Protein AF-A0A5Q3L398-F1 (afdb_monomer)

Sequence (416 aa):
MLTRHEQDSHENITPVYQKVLATFTTHPGLLYHLTIRTDSGDEEVLSTTGNHPFYVIEQQKFIDAEELTLGATLSLPEGRTARIIKIESEKADPGDTFTTYNLCVEETHTYFVGESGVWVHNETGARCELAAKEISDALREISDPSEALAEVLAGLRRLRDKIEELPKTDYRKLQLYAKHAYDTALELLLRGEDGAGIGKETYKKVLANLMEEISPLKPELMADLARKFNIPMGELKEIFEELRNKAADVLAEMMIAWKTGKTEIVLHDKTLKLKPISGEDDGSGPVLTILKDRTTGEIFLGQNYPEARSPWDGLHGLAERMISDYRGAGNPPFKAMVGAVGQHAEYDALSQAAFKRNLPKDVDPRSVEGDFLIFNVRALDSKANSVGMPMARCKVCKGSLLDVVVGLTDHVKTFK

Structure (mmCIF, N/CA/C/O backbone):
data_AF-A0A5Q3L398-F1
#
_entry.id   AF-A0A5Q3L398-F1
#
loop_
_atom_site.group_PDB
_atom_site.id
_atom_site.type_symbol
_atom_site.label_atom_id
_atom_site.label_alt_id
_atom_site.label_comp_id
_atom_site.label_asym_id
_atom_site.label_entity_id
_atom_site.label_seq_id
_atom_site.pdbx_PDB_ins_code
_atom_site.Cartn_x
_atom_site.Cartn_y
_atom_site.Cartn_z
_atom_site.occupancy
_atom_site.B_iso_or_equiv
_atom_site.auth_seq_id
_atom_site.auth_comp_id
_atom_site.auth_asym_id
_atom_site.auth_atom_id
_atom_site.pdbx_PDB_model_num
ATOM 1 N N . MET A 1 1 ? -12.396 7.351 29.623 1.00 85.62 1 MET A N 1
ATOM 2 C CA . MET A 1 1 ? -12.704 6.043 29.018 1.00 85.62 1 MET A CA 1
ATOM 3 C C . MET A 1 1 ? -12.169 4.960 29.929 1.00 85.62 1 MET A C 1
ATOM 5 O O . MET A 1 1 ? -11.088 5.165 30.467 1.00 85.62 1 MET A O 1
ATOM 9 N N . LEU A 1 2 ? -12.914 3.875 30.142 1.00 90.12 2 LEU A N 1
ATOM 10 C CA . LEU A 1 2 ? -12.395 2.710 30.860 1.00 90.12 2 LEU A CA 1
ATOM 11 C C . LEU A 1 2 ? -11.497 1.912 29.908 1.00 90.12 2 LEU A C 1
ATOM 13 O O . LEU A 1 2 ? -11.905 1.619 28.782 1.00 90.12 2 LEU A O 1
ATOM 17 N N . THR A 1 3 ? -10.279 1.606 30.337 1.00 88.19 3 THR A N 1
ATOM 18 C CA . THR A 1 3 ? -9.254 0.958 29.514 1.00 88.19 3 THR A CA 1
ATOM 19 C C . THR A 1 3 ? -8.445 -0.040 30.338 1.00 88.19 3 THR A C 1
ATOM 21 O O . THR A 1 3 ? -8.659 -0.191 31.542 1.00 88.19 3 THR A O 1
ATOM 24 N N . ARG A 1 4 ? -7.517 -0.744 29.690 1.00 87.56 4 ARG A N 1
ATOM 25 C CA . ARG A 1 4 ? -6.517 -1.609 30.332 1.00 87.56 4 ARG A CA 1
ATOM 26 C C . ARG A 1 4 ? -5.195 -1.503 29.558 1.00 87.56 4 ARG A C 1
ATOM 28 O O . ARG A 1 4 ? -5.226 -1.184 28.371 1.00 87.56 4 ARG A O 1
ATOM 35 N N . HIS A 1 5 ? -4.026 -1.696 30.168 1.00 81.06 5 HIS A N 1
ATOM 36 C CA . HIS A 1 5 ? -2.781 -1.516 29.409 1.00 81.06 5 HIS A CA 1
ATOM 37 C C . HIS A 1 5 ? -2.676 -2.565 28.293 1.00 81.06 5 HIS A C 1
ATOM 39 O O . HIS A 1 5 ? -2.965 -3.733 28.513 1.00 81.06 5 HIS A O 1
ATOM 45 N N . GLU A 1 6 ? -2.248 -2.171 27.089 1.00 76.56 6 GLU A N 1
ATOM 46 C CA . GLU A 1 6 ? -2.136 -3.080 25.929 1.00 76.56 6 GLU A CA 1
ATOM 47 C C . GLU A 1 6 ? -1.229 -4.305 26.177 1.00 76.56 6 GLU A C 1
ATOM 49 O O . GLU A 1 6 ? -1.345 -5.316 25.489 1.00 76.56 6 GLU A O 1
ATOM 54 N N . GLN A 1 7 ? -0.326 -4.212 27.160 1.00 74.00 7 GLN A N 1
ATOM 55 C CA . GLN A 1 7 ? 0.608 -5.270 27.565 1.00 74.00 7 GLN A CA 1
ATOM 56 C C . GLN A 1 7 ? 0.012 -6.228 28.604 1.00 74.00 7 GLN A C 1
ATOM 58 O O . GLN A 1 7 ? 0.624 -7.251 28.917 1.00 74.00 7 GLN A O 1
ATOM 63 N N . ASP A 1 8 ? -1.153 -5.897 29.158 1.00 80.12 8 ASP A N 1
ATOM 64 C CA . ASP A 1 8 ? -1.815 -6.724 30.149 1.00 80.12 8 ASP A CA 1
ATOM 65 C C . ASP A 1 8 ? -2.368 -8.003 29.520 1.00 80.12 8 ASP A C 1
ATOM 67 O O . ASP A 1 8 ? -2.790 -8.055 28.363 1.00 80.12 8 ASP A O 1
ATOM 71 N N . SER A 1 9 ? -2.397 -9.056 30.330 1.00 83.38 9 SER A N 1
ATOM 72 C CA . SER A 1 9 ? -3.157 -10.256 30.004 1.00 83.38 9 SER A CA 1
ATOM 73 C C . SER A 1 9 ? -4.577 -10.151 30.549 1.00 83.38 9 SER A C 1
ATOM 75 O O . SER A 1 9 ? -4.879 -9.295 31.381 1.00 83.38 9 SER A O 1
ATOM 77 N N . HIS A 1 10 ? -5.443 -11.074 30.131 1.00 84.50 10 HIS A N 1
ATOM 78 C CA . HIS A 1 10 ? -6.772 -11.214 30.722 1.00 84.50 10 HIS A CA 1
ATOM 79 C C . HIS A 1 10 ? -6.742 -11.341 32.257 1.00 84.50 10 HIS A C 1
ATOM 81 O O . HIS A 1 10 ? -7.617 -10.786 32.918 1.00 84.50 10 HIS A O 1
ATOM 87 N N . GLU A 1 11 ? -5.711 -11.993 32.806 1.00 81.50 11 GLU A N 1
ATOM 88 C CA . GLU A 1 11 ? -5.530 -12.214 34.247 1.00 81.50 11 GLU A CA 1
ATOM 89 C C . GLU A 1 11 ? -5.202 -10.927 35.018 1.00 81.50 11 GLU A C 1
ATOM 91 O O . GLU A 1 11 ? -5.391 -10.862 36.233 1.00 81.50 11 GLU A O 1
ATOM 96 N N . ASN A 1 12 ? -4.725 -9.878 34.334 1.00 79.56 12 ASN A N 1
ATOM 97 C CA . ASN A 1 12 ? -4.627 -8.558 34.942 1.00 79.56 12 ASN A CA 1
ATOM 98 C C . ASN A 1 12 ? -5.967 -7.834 34.776 1.00 79.56 12 ASN A C 1
ATOM 100 O O . ASN A 1 12 ? -6.302 -7.286 33.724 1.00 79.56 12 ASN A O 1
ATOM 104 N N . ILE A 1 13 ? -6.764 -7.885 35.836 1.00 76.50 13 ILE A N 1
ATOM 105 C CA . ILE A 1 13 ? -8.172 -7.488 35.810 1.00 76.50 13 ILE A CA 1
ATOM 106 C C . ILE A 1 13 ? -8.419 -6.033 36.206 1.00 76.50 13 ILE A C 1
ATOM 108 O O . ILE A 1 13 ? -9.578 -5.656 36.331 1.00 76.50 13 ILE A O 1
ATOM 112 N N . THR A 1 14 ? -7.379 -5.227 36.450 1.00 80.56 14 THR A N 1
ATOM 113 C CA . THR A 1 14 ? -7.551 -3.855 36.958 1.00 80.56 14 THR A CA 1
ATOM 114 C C . THR A 1 14 ? -7.703 -2.874 35.796 1.00 80.56 14 THR A C 1
ATOM 116 O O . THR A 1 14 ? -6.694 -2.524 35.180 1.00 80.56 14 THR A O 1
ATOM 119 N N . PRO A 1 15 ? -8.920 -2.403 35.461 1.00 83.25 15 PRO A N 1
ATOM 120 C CA . PRO A 1 15 ? -9.057 -1.365 34.460 1.00 83.25 15 PRO A CA 1
ATOM 121 C C . PRO A 1 15 ? -8.594 -0.014 35.017 1.00 83.25 15 PRO A C 1
ATOM 123 O O . PRO A 1 15 ? -8.660 0.251 36.220 1.00 83.25 15 PRO A O 1
ATOM 126 N N . VAL A 1 16 ? -8.170 0.869 34.123 1.00 88.12 16 VAL A N 1
ATOM 127 C CA . VAL A 1 16 ? -7.780 2.246 34.433 1.00 88.12 16 VAL A CA 1
ATOM 128 C C . VAL A 1 16 ? -8.644 3.220 33.644 1.00 88.12 16 VAL A C 1
ATOM 130 O O . VAL A 1 16 ? -9.122 2.918 32.552 1.00 88.12 16 VAL A O 1
ATOM 133 N N . TYR A 1 17 ? -8.878 4.404 34.203 1.00 90.69 17 TYR A N 1
ATOM 134 C CA . TYR A 1 17 ? -9.539 5.474 33.468 1.00 90.69 17 TYR A CA 1
ATOM 135 C C . TYR A 1 17 ? -8.499 6.318 32.751 1.00 90.69 17 TYR A C 1
ATOM 137 O O . TYR A 1 17 ? -7.638 6.910 33.391 1.00 90.69 17 TYR A O 1
ATOM 145 N N . GLN A 1 18 ? -8.634 6.411 31.432 1.00 83.06 18 GLN A N 1
ATOM 146 C CA . GLN A 1 18 ? -7.785 7.251 30.597 1.00 83.06 18 GLN A CA 1
ATOM 147 C C . GLN A 1 18 ? -8.586 8.351 29.914 1.00 83.06 18 GLN A C 1
ATOM 149 O O . GLN A 1 18 ? -9.781 8.196 29.608 1.00 83.06 18 GLN A O 1
ATOM 154 N N . LYS A 1 19 ? -7.936 9.490 29.680 1.00 75.12 19 LYS A N 1
ATOM 155 C CA . LYS A 1 19 ? -8.548 10.610 28.969 1.00 75.12 19 LYS A CA 1
ATOM 156 C C . LYS A 1 19 ? -8.783 10.225 27.510 1.00 75.12 19 LYS A C 1
ATOM 158 O O . LYS A 1 19 ? -7.937 9.605 26.871 1.00 75.12 19 LYS A O 1
ATOM 163 N N . VAL A 1 20 ? -9.940 10.612 26.975 1.00 79.94 20 VAL A N 1
ATOM 164 C CA . VAL A 1 20 ? -10.167 10.577 25.526 1.00 79.94 20 VAL A CA 1
ATOM 165 C C . VAL A 1 20 ? -9.481 11.803 24.935 1.00 79.94 20 VAL A C 1
ATOM 167 O O . VAL A 1 20 ? -9.843 12.935 25.258 1.00 79.94 20 VAL A O 1
ATOM 170 N N . LEU A 1 21 ? -8.461 11.575 24.115 1.00 65.88 21 LEU A N 1
ATOM 171 C CA . LEU A 1 21 ? -7.680 12.622 23.459 1.00 65.88 21 LEU A CA 1
ATOM 172 C C . LEU A 1 21 ? -8.382 13.146 22.203 1.00 65.88 21 LEU A C 1
ATOM 174 O O . LEU A 1 21 ? -8.306 14.335 21.898 1.00 65.88 21 LEU A O 1
ATOM 178 N N . ALA A 1 22 ? -9.074 12.260 21.488 1.00 64.31 22 ALA A N 1
ATOM 179 C CA . ALA A 1 22 ? -9.824 12.584 20.283 1.00 64.31 22 ALA A CA 1
ATOM 180 C C . ALA A 1 22 ? -10.921 11.547 20.024 1.00 64.31 22 ALA A C 1
ATOM 182 O O . ALA A 1 22 ? -10.856 10.424 20.519 1.00 64.31 22 ALA A O 1
ATOM 183 N N . THR A 1 23 ? -11.910 11.931 19.228 1.00 75.31 23 THR A N 1
ATOM 184 C CA . THR A 1 23 ? -12.931 11.043 18.667 1.00 75.31 23 THR A CA 1
ATOM 185 C C . THR A 1 23 ? -12.887 11.151 17.157 1.00 75.31 23 THR A C 1
ATOM 187 O O . THR A 1 23 ? -12.609 12.227 16.622 1.00 75.31 23 THR A O 1
ATOM 190 N N . PHE A 1 24 ? -13.207 10.061 16.485 1.00 67.19 24 PHE A N 1
ATOM 191 C CA . PHE A 1 24 ? -13.079 9.921 15.049 1.00 67.19 24 PHE A CA 1
ATOM 192 C C . PHE A 1 24 ? -14.354 9.334 14.474 1.00 67.19 24 PHE A C 1
ATOM 194 O O . PHE A 1 24 ? -15.024 8.528 15.120 1.00 67.19 24 PHE A O 1
ATOM 201 N N . THR A 1 25 ? -14.691 9.773 13.269 1.00 73.81 25 THR A N 1
ATOM 202 C CA . THR A 1 25 ? -15.820 9.258 12.498 1.00 73.81 25 THR A CA 1
ATOM 203 C C . THR A 1 25 ? -15.264 8.756 11.179 1.00 73.81 25 THR A C 1
ATOM 205 O O . THR A 1 25 ? -14.563 9.495 10.492 1.00 73.81 25 THR A O 1
ATOM 208 N N . THR A 1 26 ? -15.534 7.500 10.853 1.00 64.56 26 THR A N 1
ATOM 209 C CA . THR A 1 26 ? -15.047 6.842 9.640 1.00 64.56 26 THR A CA 1
ATOM 210 C C . THR A 1 26 ? -16.212 6.289 8.828 1.00 64.56 26 THR A C 1
ATOM 212 O O . THR A 1 26 ? -17.297 6.044 9.360 1.00 64.56 26 THR A O 1
ATOM 215 N N . HIS A 1 27 ? -15.978 6.110 7.525 1.00 74.38 27 HIS A N 1
ATOM 216 C CA . HIS A 1 27 ? -17.013 5.763 6.550 1.00 74.38 27 HIS A CA 1
ATOM 217 C C . HIS A 1 27 ? -16.681 4.486 5.758 1.00 74.38 27 HIS A C 1
ATOM 219 O O . HIS A 1 27 ? -16.361 4.558 4.569 1.00 74.38 27 HIS A O 1
ATOM 225 N N . PRO A 1 28 ? -16.670 3.303 6.402 1.00 68.31 28 PRO A N 1
ATOM 226 C CA . PRO A 1 28 ? -16.301 2.056 5.742 1.00 68.31 28 PRO A CA 1
ATOM 227 C C . PRO A 1 28 ? -17.416 1.549 4.814 1.00 68.31 28 PRO A C 1
ATOM 229 O O . PRO A 1 28 ? -18.600 1.762 5.059 1.00 68.31 28 PRO A O 1
ATOM 232 N N . GLY A 1 29 ? -17.033 0.808 3.770 1.00 68.25 29 GLY A N 1
ATOM 233 C CA . GLY A 1 29 ? -17.969 0.094 2.886 1.00 68.25 29 GLY A CA 1
ATOM 234 C C . GLY A 1 29 ? -18.258 -1.357 3.301 1.00 68.25 29 GLY A C 1
ATOM 235 O O . GLY A 1 29 ? -18.998 -2.052 2.608 1.00 68.25 29 GLY A O 1
ATOM 236 N N . LEU A 1 30 ? -17.640 -1.841 4.384 1.00 72.50 30 LEU A N 1
ATOM 237 C CA . LEU A 1 30 ? -17.808 -3.193 4.926 1.00 72.50 30 LEU A CA 1
ATOM 238 C C . LEU A 1 30 ? -17.781 -3.146 6.456 1.00 72.50 30 LEU A C 1
ATOM 240 O O . LEU A 1 30 ? -16.841 -2.593 7.033 1.00 72.50 30 LEU A O 1
ATOM 244 N N . LEU A 1 31 ? -18.774 -3.767 7.087 1.00 85.88 31 LEU A N 1
ATOM 245 C CA . LEU A 1 31 ? -18.824 -4.023 8.524 1.00 85.88 31 LEU A CA 1
ATOM 246 C C . LEU A 1 31 ? -18.831 -5.519 8.822 1.00 85.88 31 LEU A C 1
ATOM 248 O O . LEU A 1 31 ? -19.287 -6.329 8.016 1.00 85.88 31 LEU A O 1
ATOM 252 N N . TYR A 1 32 ? -18.350 -5.860 10.011 1.00 90.06 32 TYR A N 1
ATOM 253 C CA . TYR A 1 32 ? -18.482 -7.168 10.633 1.00 90.06 32 TYR A CA 1
ATOM 254 C C . TYR A 1 32 ? -19.393 -7.050 11.854 1.00 90.06 32 TYR A C 1
ATOM 256 O O . TYR A 1 32 ? -19.221 -6.144 12.672 1.00 90.06 32 TYR A O 1
ATOM 264 N N . HIS A 1 33 ? -20.338 -7.977 11.984 1.00 96.56 33 HIS A N 1
ATOM 265 C CA . HIS A 1 33 ? -21.234 -8.103 13.129 1.00 96.56 33 HIS A CA 1
ATOM 266 C C . HIS A 1 33 ? -20.862 -9.349 13.922 1.00 96.56 33 HIS A C 1
ATOM 268 O O . HIS A 1 33 ? -20.978 -10.478 13.438 1.00 96.56 33 HIS A O 1
ATOM 274 N N . LEU A 1 34 ? -20.412 -9.135 15.152 1.00 97.44 34 LEU A N 1
ATOM 275 C CA . LEU A 1 34 ? -20.003 -10.176 16.079 1.00 97.44 34 LEU A CA 1
ATOM 276 C C . LEU A 1 34 ? -21.116 -10.359 17.105 1.00 97.44 34 LEU A C 1
ATOM 278 O O . LEU A 1 34 ? -21.318 -9.494 17.956 1.00 97.44 34 LEU A O 1
ATOM 282 N N . THR A 1 35 ? -21.836 -11.478 17.045 1.00 98.19 35 THR A N 1
ATOM 283 C CA . THR A 1 35 ? -22.722 -11.856 18.149 1.00 98.19 35 THR A CA 1
ATOM 284 C C . THR A 1 35 ? -21.899 -12.585 19.195 1.00 98.19 35 THR A C 1
ATOM 286 O O . THR A 1 35 ? -21.317 -13.642 18.921 1.00 98.19 35 THR A O 1
ATOM 289 N N . ILE A 1 36 ? -21.864 -12.025 20.395 1.00 98.31 36 ILE A N 1
ATOM 290 C CA . ILE A 1 36 ? -21.164 -12.581 21.545 1.00 98.31 36 ILE A CA 1
ATOM 291 C C . ILE A 1 36 ? -22.170 -13.076 22.576 1.00 98.31 36 ILE A C 1
ATOM 293 O O . ILE A 1 36 ? -23.266 -12.535 22.688 1.00 98.31 36 ILE A O 1
ATOM 297 N N . ARG A 1 37 ? -21.778 -14.089 23.346 1.00 98.31 37 ARG A N 1
ATOM 298 C CA . ARG A 1 37 ? -22.481 -14.519 24.553 1.00 98.31 37 ARG A CA 1
ATOM 299 C C . ARG A 1 37 ? -21.550 -14.415 25.747 1.00 98.31 37 ARG A C 1
ATOM 301 O O . ARG A 1 37 ? -20.496 -15.057 25.746 1.00 98.31 37 ARG A O 1
ATOM 308 N N . THR A 1 38 ? -21.921 -13.618 26.737 1.00 97.69 38 THR A N 1
ATOM 309 C CA . THR A 1 38 ? -21.150 -13.435 27.969 1.00 97.69 38 THR A CA 1
ATOM 310 C C . THR A 1 38 ? -21.179 -14.693 28.837 1.00 97.69 38 THR A C 1
ATOM 312 O O . THR A 1 38 ? -22.006 -15.593 28.662 1.00 97.69 38 THR A O 1
ATOM 315 N N . ASP A 1 39 ? -20.281 -14.754 29.813 1.00 95.56 39 ASP A N 1
ATOM 316 C CA . ASP A 1 39 ? -20.275 -15.764 30.874 1.00 95.56 39 ASP A CA 1
ATOM 317 C C . ASP A 1 39 ? -21.549 -15.779 31.743 1.00 95.56 39 ASP A C 1
ATOM 319 O O . ASP A 1 39 ? -21.894 -16.828 32.289 1.00 95.56 39 ASP A O 1
ATOM 323 N N . SER A 1 40 ? -22.282 -14.661 31.825 1.00 94.69 40 SER A N 1
ATOM 324 C CA . SER A 1 40 ? -23.611 -14.587 32.451 1.00 94.69 40 SER A CA 1
ATOM 325 C C . SER A 1 40 ? -24.739 -15.108 31.556 1.00 94.69 40 SER A C 1
ATOM 327 O O . SER A 1 40 ? -25.851 -15.311 32.040 1.00 94.69 40 SER A O 1
ATOM 329 N N . GLY A 1 41 ? -24.453 -15.385 30.281 1.00 95.06 41 GLY A N 1
ATOM 330 C CA . GLY A 1 41 ? -25.414 -15.887 29.300 1.00 95.06 41 GLY A CA 1
ATOM 331 C C . GLY A 1 41 ? -26.118 -14.802 28.486 1.00 95.06 41 GLY A C 1
ATOM 332 O O . GLY A 1 41 ? -26.956 -15.149 27.655 1.00 95.06 41 GLY A O 1
ATOM 333 N N . ASP A 1 42 ? -25.773 -13.529 28.686 1.00 96.75 42 ASP A N 1
ATOM 334 C CA . ASP A 1 42 ? -26.326 -12.408 27.922 1.00 96.75 42 ASP A CA 1
ATOM 335 C C . ASP A 1 42 ? -25.745 -12.391 26.507 1.00 96.75 42 ASP A C 1
ATOM 337 O O . ASP A 1 42 ? -24.573 -12.716 26.305 1.00 96.75 42 ASP A O 1
ATOM 341 N N . GLU A 1 43 ? -26.561 -12.015 25.523 1.00 97.88 43 GLU A N 1
ATOM 342 C CA . GLU A 1 43 ? -26.136 -11.900 24.129 1.00 97.88 43 GLU A CA 1
ATOM 343 C C . GLU A 1 43 ? -26.098 -10.440 23.690 1.00 97.88 43 GLU A C 1
ATOM 345 O O . GLU A 1 43 ? -27.017 -9.671 23.964 1.00 97.88 43 GLU A O 1
ATOM 350 N N . GLU A 1 44 ? -25.044 -10.076 22.967 1.00 97.88 44 GLU A N 1
ATOM 351 C CA . GLU A 1 44 ? -24.845 -8.736 22.421 1.00 97.88 44 GLU A CA 1
ATOM 352 C C . GLU A 1 44 ? -24.319 -8.839 20.987 1.00 97.88 44 GLU A C 1
ATOM 354 O O . GLU A 1 44 ? -23.598 -9.779 20.642 1.00 97.88 44 GLU A O 1
ATOM 359 N N . VAL A 1 45 ? -24.673 -7.871 20.139 1.00 97.88 45 VAL A N 1
ATOM 360 C CA . VAL A 1 45 ? -24.120 -7.742 18.788 1.00 97.88 45 VAL A CA 1
ATOM 361 C C . VAL A 1 45 ? -23.222 -6.514 18.727 1.00 97.88 45 VAL A C 1
ATOM 363 O O . VAL A 1 45 ? -23.682 -5.395 18.937 1.00 97.88 45 VAL A O 1
ATOM 366 N N . LEU A 1 46 ? -21.952 -6.724 18.389 1.00 96.94 46 LEU A N 1
ATOM 367 C CA . LEU A 1 46 ? -20.979 -5.662 18.153 1.00 96.94 46 LEU A CA 1
ATOM 368 C C . LEU A 1 46 ? -20.747 -5.492 16.652 1.00 96.94 46 LEU A C 1
ATOM 370 O O . LEU A 1 46 ? -20.375 -6.447 15.975 1.00 96.94 46 LEU A O 1
ATOM 374 N N . SER A 1 47 ? -20.924 -4.273 16.144 1.00 95.31 47 SER A N 1
ATOM 375 C CA . SER A 1 47 ? -20.651 -3.920 14.745 1.00 95.31 47 SER A CA 1
ATOM 376 C C . SER A 1 47 ? -19.331 -3.160 14.641 1.00 95.31 47 SER A C 1
ATOM 378 O O . SER A 1 47 ? -19.120 -2.193 15.373 1.00 95.31 47 SER A O 1
ATOM 380 N N . THR A 1 48 ? -18.433 -3.582 13.751 1.00 88.62 48 THR A N 1
ATOM 381 C CA . THR A 1 48 ? -17.063 -3.049 13.690 1.00 88.62 48 THR A CA 1
ATOM 382 C C . THR A 1 48 ? -16.429 -3.174 12.300 1.00 88.62 48 THR A C 1
ATOM 384 O O . THR A 1 48 ? -16.953 -3.871 11.431 1.00 88.62 48 THR A O 1
ATOM 387 N N . THR A 1 49 ? -15.300 -2.499 12.068 1.00 81.56 49 THR A N 1
ATOM 388 C CA . THR A 1 49 ? -14.491 -2.679 10.852 1.00 81.56 49 THR A CA 1
ATOM 389 C C . THR A 1 49 ? -13.604 -3.917 10.965 1.00 81.56 49 THR A C 1
ATOM 391 O O . THR A 1 49 ? -13.203 -4.307 12.059 1.00 81.56 49 THR A O 1
ATOM 394 N N . GLY A 1 50 ? -13.257 -4.530 9.827 1.00 72.31 50 GLY A N 1
ATOM 395 C CA . GLY A 1 50 ? -12.477 -5.777 9.801 1.00 72.31 50 GLY A CA 1
ATOM 396 C C . GLY A 1 50 ? -11.128 -5.684 10.513 1.00 72.31 50 GLY A C 1
ATOM 397 O O . GLY A 1 50 ? -10.751 -6.603 11.222 1.00 72.31 50 GLY A O 1
ATOM 398 N N . ASN A 1 51 ? -10.460 -4.538 10.407 1.00 68.75 51 ASN A N 1
ATOM 399 C CA . ASN A 1 51 ? -9.161 -4.259 11.021 1.00 68.75 51 ASN A CA 1
ATOM 400 C C . ASN A 1 51 ? -9.237 -3.794 12.487 1.00 68.75 51 ASN A C 1
ATOM 402 O O . ASN A 1 51 ? -8.244 -3.307 13.023 1.00 68.75 51 ASN A O 1
ATOM 406 N N . HIS A 1 52 ? -10.410 -3.829 13.128 1.00 82.06 52 HIS A N 1
ATOM 407 C CA . HIS A 1 52 ? -10.522 -3.412 14.521 1.00 82.06 52 HIS A CA 1
ATOM 408 C C . HIS A 1 52 ? -10.135 -4.573 15.450 1.00 82.06 52 HIS A C 1
ATOM 410 O O . HIS A 1 52 ? -10.809 -5.605 15.409 1.00 82.06 52 HIS A O 1
ATOM 416 N N . PRO A 1 53 ? -9.085 -4.456 16.286 1.00 88.06 53 PRO A N 1
ATOM 417 C CA . PRO A 1 53 ? -8.584 -5.611 17.021 1.00 88.06 53 PRO A CA 1
ATOM 418 C C . PRO A 1 53 ? -9.326 -5.874 18.336 1.00 88.06 53 PRO A C 1
ATOM 420 O O . PRO A 1 53 ? -9.493 -4.977 19.165 1.00 88.06 53 PRO A O 1
ATOM 423 N N . PHE A 1 54 ? -9.659 -7.140 18.580 1.00 94.00 54 PHE A N 1
ATOM 424 C CA . PHE A 1 54 ? -10.279 -7.664 19.799 1.00 94.00 54 PHE A CA 1
ATOM 425 C C . PHE A 1 54 ? -9.296 -8.559 20.550 1.00 94.00 54 PHE A C 1
ATOM 427 O O . PHE A 1 54 ? -8.588 -9.360 19.939 1.00 94.00 54 PHE A O 1
ATOM 434 N N . TYR A 1 55 ? -9.239 -8.458 21.877 1.00 94.00 55 TYR A N 1
ATOM 435 C CA . TYR A 1 55 ? -8.345 -9.319 22.651 1.00 94.00 55 TYR A CA 1
ATOM 436 C C . TYR A 1 55 ? -8.904 -10.738 22.775 1.00 94.00 55 TYR A C 1
ATOM 438 O O . TYR A 1 55 ? -9.934 -10.943 23.426 1.00 94.00 55 TYR A O 1
ATOM 446 N N . VAL A 1 56 ? -8.189 -11.719 22.218 1.00 95.62 56 VAL A N 1
ATOM 447 C CA . VAL A 1 56 ? -8.557 -13.139 22.298 1.00 95.62 56 VAL A CA 1
ATOM 448 C C . VAL A 1 56 ? -7.692 -13.852 23.331 1.00 95.62 56 VAL A C 1
ATOM 450 O O . VAL A 1 56 ? -6.460 -13.857 23.243 1.00 95.62 56 VAL A O 1
ATOM 453 N N . ILE A 1 57 ? -8.346 -14.456 24.325 1.00 94.12 57 ILE A N 1
ATOM 454 C CA . ILE A 1 57 ? -7.701 -15.003 25.526 1.00 94.12 57 ILE A CA 1
ATOM 455 C C . ILE A 1 57 ? -6.781 -16.169 25.173 1.00 94.12 57 ILE A C 1
ATOM 457 O O . ILE A 1 57 ? -5.644 -16.218 25.642 1.00 94.12 57 ILE A O 1
ATOM 461 N N . GLU A 1 58 ? -7.234 -17.086 24.319 1.00 90.50 58 GLU A N 1
ATOM 462 C CA . GLU A 1 58 ? -6.482 -18.293 23.974 1.00 90.50 58 GLU A CA 1
ATOM 463 C C . GLU A 1 58 ? -5.167 -17.981 23.246 1.00 90.50 58 GLU A C 1
ATOM 465 O O . GLU A 1 58 ? -4.201 -18.732 23.377 1.00 90.50 58 GLU A O 1
ATOM 470 N N . GLN A 1 59 ? -5.114 -16.882 22.487 1.00 88.25 59 GLN A N 1
ATOM 471 C CA . GLN A 1 59 ? -3.900 -16.442 21.792 1.00 88.25 59 GLN A CA 1
ATOM 472 C C . GLN A 1 59 ? -3.136 -15.336 22.531 1.00 88.25 59 GLN A C 1
ATOM 474 O O . GLN A 1 59 ? -2.052 -14.969 22.078 1.00 88.25 59 GLN A O 1
ATOM 479 N N . GLN A 1 60 ? -3.680 -14.811 23.634 1.00 86.81 60 GLN A N 1
ATOM 480 C CA . GLN A 1 60 ? -3.108 -13.714 24.422 1.00 86.81 60 GLN A CA 1
ATOM 481 C C . GLN A 1 60 ? -2.659 -12.518 23.569 1.00 86.81 60 GLN A C 1
ATOM 483 O O . GLN A 1 60 ? -1.594 -11.935 23.782 1.00 86.81 60 GLN A O 1
ATOM 488 N N . LYS A 1 61 ? -3.459 -12.168 22.561 1.00 86.25 61 LYS A N 1
ATOM 489 C CA . LYS A 1 61 ? -3.169 -11.062 21.648 1.00 86.25 61 LYS A CA 1
ATOM 490 C C . LYS A 1 61 ? -4.452 -10.427 21.141 1.00 86.25 61 LYS A C 1
ATOM 492 O O . LYS A 1 61 ? -5.511 -11.053 21.128 1.00 86.25 61 LYS A O 1
ATOM 497 N N . PHE A 1 62 ? -4.313 -9.203 20.660 1.00 85.25 62 PHE A N 1
ATOM 498 C CA . PHE A 1 62 ? -5.331 -8.563 19.849 1.00 85.25 62 PHE A CA 1
ATOM 499 C C . PHE A 1 62 ? -5.352 -9.181 18.445 1.00 85.25 62 PHE A C 1
ATOM 501 O O . PHE A 1 62 ? -4.295 -9.418 17.852 1.00 85.25 62 PHE A O 1
ATOM 508 N N . ILE A 1 63 ? -6.551 -9.490 17.960 1.00 82.94 63 ILE A N 1
ATOM 509 C CA . ILE A 1 63 ? -6.821 -10.090 16.652 1.00 82.94 63 ILE A CA 1
ATOM 510 C C . ILE A 1 63 ? -7.876 -9.242 15.954 1.00 82.94 63 ILE A C 1
ATOM 512 O O . ILE A 1 63 ? -8.904 -8.930 16.554 1.00 82.94 63 ILE A O 1
ATOM 516 N N . ASP A 1 64 ? -7.610 -8.882 14.706 1.00 81.88 64 ASP A N 1
ATOM 517 C CA . ASP A 1 64 ? -8.519 -8.128 13.848 1.00 81.88 64 ASP A CA 1
ATOM 518 C C . ASP A 1 64 ? -9.873 -8.836 13.731 1.00 81.88 64 ASP A C 1
ATOM 520 O O . ASP A 1 64 ? -9.940 -10.064 13.646 1.00 81.88 64 ASP A O 1
ATOM 524 N N . ALA A 1 65 ? -10.961 -8.065 13.730 1.00 84.12 65 ALA A N 1
ATOM 525 C CA . ALA A 1 65 ? -12.323 -8.587 13.681 1.00 84.12 65 ALA A CA 1
ATOM 526 C C . ALA A 1 65 ? -12.559 -9.575 12.527 1.00 84.12 65 ALA A C 1
ATOM 528 O O . ALA A 1 65 ? -13.273 -10.561 12.704 1.00 84.12 65 ALA A O 1
ATOM 529 N N . GLU A 1 66 ? -11.940 -9.342 11.367 1.00 81.31 66 GLU A N 1
ATOM 530 C CA . GLU A 1 66 ? -12.052 -10.226 10.201 1.00 81.31 66 GLU A CA 1
ATOM 531 C C . GLU A 1 66 ? -11.310 -11.563 10.345 1.00 81.31 66 GLU A C 1
ATOM 533 O O . GLU A 1 66 ? -11.612 -12.519 9.631 1.00 81.31 66 GLU A O 1
ATOM 538 N N . GLU A 1 67 ? -10.356 -11.652 11.273 1.00 80.81 67 GLU A N 1
ATOM 539 C CA . GLU A 1 67 ? -9.594 -12.869 11.571 1.00 80.81 67 GLU A CA 1
ATOM 540 C C . GLU A 1 67 ? -10.159 -13.644 12.775 1.00 80.81 67 GLU A C 1
ATOM 542 O O . GLU A 1 67 ? -9.662 -14.724 13.119 1.00 80.81 67 GLU A O 1
ATOM 547 N N . LEU A 1 68 ? -11.198 -13.117 13.431 1.00 89.88 68 LEU A N 1
ATOM 548 C CA . LEU A 1 68 ? -11.858 -13.796 14.539 1.00 89.88 68 LEU A CA 1
ATOM 549 C C . LEU A 1 68 ? -12.573 -15.062 14.063 1.00 89.88 68 LEU A C 1
ATOM 551 O O . LEU A 1 68 ? -13.125 -15.147 12.968 1.00 89.88 68 LEU A O 1
ATOM 555 N N . THR A 1 69 ? -12.592 -16.067 14.934 1.00 92.31 69 THR A N 1
ATOM 556 C CA . THR A 1 69 ? -13.211 -17.363 14.647 1.00 92.31 69 THR A CA 1
ATOM 557 C C . THR A 1 69 ? -14.371 -17.631 15.593 1.00 92.31 69 THR A C 1
ATOM 559 O O . THR A 1 69 ? -14.372 -17.210 16.753 1.00 92.31 69 THR A O 1
ATOM 562 N N . LEU A 1 70 ? -15.378 -18.355 15.099 1.00 95.00 70 LEU A N 1
ATOM 563 C CA . LEU A 1 70 ? -16.480 -18.831 15.931 1.00 95.00 70 LEU A CA 1
ATOM 564 C C . LEU A 1 70 ? -15.942 -19.633 17.120 1.00 95.00 70 LEU A C 1
ATOM 566 O O . LEU A 1 70 ? -15.109 -20.526 16.964 1.00 95.00 70 LEU A O 1
ATOM 570 N N . GLY A 1 71 ? -16.454 -19.327 18.308 1.00 95.31 71 GLY A N 1
ATOM 571 C CA . GLY A 1 71 ? -16.055 -19.955 19.561 1.00 95.31 71 GLY A CA 1
ATOM 572 C C . GLY A 1 71 ? -14.869 -19.301 20.272 1.00 95.31 71 GLY A C 1
ATOM 573 O O . GLY A 1 71 ? -14.627 -19.689 21.417 1.00 95.31 71 GLY A O 1
ATOM 574 N N . ALA A 1 72 ? -14.182 -18.327 19.658 1.00 96.12 72 ALA A N 1
ATOM 575 C CA . ALA A 1 72 ? -13.116 -17.560 20.305 1.00 96.12 72 ALA A CA 1
ATOM 576 C C . ALA A 1 72 ? -13.623 -16.857 21.573 1.00 96.12 72 ALA A C 1
ATOM 578 O O . ALA A 1 72 ? -14.761 -16.368 21.601 1.00 96.12 72 ALA A O 1
ATOM 579 N N . THR A 1 73 ? -12.782 -16.809 22.610 1.00 97.88 73 THR A N 1
ATOM 580 C CA . THR A 1 73 ? -13.134 -16.196 23.893 1.00 97.88 73 THR A CA 1
ATOM 581 C C . THR A 1 73 ? -12.502 -14.812 24.006 1.00 97.88 73 THR A C 1
ATOM 583 O O . THR A 1 73 ? -11.280 -14.655 24.029 1.00 97.88 73 THR A O 1
ATOM 586 N N . LEU A 1 74 ? -13.356 -13.799 24.084 1.00 97.50 74 LEU A N 1
ATOM 587 C CA . LEU A 1 74 ? -12.994 -12.398 24.220 1.00 97.50 74 LEU A CA 1
ATOM 588 C C . LEU A 1 74 ? -12.893 -11.997 25.688 1.00 97.50 74 LEU A C 1
ATOM 590 O O . LEU A 1 74 ? -13.619 -12.502 26.550 1.00 97.50 74 LEU A O 1
ATOM 594 N N . SER A 1 75 ? -11.990 -11.059 25.952 1.00 96.06 75 SER A N 1
ATOM 595 C CA . SER A 1 75 ? -11.773 -10.514 27.287 1.00 96.06 75 SER A CA 1
ATOM 596 C C . SER A 1 75 ? -12.720 -9.355 27.591 1.00 96.06 75 SER A C 1
ATOM 598 O O . SER A 1 75 ? -12.834 -8.429 26.788 1.00 96.06 75 SER A O 1
ATOM 600 N N . LEU A 1 76 ? -13.368 -9.395 28.755 1.00 94.38 76 LEU A N 1
ATOM 601 C CA . LEU A 1 76 ? -14.199 -8.325 29.320 1.00 94.38 76 LEU A CA 1
ATOM 602 C C . LEU A 1 76 ? -13.497 -7.770 30.586 1.00 94.38 76 LEU A C 1
ATOM 604 O O . LEU A 1 76 ? -12.435 -8.287 30.971 1.00 94.38 76 LEU A O 1
ATOM 608 N N . PRO A 1 77 ? -14.016 -6.715 31.247 1.00 90.25 77 PRO A N 1
ATOM 609 C CA . PRO A 1 77 ? -13.420 -6.179 32.463 1.00 90.25 77 PRO A CA 1
ATOM 610 C C . PRO A 1 77 ? -13.534 -7.194 33.608 1.00 90.25 77 PRO A C 1
ATOM 612 O O . PRO A 1 77 ? -14.334 -8.128 33.552 1.00 90.25 77 PRO A O 1
ATOM 615 N N . GLU A 1 78 ? -12.732 -7.012 34.659 1.00 85.62 78 GLU A N 1
ATOM 616 C CA . GLU A 1 78 ? -12.880 -7.754 35.927 1.00 85.62 78 GLU A CA 1
ATOM 617 C C . GLU A 1 78 ? -12.747 -9.286 35.795 1.00 85.62 78 GLU A C 1
ATOM 619 O O . GLU A 1 78 ? -13.261 -10.041 36.617 1.00 85.62 78 GLU A O 1
ATOM 624 N N . GLY A 1 79 ? -12.043 -9.764 34.763 1.00 86.81 79 GLY A N 1
ATOM 625 C CA . GLY A 1 79 ? -11.843 -11.198 34.526 1.00 86.81 79 GLY A CA 1
ATOM 626 C C . GLY A 1 79 ? -13.046 -11.896 33.889 1.00 86.81 79 GLY A C 1
ATOM 627 O O . GLY A 1 79 ? -13.058 -13.120 33.781 1.00 86.81 79 GLY A O 1
ATOM 628 N N . ARG A 1 80 ? -14.045 -11.137 33.429 1.00 93.88 80 ARG A N 1
ATOM 629 C CA . ARG A 1 80 ? -15.191 -11.682 32.699 1.00 93.88 80 ARG A CA 1
ATOM 630 C C . ARG A 1 80 ? -14.835 -12.062 31.268 1.00 93.88 80 ARG A C 1
ATOM 632 O O . ARG A 1 80 ? -13.853 -11.579 30.692 1.00 93.88 80 ARG A O 1
ATOM 639 N N . THR A 1 81 ? -15.672 -12.903 30.668 1.00 96.88 81 THR A N 1
ATOM 640 C CA . THR A 1 81 ? -15.455 -13.397 29.301 1.00 96.88 81 THR A CA 1
ATOM 641 C C . THR A 1 81 ? -16.725 -13.384 28.457 1.00 96.88 81 THR A C 1
ATOM 643 O O . THR A 1 81 ? -17.840 -13.423 28.981 1.00 96.88 81 THR A O 1
ATOM 646 N N . ALA A 1 82 ? -16.557 -13.359 27.136 1.00 97.81 82 ALA A N 1
ATOM 647 C CA . ALA A 1 82 ? -17.634 -13.633 26.192 1.00 97.81 82 ALA A CA 1
ATOM 648 C C . ALA A 1 82 ? -17.132 -14.498 25.039 1.00 97.81 82 ALA A C 1
ATOM 650 O O . ALA A 1 82 ? -16.006 -14.337 24.578 1.00 97.81 82 ALA A O 1
ATOM 651 N N . ARG A 1 83 ? -17.966 -15.413 24.550 1.00 98.12 83 ARG A N 1
ATOM 652 C CA . ARG A 1 83 ? -17.666 -16.226 23.367 1.00 98.12 83 ARG A CA 1
ATOM 653 C C . ARG A 1 83 ? -18.342 -15.662 22.138 1.00 98.12 83 ARG A C 1
ATOM 655 O O . ARG A 1 83 ? -19.517 -15.317 22.191 1.00 98.12 83 ARG A O 1
ATOM 662 N N . ILE A 1 84 ? -17.640 -15.682 21.013 1.00 98.06 84 ILE A N 1
ATOM 663 C CA . ILE A 1 84 ? -18.247 -15.384 19.715 1.00 98.06 84 ILE A CA 1
ATOM 664 C C . ILE A 1 84 ? -19.118 -16.566 19.292 1.00 98.06 84 ILE A C 1
ATOM 666 O O . ILE A 1 84 ? -18.623 -17.679 19.104 1.00 98.06 84 ILE A O 1
ATOM 670 N N . ILE A 1 85 ? -20.414 -16.325 19.132 1.00 98.12 85 ILE A N 1
ATOM 671 C CA . ILE A 1 85 ? -21.399 -17.341 18.739 1.00 98.12 85 ILE A CA 1
ATOM 672 C C . ILE A 1 85 ? -21.891 -17.164 17.301 1.00 98.12 85 ILE A C 1
ATOM 674 O O . ILE A 1 85 ? -22.422 -18.114 16.726 1.00 98.12 85 ILE A O 1
ATOM 678 N N . LYS A 1 86 ? -21.694 -15.980 16.709 1.00 97.44 86 LYS A N 1
ATOM 679 C CA . LYS A 1 86 ? -22.026 -15.687 15.311 1.00 97.44 86 LYS A CA 1
ATOM 680 C C . LYS A 1 86 ? -21.101 -14.600 14.762 1.00 97.44 86 LYS A C 1
ATOM 682 O O . LYS A 1 86 ? -20.748 -13.677 15.490 1.00 97.44 86 LYS A O 1
ATOM 687 N N . ILE A 1 87 ? -20.741 -14.715 13.486 1.00 96.00 87 ILE A N 1
ATOM 688 C CA . ILE A 1 87 ? -20.004 -13.695 12.734 1.00 96.00 87 ILE A CA 1
ATOM 689 C C . ILE A 1 87 ? -20.734 -13.500 11.409 1.00 96.00 87 ILE A C 1
ATOM 691 O O . ILE A 1 87 ? -20.986 -14.470 10.693 1.00 96.00 87 ILE A O 1
ATOM 695 N N . GLU A 1 88 ? -21.079 -12.259 11.100 1.00 95.06 88 GLU A N 1
ATOM 696 C CA . GLU A 1 88 ? -21.681 -11.849 9.832 1.00 95.06 88 GLU A CA 1
ATOM 697 C C . GLU A 1 88 ? -20.929 -10.644 9.272 1.00 95.06 88 GLU A C 1
ATOM 699 O O . GLU A 1 88 ? -20.239 -9.941 10.006 1.00 95.06 88 GLU A O 1
ATOM 704 N N . SER A 1 89 ? -21.065 -10.396 7.973 1.00 87.62 89 SER A N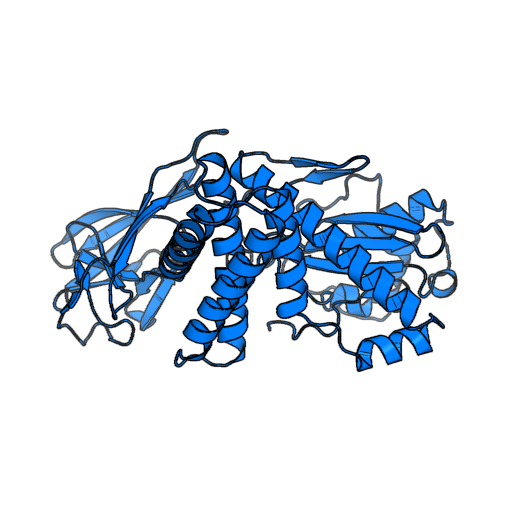 1
ATOM 705 C CA . SER A 1 89 ? -20.491 -9.221 7.320 1.00 87.62 89 SER A CA 1
ATOM 706 C C . SER A 1 89 ? -21.540 -8.514 6.471 1.00 87.62 89 SER A C 1
ATOM 708 O O . SER A 1 89 ? -22.291 -9.185 5.759 1.00 87.62 89 SER A O 1
ATOM 710 N N . GLU A 1 90 ? -21.539 -7.188 6.482 1.00 89.81 90 GLU A N 1
ATOM 711 C CA . GLU A 1 90 ? -22.473 -6.343 5.740 1.00 89.81 90 GLU A CA 1
ATOM 712 C C . GLU A 1 90 ? -21.701 -5.391 4.822 1.00 89.81 90 GLU A C 1
ATOM 714 O O . GLU A 1 90 ? -20.807 -4.667 5.261 1.00 89.81 90 GLU A O 1
ATOM 719 N N . LYS A 1 91 ? -22.024 -5.408 3.525 1.00 81.19 91 LYS A N 1
ATOM 720 C CA . LYS A 1 91 ? -21.454 -4.488 2.531 1.00 81.19 91 LYS A CA 1
ATOM 721 C C . LYS A 1 91 ? -22.432 -3.351 2.285 1.00 81.19 91 LYS A C 1
ATOM 723 O O . LYS A 1 91 ? -23.619 -3.612 2.123 1.00 81.19 91 LYS A O 1
ATOM 728 N N . ALA A 1 92 ? -21.917 -2.129 2.218 1.00 72.25 92 ALA A N 1
ATOM 729 C CA . ALA A 1 92 ? -22.716 -0.974 1.836 1.00 72.25 92 ALA A CA 1
ATOM 730 C C . ALA A 1 92 ? -23.144 -1.085 0.366 1.00 72.25 92 ALA A C 1
ATOM 732 O O . ALA A 1 92 ? -22.440 -1.690 -0.456 1.00 72.25 92 ALA A O 1
ATOM 733 N N . ASP A 1 93 ? -24.284 -0.479 0.040 1.00 79.31 93 ASP A N 1
ATOM 734 C CA . ASP A 1 93 ? -24.742 -0.370 -1.339 1.00 79.31 93 ASP A CA 1
ATOM 735 C C . ASP A 1 93 ? -23.752 0.455 -2.187 1.00 79.31 93 ASP A C 1
ATOM 737 O O . ASP A 1 93 ? -23.021 1.304 -1.665 1.00 79.31 93 ASP A O 1
ATOM 741 N N . PRO A 1 94 ? -23.678 0.221 -3.512 1.00 67.81 94 PRO A N 1
ATOM 742 C CA . PRO A 1 94 ? -22.767 0.962 -4.376 1.00 67.81 94 PRO A CA 1
ATOM 743 C C . PRO A 1 94 ? -23.005 2.477 -4.312 1.00 67.81 94 PRO A C 1
ATOM 745 O O . PRO A 1 94 ? -24.041 2.969 -4.752 1.00 67.81 94 PRO A O 1
ATOM 748 N N . GLY A 1 95 ? -22.006 3.217 -3.825 1.00 66.19 95 GLY A N 1
ATOM 749 C CA . GLY A 1 95 ? -22.068 4.673 -3.651 1.00 66.19 95 GLY A CA 1
ATOM 750 C C . GLY A 1 95 ? -22.371 5.127 -2.221 1.00 66.19 95 GLY A C 1
ATOM 751 O O . GLY A 1 95 ? -22.185 6.308 -1.933 1.00 66.19 95 GLY A O 1
ATOM 752 N N . ASP A 1 96 ? -22.741 4.204 -1.332 1.00 69.31 96 ASP A N 1
ATOM 753 C CA . ASP A 1 96 ? -23.007 4.469 0.080 1.00 69.31 96 ASP A CA 1
ATOM 754 C C . ASP A 1 96 ? -21.863 3.984 0.987 1.00 69.31 96 ASP A C 1
ATOM 756 O O . ASP A 1 96 ? -20.975 3.223 0.591 1.00 69.31 96 ASP A O 1
ATOM 760 N N . THR A 1 97 ? -21.878 4.451 2.236 1.00 68.81 97 THR A N 1
ATOM 761 C CA . THR A 1 97 ? -20.936 4.046 3.289 1.00 68.81 97 THR A CA 1
ATOM 762 C C . THR A 1 97 ? -21.658 3.926 4.625 1.00 68.81 97 THR A C 1
ATOM 764 O O . THR A 1 97 ? -22.669 4.591 4.862 1.00 68.81 97 THR A O 1
ATOM 767 N N . PHE A 1 98 ? -21.130 3.097 5.522 1.00 79.19 98 PHE A N 1
ATOM 768 C CA . PHE A 1 98 ? -21.563 3.099 6.915 1.00 79.19 98 PHE A CA 1
ATOM 769 C C . PHE A 1 98 ? -20.960 4.286 7.664 1.00 79.19 98 PHE A C 1
ATOM 771 O O . PHE A 1 98 ? -20.102 5.002 7.156 1.00 79.19 98 PHE A O 1
ATOM 778 N N . THR A 1 99 ? -21.396 4.497 8.902 1.00 83.19 99 THR A N 1
ATOM 779 C CA . THR A 1 99 ? -20.732 5.423 9.823 1.00 83.19 99 THR A CA 1
ATOM 780 C C . THR A 1 99 ? -20.263 4.646 11.039 1.00 83.19 99 THR A C 1
ATOM 782 O O . THR A 1 99 ? -21.066 4.012 11.722 1.00 83.19 99 THR A O 1
ATOM 785 N N . THR A 1 100 ? -18.964 4.696 11.309 1.00 80.56 100 THR A N 1
ATOM 786 C CA . THR A 1 100 ? -18.344 4.093 12.489 1.00 80.56 100 THR A CA 1
ATOM 787 C C . THR A 1 100 ? -17.623 5.146 13.304 1.00 80.56 100 THR A C 1
ATOM 789 O O . THR A 1 100 ? -17.174 6.165 12.780 1.00 80.56 100 THR A O 1
ATOM 792 N N . TYR A 1 101 ? -17.511 4.892 14.602 1.00 82.94 101 TYR A N 1
ATOM 793 C CA . TYR A 1 101 ? -16.843 5.787 15.532 1.00 82.94 101 TYR A CA 1
ATOM 794 C C . TYR A 1 101 ? -15.628 5.099 16.128 1.00 82.94 101 TYR A C 1
ATOM 796 O O . TYR A 1 101 ? -15.675 3.919 16.466 1.00 82.94 101 TYR A O 1
ATOM 804 N N . ASN A 1 102 ? -14.554 5.859 16.287 1.00 78.88 102 ASN A N 1
ATOM 805 C CA . ASN A 1 102 ? -13.373 5.439 17.021 1.00 78.88 102 ASN A CA 1
ATOM 806 C C . ASN A 1 102 ? -12.963 6.556 17.989 1.00 78.88 102 ASN A C 1
ATOM 808 O O . ASN A 1 102 ? -13.434 7.690 17.894 1.00 78.88 102 ASN A O 1
ATOM 812 N N . LEU A 1 103 ? -12.103 6.262 18.953 1.00 79.62 103 LEU A N 1
ATOM 813 C CA . LEU A 1 103 ? -11.665 7.237 19.950 1.00 79.62 103 LEU A CA 1
ATOM 814 C C . LEU A 1 103 ? -10.203 7.022 20.265 1.00 79.62 103 LEU A C 1
ATOM 816 O O . LEU A 1 103 ? -9.800 5.893 20.406 1.00 79.62 103 LEU A O 1
ATOM 820 N N . CYS A 1 104 ? -9.394 8.062 20.425 1.00 70.94 104 CYS A N 1
ATOM 821 C CA . CYS A 1 104 ? -8.029 7.915 20.918 1.00 70.94 104 CYS A CA 1
ATOM 822 C C . CYS A 1 104 ? -8.033 8.037 22.438 1.00 70.94 104 CYS A C 1
ATOM 824 O O . CYS A 1 104 ? -8.494 9.050 22.967 1.00 70.94 104 CYS A O 1
ATOM 826 N N . VAL A 1 105 ? -7.490 7.043 23.139 1.00 71.19 105 VAL A N 1
ATOM 827 C CA . VAL A 1 105 ? -7.245 7.131 24.585 1.00 71.19 105 VAL A CA 1
ATOM 828 C C . VAL A 1 105 ? -5.776 7.387 24.888 1.00 71.19 105 VAL A C 1
ATOM 830 O O . VAL A 1 105 ? -4.882 6.876 24.208 1.00 71.19 105 VAL A O 1
ATOM 833 N N . GLU A 1 106 ? -5.551 8.166 25.936 1.00 67.62 106 GLU A N 1
ATOM 834 C CA . GLU A 1 106 ? -4.237 8.436 26.509 1.00 67.62 106 GLU A CA 1
ATOM 835 C C . GLU A 1 106 ? -3.596 7.143 27.060 1.00 67.62 106 GLU A C 1
ATOM 837 O O . GLU A 1 106 ? -4.288 6.285 27.613 1.00 67.62 106 GLU A O 1
ATOM 842 N N . GLU A 1 107 ? -2.280 6.996 26.846 1.00 65.44 107 GLU A N 1
ATOM 843 C CA . GLU A 1 107 ? -1.354 5.963 27.372 1.00 65.44 107 GLU A CA 1
ATOM 844 C C . GLU A 1 107 ? -1.610 4.480 27.047 1.00 65.44 107 GLU A C 1
ATOM 846 O O . GLU A 1 107 ? -0.665 3.741 26.791 1.00 65.44 107 GLU A O 1
ATOM 851 N N . THR A 1 108 ? -2.853 4.010 27.093 1.00 74.06 108 THR A N 1
ATOM 852 C CA . THR A 1 108 ? -3.172 2.569 27.094 1.00 74.06 108 THR A CA 1
ATOM 853 C C . THR A 1 108 ? -3.486 2.002 25.724 1.00 74.06 108 THR A C 1
ATOM 855 O O . THR A 1 108 ? -3.347 0.800 25.535 1.00 74.06 108 THR A O 1
ATOM 858 N N . HIS A 1 109 ? -3.932 2.850 24.793 1.00 76.56 109 HIS A N 1
ATOM 859 C CA . HIS A 1 109 ? -4.315 2.471 23.430 1.00 76.56 109 HIS A CA 1
ATOM 860 C C . HIS A 1 109 ? -5.315 1.306 23.345 1.00 76.56 109 HIS A C 1
ATOM 862 O O . HIS A 1 109 ? -5.403 0.631 22.329 1.00 76.56 109 HIS A O 1
ATOM 868 N N . THR A 1 110 ? -6.135 1.105 24.371 1.00 87.31 110 THR A N 1
ATOM 869 C CA . THR A 1 110 ? -7.234 0.136 24.364 1.00 87.31 110 THR A CA 1
ATOM 870 C C . THR A 1 110 ? -8.457 0.753 25.016 1.00 87.31 110 THR A C 1
ATOM 872 O O . THR A 1 110 ? -8.359 1.787 25.674 1.00 87.31 110 THR A O 1
ATOM 875 N N . TYR A 1 111 ? -9.616 0.140 24.848 1.00 91.81 111 TYR A N 1
ATOM 876 C CA . TYR A 1 111 ? -10.821 0.528 25.567 1.00 91.81 111 TYR A CA 1
ATOM 877 C C . TYR A 1 111 ? -11.827 -0.620 25.571 1.00 91.81 111 TYR A C 1
ATOM 879 O O . TYR A 1 111 ? -11.624 -1.638 24.911 1.00 91.81 111 TYR A O 1
ATOM 887 N N . PHE A 1 112 ? -12.887 -0.478 26.360 1.00 93.56 112 PHE A N 1
ATOM 888 C CA . PHE A 1 112 ? -13.983 -1.442 26.395 1.00 93.56 112 PHE A CA 1
ATOM 889 C C . PHE A 1 112 ? -15.184 -0.922 25.597 1.00 93.56 112 PHE A C 1
ATOM 891 O O . PHE A 1 112 ? -15.559 0.244 25.746 1.00 93.56 112 PHE A O 1
ATOM 898 N N . VAL A 1 113 ? -15.765 -1.770 24.744 1.00 93.19 113 VAL A N 1
ATOM 899 C CA . VAL A 1 113 ? -16.907 -1.441 23.867 1.00 93.19 113 VAL A CA 1
ATOM 900 C C . VAL A 1 113 ? -18.117 -2.319 24.134 1.00 93.19 113 VAL A C 1
ATOM 902 O O . VAL A 1 113 ? -17.986 -3.449 24.600 1.00 93.19 113 VAL A O 1
ATOM 905 N N . GLY A 1 114 ? -19.293 -1.805 23.784 1.00 93.00 114 GLY A N 1
ATOM 906 C CA . GLY A 1 114 ? -20.552 -2.496 24.027 1.00 93.00 114 GLY A CA 1
ATOM 907 C C . GLY A 1 114 ? -20.997 -2.442 25.486 1.00 93.00 114 GLY A C 1
ATOM 908 O O . GLY A 1 114 ? -20.274 -1.970 26.368 1.00 93.00 114 GLY A O 1
ATOM 909 N N . GLU A 1 115 ? -22.199 -2.938 25.735 1.00 93.75 115 GLU A N 1
ATOM 910 C CA . GLU A 1 115 ? -22.785 -3.066 27.069 1.00 93.75 115 GLU A CA 1
ATOM 911 C C . GLU A 1 115 ? -22.022 -4.091 27.916 1.00 93.75 115 GLU A C 1
ATOM 913 O O . GLU A 1 115 ? -21.832 -3.888 29.117 1.00 93.75 115 GLU A O 1
ATOM 918 N N . SER A 1 116 ? -21.509 -5.151 27.285 1.00 93.31 116 SER A N 1
ATOM 919 C CA . SER A 1 116 ? -20.710 -6.187 27.950 1.00 93.31 116 SER A CA 1
ATOM 920 C C . SER A 1 116 ? -19.269 -5.748 28.236 1.00 93.31 116 SER A C 1
ATOM 922 O O . SER A 1 116 ? -18.574 -6.398 29.018 1.00 93.31 116 SER A O 1
ATOM 924 N N . GLY A 1 117 ? -18.798 -4.664 27.610 1.00 94.25 117 GLY A N 1
ATOM 925 C CA . GLY A 1 117 ? -17.447 -4.139 27.793 1.00 94.25 117 GLY A CA 1
ATOM 926 C C . GLY A 1 117 ? -16.366 -5.020 27.169 1.00 94.25 117 GLY A C 1
ATOM 927 O O . GLY A 1 117 ? -15.407 -5.395 27.828 1.00 94.25 117 GLY A O 1
ATOM 928 N N . VAL A 1 118 ? -16.472 -5.370 25.896 1.00 95.94 118 VAL A N 1
ATOM 929 C CA . VAL A 1 118 ? -15.445 -6.170 25.221 1.00 95.94 118 VAL A CA 1
ATOM 930 C C . VAL A 1 118 ? -14.159 -5.371 25.023 1.00 95.94 118 VAL A C 1
ATOM 932 O O . VAL A 1 118 ? -14.194 -4.218 24.599 1.00 95.94 118 VAL A O 1
ATOM 935 N N . TRP A 1 119 ? -13.013 -5.985 25.326 1.00 94.50 119 TRP A N 1
ATOM 936 C CA . TRP A 1 119 ? -11.711 -5.331 25.258 1.00 94.50 119 TRP A CA 1
ATOM 937 C C . TRP A 1 119 ? -11.169 -5.249 23.832 1.00 94.50 119 TRP A C 1
ATOM 939 O O . TRP A 1 119 ? -10.842 -6.268 23.212 1.00 94.50 119 TRP A O 1
ATOM 949 N N . VAL A 1 120 ? -11.021 -4.021 23.346 1.00 92.19 120 VAL A N 1
ATOM 950 C CA . VAL A 1 120 ? -10.557 -3.716 21.993 1.00 92.19 120 VAL A CA 1
ATOM 951 C C . VAL A 1 120 ? -9.352 -2.791 22.005 1.00 92.19 120 VAL A C 1
ATOM 953 O O . VAL A 1 120 ? -9.107 -2.058 22.969 1.00 92.19 120 VAL A O 1
ATOM 956 N N . HIS A 1 121 ? -8.585 -2.824 20.923 1.00 85.75 121 HIS A N 1
ATOM 957 C CA . HIS A 1 121 ? -7.409 -1.986 20.754 1.00 85.75 121 HIS A CA 1
ATOM 958 C C . HIS A 1 121 ? -7.715 -0.776 19.869 1.00 85.75 121 HIS A C 1
ATOM 960 O O . HIS A 1 121 ? -8.300 -0.887 18.793 1.00 85.75 121 HIS A O 1
ATOM 966 N N . ASN A 1 122 ? -7.205 0.386 20.266 1.00 73.62 122 ASN A N 1
ATOM 967 C CA . ASN A 1 122 ? -6.972 1.497 19.356 1.00 73.62 122 ASN A CA 1
ATOM 968 C C . ASN A 1 122 ? -5.759 1.184 18.513 1.00 73.62 122 ASN A C 1
ATOM 970 O O . ASN A 1 122 ? -4.641 1.619 18.807 1.00 73.62 122 ASN A O 1
ATOM 974 N N . GLU A 1 123 ? -5.934 0.352 17.491 1.00 65.38 123 GLU A N 1
ATOM 975 C CA . GLU A 1 123 ? -4.860 0.228 16.530 1.00 65.38 123 GLU A CA 1
ATOM 976 C C . GLU A 1 123 ? -4.581 1.574 15.850 1.00 65.38 123 GLU A C 1
ATOM 978 O O . GLU A 1 123 ? -5.284 2.575 15.993 1.00 65.38 123 GLU A O 1
ATOM 983 N N . THR A 1 124 ? -3.476 1.557 15.129 1.00 55.97 124 THR A N 1
ATOM 984 C CA . THR A 1 124 ? -2.788 2.627 14.418 1.00 55.97 124 THR A CA 1
ATOM 985 C C . THR A 1 124 ? -3.594 3.842 13.914 1.00 55.97 124 THR A C 1
ATOM 987 O O . THR A 1 124 ? -3.060 4.954 13.930 1.00 55.97 124 THR A O 1
ATOM 990 N N . GLY A 1 125 ? -4.861 3.683 13.525 1.00 56.34 125 GLY A N 1
ATOM 991 C CA . GLY A 1 125 ? -5.723 4.763 13.024 1.00 56.34 125 GLY A CA 1
ATOM 992 C C . GLY A 1 125 ? -5.753 6.011 13.913 1.00 56.34 125 GLY A C 1
ATOM 993 O O . GLY A 1 125 ? -5.535 7.115 13.417 1.00 56.34 125 GLY A O 1
ATOM 994 N N . ALA A 1 126 ? -5.843 5.841 15.236 1.00 59.94 126 ALA A N 1
ATOM 995 C CA . ALA A 1 126 ? -5.923 6.971 16.164 1.00 59.94 126 ALA A CA 1
ATOM 996 C C . ALA A 1 126 ? -4.676 7.881 16.134 1.00 59.94 126 ALA A C 1
ATOM 998 O O . ALA A 1 126 ? -4.775 9.094 16.327 1.00 59.94 126 ALA A O 1
ATOM 999 N N . ARG A 1 127 ? -3.484 7.316 15.880 1.00 64.88 127 ARG A N 1
ATOM 1000 C CA . ARG A 1 127 ? -2.252 8.115 15.733 1.00 64.88 127 ARG A CA 1
ATOM 1001 C C . ARG A 1 127 ? -2.199 8.822 14.382 1.00 64.88 127 ARG A C 1
ATOM 1003 O O . ARG A 1 127 ? -1.696 9.941 14.338 1.00 64.88 127 ARG A O 1
ATOM 1010 N N . CYS A 1 128 ? -2.724 8.207 13.316 1.00 67.94 128 CYS A N 1
ATOM 1011 C CA . CYS A 1 128 ? -2.837 8.852 12.004 1.00 67.94 128 CYS A CA 1
ATOM 1012 C C . CYS A 1 128 ? -3.735 10.087 12.084 1.00 67.94 128 CYS A C 1
ATOM 1014 O O . CYS A 1 128 ? -3.361 11.160 11.631 1.00 67.94 128 CYS A O 1
ATOM 1016 N N . GLU A 1 129 ? -4.906 9.957 12.705 1.00 71.88 129 GLU A N 1
ATOM 1017 C CA . GLU A 1 129 ? -5.903 11.030 12.757 1.00 71.88 129 GLU A CA 1
ATOM 1018 C C . GLU A 1 129 ? -5.468 12.187 13.671 1.00 71.88 129 GLU A C 1
ATOM 1020 O O . GLU A 1 129 ? -5.727 13.355 13.357 1.00 71.88 129 GLU A O 1
ATOM 1025 N N . LEU A 1 130 ? -4.765 11.883 14.774 1.00 75.06 130 LEU A N 1
ATOM 1026 C CA . LEU A 1 130 ? -4.097 12.889 15.605 1.00 75.06 130 LEU A CA 1
ATOM 1027 C C . LEU A 1 130 ? -2.974 13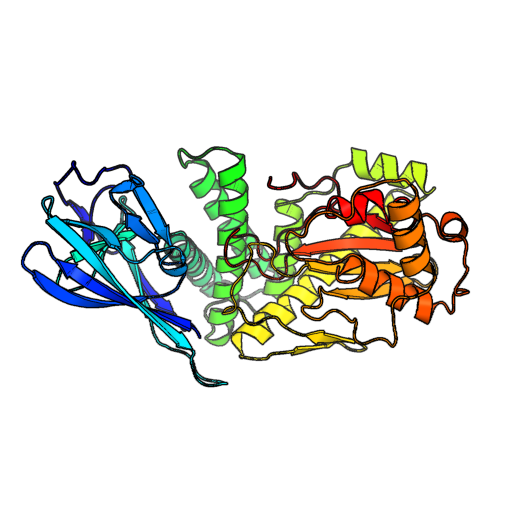.596 14.841 1.00 75.06 130 LEU A C 1
ATOM 1029 O O . LEU A 1 130 ? -2.943 14.823 14.837 1.00 75.06 130 LEU A O 1
ATOM 1033 N N . ALA A 1 131 ? -2.094 12.854 14.159 1.00 82.62 131 ALA A N 1
ATOM 1034 C CA . ALA A 1 131 ? -1.031 13.445 13.345 1.00 82.62 131 ALA A CA 1
ATOM 1035 C C . ALA A 1 131 ? -1.610 14.326 12.227 1.00 82.62 131 ALA A C 1
ATOM 1037 O O . ALA A 1 131 ? -1.145 15.444 12.016 1.00 82.62 131 ALA A O 1
ATOM 1038 N N . ALA A 1 132 ? -2.675 13.871 11.565 1.00 84.50 132 ALA A N 1
ATOM 1039 C CA . ALA A 1 132 ? -3.364 14.643 10.542 1.00 84.50 132 ALA A CA 1
ATOM 1040 C C . ALA A 1 132 ? -3.976 15.911 11.138 1.00 84.50 132 ALA A C 1
ATOM 1042 O O . ALA A 1 132 ? -3.896 16.962 10.524 1.00 84.50 132 ALA A O 1
ATOM 1043 N N . LYS A 1 133 ? -4.539 15.858 12.352 1.00 85.25 133 LYS A N 1
ATOM 1044 C CA . LYS A 1 133 ? -5.042 17.051 13.048 1.00 85.25 133 LYS A CA 1
ATOM 1045 C C . LYS A 1 133 ? -3.931 18.033 13.408 1.00 85.25 133 LYS A C 1
ATOM 1047 O O . LYS A 1 133 ? -4.079 19.210 13.106 1.00 85.25 133 LYS A O 1
ATOM 1052 N N . GLU A 1 134 ? -2.836 17.559 13.997 1.00 87.44 134 GLU A N 1
ATOM 1053 C CA . GLU A 1 134 ? -1.673 18.394 14.328 1.00 87.44 134 GLU A CA 1
ATOM 1054 C C . GLU A 1 134 ? -1.143 19.118 13.077 1.00 87.44 134 GLU A C 1
ATOM 1056 O O . GLU A 1 134 ? -0.892 20.321 13.116 1.00 87.44 134 GLU A O 1
ATOM 1061 N N . ILE A 1 135 ? -1.026 18.401 11.954 1.00 90.31 135 ILE A N 1
ATOM 1062 C CA . ILE A 1 135 ? -0.585 18.973 10.676 1.00 90.31 135 ILE A CA 1
ATOM 1063 C C . ILE A 1 135 ? -1.642 19.935 10.116 1.00 90.31 135 ILE A C 1
ATOM 1065 O O . ILE A 1 135 ? -1.303 21.059 9.767 1.00 90.31 135 ILE A O 1
ATOM 1069 N N . SER A 1 136 ? -2.918 19.543 10.066 1.00 89.38 136 SER A N 1
ATOM 1070 C CA . SER A 1 136 ? -4.035 20.396 9.631 1.00 89.38 136 SER A CA 1
ATOM 1071 C C . SER A 1 136 ? -4.086 21.726 10.381 1.00 89.38 136 SER A C 1
ATOM 1073 O O . SER A 1 136 ? -4.274 22.770 9.762 1.00 89.38 136 SER A O 1
ATOM 1075 N N . ASP A 1 137 ? -3.929 21.697 11.706 1.00 88.56 137 ASP A N 1
ATOM 1076 C CA . ASP A 1 137 ? -3.949 22.896 12.542 1.00 88.56 137 ASP A CA 1
ATOM 1077 C C . ASP A 1 137 ? -2.754 23.811 12.217 1.00 88.56 137 ASP A C 1
ATOM 1079 O O . ASP A 1 137 ? -2.940 25.021 12.105 1.00 88.56 137 ASP A O 1
ATOM 1083 N N . ALA A 1 138 ? -1.561 23.248 11.980 1.00 88.69 138 ALA A N 1
ATOM 1084 C CA . ALA A 1 138 ? -0.384 24.009 11.549 1.00 88.69 138 ALA A CA 1
ATOM 1085 C C . ALA A 1 138 ? -0.546 24.614 10.142 1.00 88.69 138 ALA A C 1
ATOM 1087 O O . ALA A 1 138 ? -0.114 25.737 9.891 1.00 88.69 138 ALA A O 1
ATOM 1088 N N . LEU A 1 139 ? -1.209 23.895 9.233 1.00 88.81 139 LEU A N 1
ATOM 1089 C CA . LEU A 1 139 ? -1.445 24.343 7.860 1.00 88.81 139 LEU A CA 1
ATOM 1090 C C . LEU A 1 139 ? -2.389 25.551 7.767 1.00 88.81 139 LEU A C 1
ATOM 1092 O O . LEU A 1 139 ? -2.304 26.284 6.787 1.00 88.81 139 LEU A O 1
ATOM 1096 N N . ARG A 1 140 ? -3.267 25.793 8.753 1.00 84.81 140 ARG A N 1
ATOM 1097 C CA . ARG A 1 140 ? -4.220 26.927 8.717 1.00 84.81 140 ARG A CA 1
ATOM 1098 C C . ARG A 1 140 ? -3.546 28.294 8.650 1.00 84.81 140 ARG A C 1
ATOM 1100 O O . ARG A 1 140 ? -4.123 29.230 8.105 1.00 84.81 140 ARG A O 1
ATOM 1107 N N . GLU A 1 141 ? -2.343 28.396 9.198 1.00 80.19 141 GLU A N 1
ATOM 1108 C CA . GLU A 1 141 ? -1.563 29.633 9.227 1.00 80.19 141 GLU A CA 1
ATOM 1109 C C . GLU A 1 141 ? -0.672 29.790 7.979 1.00 80.19 141 GLU A C 1
ATOM 1111 O O . GLU A 1 141 ? -0.025 30.822 7.801 1.00 80.19 141 GLU A O 1
ATOM 1116 N N . ILE A 1 142 ? -0.639 28.781 7.097 1.00 83.06 142 ILE A N 1
ATOM 1117 C CA . ILE A 1 142 ? 0.194 28.750 5.893 1.00 83.06 142 ILE A CA 1
ATOM 1118 C C . ILE A 1 142 ? -0.642 29.136 4.671 1.00 83.06 142 ILE A C 1
ATOM 1120 O O . ILE A 1 142 ? -1.704 28.577 4.408 1.00 83.06 142 ILE A O 1
ATOM 1124 N N . SER A 1 143 ? -0.130 30.082 3.882 1.00 72.12 143 SER A N 1
ATOM 1125 C CA . SER A 1 143 ? -0.783 30.557 2.653 1.00 72.12 143 SER A CA 1
ATOM 1126 C C . SER A 1 143 ? -0.096 30.081 1.367 1.00 72.12 143 SER A C 1
ATOM 1128 O O . SER A 1 143 ? -0.733 30.076 0.313 1.00 72.12 143 SER A O 1
ATOM 1130 N N . ASP A 1 144 ? 1.167 29.640 1.437 1.00 76.75 144 ASP A N 1
ATOM 1131 C CA . ASP A 1 144 ? 1.914 29.101 0.297 1.00 76.75 144 ASP A CA 1
ATOM 1132 C C . ASP A 1 144 ? 1.837 27.556 0.254 1.00 76.75 144 ASP A C 1
ATOM 1134 O O . ASP A 1 144 ? 2.310 26.877 1.172 1.00 76.75 144 ASP A O 1
ATOM 1138 N N . PRO A 1 145 ? 1.314 26.956 -0.833 1.00 69.06 145 PRO A N 1
ATOM 1139 C CA . PRO A 1 145 ? 1.337 25.508 -1.041 1.00 69.06 145 PRO A CA 1
ATOM 1140 C C . PRO A 1 145 ? 2.732 24.859 -0.966 1.00 69.06 145 PRO A C 1
ATOM 1142 O O . PRO A 1 145 ? 2.830 23.660 -0.687 1.00 69.06 145 PRO A O 1
ATOM 1145 N N . SER A 1 146 ? 3.806 25.606 -1.244 1.00 72.88 146 SER A N 1
ATOM 1146 C CA . SER A 1 146 ? 5.183 25.107 -1.157 1.00 72.88 146 SER A CA 1
ATOM 1147 C C . SER A 1 146 ? 5.626 24.882 0.295 1.00 72.88 146 SER A C 1
ATOM 1149 O O . SER A 1 146 ? 6.238 23.857 0.607 1.00 72.88 146 SER A O 1
ATOM 1151 N N . GLU A 1 147 ? 5.212 25.770 1.199 1.00 84.88 147 GLU A N 1
ATOM 1152 C CA . GLU A 1 147 ? 5.427 25.660 2.642 1.00 84.88 147 GLU A CA 1
ATOM 1153 C C . GLU A 1 147 ? 4.557 24.552 3.245 1.00 84.88 147 GLU A C 1
ATOM 1155 O O . GLU A 1 147 ? 5.017 23.797 4.103 1.00 84.88 147 GLU A O 1
ATOM 1160 N N . ALA A 1 148 ? 3.339 24.368 2.720 1.00 86.50 148 ALA A N 1
ATOM 1161 C CA . ALA A 1 148 ? 2.447 23.292 3.144 1.00 86.50 148 ALA A CA 1
ATOM 1162 C C . ALA A 1 148 ? 3.072 21.901 2.944 1.00 86.50 148 ALA A C 1
ATOM 1164 O O . ALA A 1 148 ? 2.969 21.044 3.819 1.00 86.50 148 ALA A O 1
ATOM 1165 N N . LEU A 1 149 ? 3.764 21.667 1.819 1.00 90.81 149 LEU A N 1
ATOM 1166 C CA . LEU A 1 149 ? 4.482 20.406 1.599 1.00 90.81 149 LEU A CA 1
ATOM 1167 C C . LEU A 1 149 ? 5.565 20.185 2.664 1.00 90.81 149 LEU A C 1
ATOM 1169 O O . LEU A 1 149 ? 5.669 19.089 3.214 1.00 90.81 149 LEU A O 1
ATOM 1173 N N . ALA A 1 150 ? 6.369 21.212 2.947 1.00 91.38 150 ALA A N 1
ATOM 1174 C CA . ALA A 1 150 ? 7.443 21.120 3.928 1.00 91.38 150 ALA A CA 1
ATOM 1175 C C . ALA A 1 150 ? 6.901 20.827 5.335 1.00 91.38 150 ALA A C 1
ATOM 1177 O O . ALA A 1 150 ? 7.439 19.951 6.017 1.00 91.38 150 ALA A O 1
ATOM 1178 N N . GLU A 1 151 ? 5.813 21.490 5.737 1.00 92.38 151 GLU A N 1
ATOM 1179 C CA . GLU A 1 151 ? 5.195 21.279 7.048 1.00 92.38 151 GLU A CA 1
ATOM 1180 C C . GLU A 1 151 ? 4.584 19.882 7.177 1.00 92.38 151 GLU A C 1
ATOM 1182 O O . GLU A 1 151 ? 4.784 19.209 8.189 1.00 92.38 151 GLU A O 1
ATOM 1187 N N . VAL A 1 152 ? 3.915 19.386 6.132 1.00 93.38 152 VAL A N 1
ATOM 1188 C CA . VAL A 1 152 ? 3.382 18.015 6.129 1.00 93.38 152 VAL A CA 1
ATOM 1189 C C . VAL A 1 152 ? 4.515 17.008 6.300 1.00 93.38 152 VAL A C 1
ATOM 1191 O O . VAL A 1 152 ? 4.440 16.149 7.176 1.00 93.38 152 VAL A O 1
ATOM 1194 N N . LEU A 1 153 ? 5.596 17.130 5.523 1.00 93.44 153 LEU A N 1
ATOM 1195 C CA . LEU A 1 153 ? 6.750 16.234 5.642 1.00 93.44 153 LEU A CA 1
ATOM 1196 C C . LEU A 1 153 ? 7.417 16.336 7.022 1.00 93.44 153 LEU A C 1
ATOM 1198 O O . LEU A 1 153 ? 7.845 15.320 7.571 1.00 93.44 153 LEU A O 1
ATOM 1202 N N . ALA A 1 154 ? 7.484 17.530 7.613 1.00 93.00 154 ALA A N 1
ATOM 1203 C CA . ALA A 1 154 ? 7.972 17.709 8.977 1.00 93.00 154 ALA A CA 1
ATOM 1204 C C . ALA A 1 154 ? 7.069 16.999 10.000 1.00 93.00 154 ALA A C 1
ATOM 1206 O O . ALA A 1 154 ? 7.574 16.295 10.875 1.00 93.00 154 ALA A O 1
ATOM 1207 N N . GLY A 1 155 ? 5.748 17.114 9.864 1.00 92.25 155 GLY A N 1
ATOM 1208 C CA . GLY A 1 155 ? 4.780 16.408 10.701 1.00 92.25 155 GLY A CA 1
ATOM 1209 C C . GLY A 1 155 ? 4.874 14.890 10.599 1.00 92.25 155 GLY A C 1
ATOM 1210 O O . GLY A 1 155 ? 4.887 14.205 11.622 1.00 92.25 155 GLY A O 1
ATOM 1211 N N . LEU A 1 156 ? 5.027 14.359 9.386 1.00 92.06 156 LEU A N 1
ATOM 1212 C CA . LEU A 1 156 ? 5.220 12.924 9.173 1.00 92.06 156 LEU A CA 1
ATOM 1213 C C . LEU A 1 156 ? 6.536 12.429 9.793 1.00 92.06 156 LEU A C 1
ATOM 1215 O O . LEU A 1 156 ? 6.557 11.371 10.416 1.00 92.06 156 LEU A O 1
ATOM 1219 N N . ARG A 1 157 ? 7.613 13.219 9.744 1.00 91.69 157 ARG A N 1
ATOM 1220 C CA . ARG A 1 157 ? 8.862 12.883 10.451 1.00 91.69 157 ARG A CA 1
ATOM 1221 C C . ARG A 1 157 ? 8.692 12.890 11.970 1.00 91.69 157 ARG A C 1
ATOM 1223 O O . ARG A 1 157 ? 9.163 11.966 12.618 1.00 91.69 157 ARG A O 1
ATOM 1230 N N . ARG A 1 158 ? 7.939 13.839 12.540 1.00 90.06 158 ARG A N 1
ATOM 1231 C CA . ARG A 1 158 ? 7.592 13.808 13.978 1.00 90.06 158 ARG A CA 1
ATOM 1232 C C . ARG A 1 158 ? 6.826 12.532 14.346 1.00 90.06 158 ARG A C 1
ATOM 1234 O O . ARG A 1 158 ? 7.069 11.945 15.396 1.00 90.06 158 ARG A O 1
ATOM 1241 N N . LEU A 1 159 ? 5.910 12.085 13.483 1.00 86.31 159 LEU A N 1
ATOM 1242 C CA . LEU A 1 159 ? 5.207 10.809 13.643 1.00 86.31 159 LEU A CA 1
ATOM 1243 C C . LEU A 1 159 ? 6.176 9.615 13.594 1.00 86.31 159 LEU A C 1
ATOM 1245 O O . LEU A 1 159 ? 6.043 8.705 14.413 1.00 86.31 159 LEU A O 1
ATOM 1249 N N . ARG A 1 160 ? 7.154 9.619 12.680 1.00 86.31 160 ARG A N 1
ATOM 1250 C CA . ARG A 1 160 ? 8.216 8.603 12.633 1.00 86.31 160 ARG A CA 1
ATOM 1251 C C . ARG A 1 160 ? 8.981 8.543 13.948 1.00 86.31 160 ARG A C 1
ATOM 1253 O O . ARG A 1 160 ? 9.100 7.462 14.514 1.00 86.31 160 ARG A O 1
ATOM 1260 N N . ASP A 1 161 ? 9.437 9.686 14.447 1.00 86.38 161 ASP A N 1
ATOM 1261 C CA . ASP A 1 161 ? 10.243 9.764 15.667 1.00 86.38 161 ASP A CA 1
ATOM 1262 C C . ASP A 1 161 ? 9.450 9.209 16.875 1.00 86.38 161 ASP A C 1
ATOM 1264 O O . ASP A 1 161 ? 9.946 8.354 17.607 1.00 86.38 161 ASP A O 1
ATOM 1268 N N . LYS A 1 162 ? 8.153 9.550 16.997 1.00 81.25 162 LYS A N 1
ATOM 1269 C CA . LYS A 1 162 ? 7.236 8.948 17.995 1.00 81.25 162 LYS A CA 1
ATOM 1270 C C . LYS A 1 162 ? 7.109 7.419 17.845 1.00 81.25 162 LYS A C 1
ATOM 1272 O O . LYS A 1 162 ? 6.932 6.702 18.828 1.00 81.25 162 LYS A O 1
ATOM 1277 N N 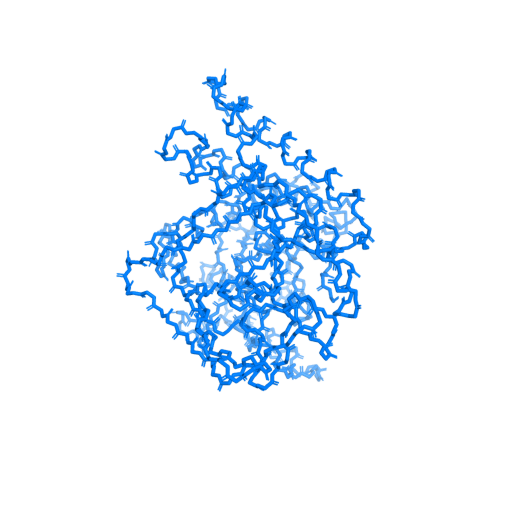. ILE A 1 163 ? 7.142 6.890 16.619 1.00 77.31 163 ILE A N 1
ATOM 1278 C CA . ILE A 1 163 ? 7.092 5.441 16.356 1.00 77.31 163 ILE A CA 1
ATOM 1279 C C . ILE A 1 163 ? 8.422 4.760 16.706 1.00 77.31 163 ILE A C 1
ATOM 1281 O O . ILE A 1 163 ? 8.423 3.610 17.160 1.00 77.31 163 ILE A O 1
ATOM 1285 N N . GLU A 1 164 ? 9.547 5.448 16.523 1.00 79.12 164 GLU A N 1
ATOM 1286 C CA . GLU A 1 164 ? 10.880 4.945 16.859 1.00 79.12 164 GLU A CA 1
ATOM 1287 C C . GLU A 1 164 ? 11.059 4.696 18.362 1.00 79.12 164 GLU A C 1
ATOM 1289 O O . GLU A 1 164 ? 11.741 3.741 18.740 1.00 79.12 164 GLU A O 1
ATOM 1294 N N . GLU A 1 165 ? 10.366 5.453 19.210 1.00 78.19 165 GLU A N 1
ATOM 1295 C CA . GLU A 1 165 ? 10.364 5.296 20.673 1.00 78.19 165 GLU A CA 1
ATOM 1296 C C . GLU A 1 165 ? 9.622 4.038 21.167 1.00 78.19 165 GLU A C 1
ATOM 1298 O O . GLU A 1 165 ? 9.779 3.627 22.318 1.00 78.19 165 GLU A O 1
ATOM 1303 N N . LEU A 1 166 ? 8.832 3.377 20.313 1.00 68.69 166 LEU A N 1
ATOM 1304 C CA . LEU A 1 166 ? 8.055 2.201 20.711 1.00 68.69 166 LEU A CA 1
ATOM 1305 C C . LEU A 1 166 ? 8.945 0.971 20.977 1.00 68.69 166 LEU A C 1
ATOM 1307 O O . LEU A 1 166 ? 9.936 0.755 20.273 1.00 68.69 166 LEU A O 1
ATOM 1311 N N . PRO A 1 167 ? 8.537 0.057 21.879 1.00 55.53 167 PRO A N 1
ATOM 1312 C CA . PRO A 1 167 ? 9.307 -1.145 22.229 1.00 55.53 167 PRO A CA 1
ATOM 1313 C C . PRO A 1 167 ? 9.355 -2.240 21.136 1.00 55.53 167 PRO A C 1
ATOM 1315 O O . PRO A 1 167 ? 9.877 -3.328 21.373 1.00 55.53 167 PRO A O 1
ATOM 1318 N N . LYS A 1 168 ? 8.808 -2.002 19.932 1.00 59.09 168 LYS A N 1
ATOM 1319 C CA . LYS A 1 168 ? 8.790 -2.977 18.819 1.00 59.09 168 LYS A CA 1
ATOM 1320 C C . LYS A 1 168 ? 10.192 -3.169 18.204 1.00 59.09 168 LYS A C 1
ATOM 1322 O O . LYS A 1 168 ? 11.100 -2.387 18.437 1.00 59.09 168 LYS A O 1
ATOM 1327 N N . THR A 1 169 ? 10.380 -4.192 17.369 1.00 57.66 169 THR A N 1
ATOM 1328 C CA . THR A 1 169 ? 11.612 -4.375 16.567 1.00 57.66 169 THR A CA 1
ATOM 1329 C C . THR A 1 169 ? 11.672 -3.388 15.394 1.00 57.66 169 THR A C 1
ATOM 1331 O O . THR A 1 169 ? 10.633 -3.156 14.774 1.00 57.66 169 THR A O 1
ATOM 1334 N N . ASP A 1 170 ? 12.861 -2.928 14.995 1.00 58.53 170 ASP A N 1
ATOM 1335 C CA . ASP A 1 170 ? 13.089 -1.929 13.926 1.00 58.53 170 ASP A CA 1
ATOM 1336 C C . ASP A 1 170 ? 12.303 -2.175 12.632 1.00 58.53 170 ASP A C 1
ATOM 1338 O O . ASP A 1 170 ? 11.723 -1.268 12.041 1.00 58.53 170 ASP A O 1
ATOM 1342 N N . TYR A 1 171 ? 12.229 -3.430 12.199 1.00 55.47 171 TYR A N 1
ATOM 1343 C CA . TYR A 1 171 ? 11.525 -3.809 10.979 1.00 55.47 171 TYR A CA 1
ATOM 1344 C C . TYR A 1 171 ? 10.004 -3.587 11.069 1.00 55.47 171 TYR A C 1
ATOM 1346 O O . TYR A 1 171 ? 9.399 -3.055 10.141 1.00 55.47 171 TYR A O 1
ATOM 1354 N N . ARG A 1 172 ? 9.399 -3.907 12.220 1.00 65.69 172 ARG A N 1
ATOM 1355 C CA . ARG A 1 172 ? 7.979 -3.628 12.483 1.00 65.69 172 ARG A CA 1
ATOM 1356 C C . ARG A 1 172 ? 7.724 -2.128 12.624 1.00 65.69 172 ARG A C 1
ATOM 1358 O O . ARG A 1 172 ? 6.643 -1.680 12.267 1.00 65.69 172 ARG A O 1
ATOM 1365 N N . LYS A 1 173 ? 8.703 -1.348 13.103 1.00 72.31 173 LYS A N 1
ATOM 1366 C CA . LYS A 1 173 ? 8.586 0.117 13.211 1.00 72.31 173 LYS A CA 1
ATOM 1367 C C . LYS A 1 173 ? 8.523 0.793 11.844 1.00 72.31 173 LYS A C 1
ATOM 1369 O O . LYS A 1 173 ? 7.691 1.670 11.659 1.00 72.31 173 LYS A O 1
ATOM 1374 N N . LEU A 1 174 ? 9.333 0.356 10.877 1.00 74.00 174 LEU A N 1
ATOM 1375 C CA . LEU A 1 174 ? 9.306 0.927 9.525 1.00 74.00 174 LEU A CA 1
ATOM 1376 C C . LEU A 1 174 ? 7.974 0.664 8.805 1.00 74.00 174 LEU A C 1
ATOM 1378 O O . LEU A 1 174 ? 7.446 1.575 8.176 1.00 74.00 174 LEU A O 1
ATOM 1382 N N . GLN A 1 175 ? 7.410 -0.547 8.916 1.00 72.38 175 GLN A N 1
ATOM 1383 C CA . GLN A 1 175 ? 6.067 -0.838 8.375 1.00 72.38 175 GLN A CA 1
ATOM 1384 C C . GLN A 1 175 ? 5.012 0.029 9.037 1.00 72.38 175 GLN A C 1
ATOM 1386 O O . GLN A 1 175 ? 4.160 0.600 8.366 1.00 72.38 175 GLN A O 1
ATOM 1391 N N . LEU A 1 176 ? 5.100 0.132 10.363 1.00 73.50 176 LEU A N 1
ATOM 1392 C CA . LEU A 1 176 ? 4.181 0.924 11.153 1.00 73.50 176 LEU A CA 1
ATOM 1393 C C . LEU A 1 176 ? 4.219 2.382 10.694 1.00 73.50 176 LEU A C 1
ATOM 1395 O O . LEU A 1 176 ? 3.181 2.937 10.353 1.00 73.50 176 LEU A O 1
ATOM 1399 N N . TYR A 1 177 ? 5.411 2.973 10.598 1.00 81.81 177 TYR A N 1
ATOM 1400 C CA . TYR A 1 177 ? 5.580 4.331 10.093 1.00 81.81 177 TYR A CA 1
ATOM 1401 C C . TYR A 1 177 ? 5.031 4.497 8.680 1.00 81.81 177 TYR A C 1
ATOM 1403 O O . TYR A 1 177 ? 4.225 5.396 8.467 1.00 81.81 177 TYR A O 1
ATOM 1411 N N . ALA A 1 178 ? 5.411 3.622 7.745 1.00 80.25 178 ALA A N 1
ATOM 1412 C CA . ALA A 1 178 ? 4.928 3.683 6.371 1.00 80.25 178 ALA A CA 1
ATOM 1413 C C . ALA A 1 178 ? 3.396 3.709 6.320 1.00 80.25 178 ALA A C 1
ATOM 1415 O O . ALA A 1 178 ? 2.824 4.632 5.744 1.00 80.25 178 ALA A O 1
ATOM 1416 N N . LYS A 1 179 ? 2.741 2.761 7.003 1.00 76.94 179 LYS A N 1
ATOM 1417 C CA . LYS A 1 179 ? 1.282 2.702 7.128 1.00 76.94 179 LYS A CA 1
ATOM 1418 C C . LYS A 1 179 ? 0.714 4.030 7.620 1.00 76.94 179 LYS A C 1
ATOM 1420 O O . LYS A 1 179 ? -0.095 4.653 6.940 1.00 76.94 179 LYS A O 1
ATOM 1425 N N . HIS A 1 180 ? 1.167 4.476 8.791 1.00 79.19 180 HIS A N 1
ATOM 1426 C CA . HIS A 1 180 ? 0.612 5.670 9.408 1.00 79.19 180 HIS A CA 1
ATOM 1427 C C . HIS A 1 180 ? 0.857 6.924 8.571 1.00 79.19 180 HIS A C 1
ATOM 1429 O O . HIS A 1 180 ? 0.002 7.802 8.534 1.00 79.19 180 HIS A O 1
ATOM 1435 N N . ALA A 1 181 ? 2.002 7.027 7.901 1.00 86.50 181 ALA A N 1
ATOM 1436 C CA . ALA A 1 181 ? 2.319 8.173 7.067 1.00 86.50 181 ALA A CA 1
ATOM 1437 C C . ALA A 1 181 ? 1.414 8.247 5.830 1.00 86.50 181 ALA A C 1
ATOM 1439 O O . ALA A 1 181 ? 0.900 9.323 5.526 1.00 86.50 181 ALA A O 1
ATOM 1440 N N . TYR A 1 182 ? 1.163 7.115 5.164 1.00 85.25 182 TYR A N 1
ATOM 1441 C CA . TYR A 1 182 ? 0.227 7.049 4.039 1.00 85.25 182 TYR A CA 1
ATOM 1442 C C . TYR A 1 182 ? -1.218 7.328 4.467 1.00 85.25 182 TYR A C 1
ATOM 1444 O O . TYR A 1 182 ? -1.891 8.128 3.815 1.00 85.25 182 TYR A O 1
ATOM 1452 N N . ASP A 1 183 ? -1.662 6.753 5.588 1.00 80.56 183 ASP A N 1
ATOM 1453 C CA . ASP A 1 183 ? -2.991 7.009 6.161 1.00 80.56 183 ASP A CA 1
ATOM 1454 C C . ASP A 1 183 ? -3.158 8.493 6.532 1.00 80.56 183 ASP A C 1
ATOM 1456 O O . ASP A 1 183 ? -4.158 9.120 6.191 1.00 80.56 183 ASP A O 1
ATOM 1460 N N . THR A 1 184 ? -2.148 9.089 7.178 1.00 85.94 184 THR A N 1
ATOM 1461 C CA . THR A 1 184 ? -2.146 10.515 7.552 1.00 85.94 184 THR A CA 1
ATOM 1462 C C . THR A 1 184 ? -2.188 11.407 6.313 1.00 85.94 184 THR A C 1
ATOM 1464 O O . THR A 1 184 ? -2.946 12.373 6.273 1.00 85.94 184 THR A O 1
ATOM 1467 N N . ALA A 1 185 ? -1.394 11.097 5.283 1.00 89.62 185 ALA A N 1
ATOM 1468 C CA . ALA A 1 185 ? -1.389 11.856 4.036 1.00 89.62 185 ALA A CA 1
ATOM 1469 C C . ALA A 1 185 ? -2.749 11.791 3.325 1.00 89.62 185 ALA A C 1
ATOM 1471 O O . ALA A 1 185 ? -3.207 12.804 2.794 1.00 89.62 185 ALA A O 1
ATOM 1472 N N . LEU A 1 186 ? -3.398 10.620 3.329 1.00 84.75 186 LEU A N 1
ATOM 1473 C CA . LEU A 1 186 ? -4.745 10.460 2.790 1.00 84.75 186 LEU A CA 1
ATOM 1474 C C . LEU A 1 186 ? -5.746 11.296 3.587 1.00 84.75 186 LEU A C 1
ATOM 1476 O O . LEU A 1 186 ? -6.468 12.080 2.987 1.00 84.75 186 LEU A O 1
ATOM 1480 N N . GLU A 1 187 ? -5.748 11.189 4.915 1.00 82.88 187 GLU A N 1
ATOM 1481 C CA . GLU A 1 187 ? -6.635 11.959 5.795 1.00 82.88 187 GLU A CA 1
ATOM 1482 C C . GLU A 1 187 ? -6.485 13.474 5.577 1.00 82.88 187 GLU A C 1
ATOM 1484 O O . GLU A 1 187 ? -7.474 14.200 5.468 1.00 82.88 187 GLU A O 1
ATOM 1489 N N . LEU A 1 188 ? -5.250 13.960 5.423 1.00 88.38 188 LEU A N 1
ATOM 1490 C CA . LEU A 1 188 ? -4.976 15.358 5.086 1.00 88.38 188 LEU A CA 1
ATOM 1491 C C . LEU A 1 188 ? -5.546 15.757 3.722 1.00 88.38 188 LEU A C 1
ATOM 1493 O O . LEU A 1 188 ? -6.030 16.878 3.582 1.00 88.38 188 LEU A O 1
ATOM 1497 N N . LEU A 1 189 ? -5.507 14.876 2.720 1.00 87.50 189 LEU A N 1
ATOM 1498 C CA . LEU A 1 189 ? -6.177 15.126 1.443 1.00 87.50 189 LEU A CA 1
ATOM 1499 C C . LEU A 1 189 ? -7.693 15.237 1.639 1.00 87.50 189 LEU A C 1
ATOM 1501 O O . LEU A 1 189 ? -8.298 16.164 1.105 1.00 87.50 189 LEU A O 1
ATOM 1505 N N . LEU A 1 190 ? -8.305 14.329 2.411 1.00 81.94 190 LEU A N 1
ATOM 1506 C CA . LEU A 1 190 ? -9.757 14.346 2.634 1.00 81.94 190 LEU A CA 1
ATOM 1507 C C . LEU A 1 190 ? -10.194 15.650 3.305 1.00 81.94 190 LEU A C 1
ATOM 1509 O O . LEU A 1 190 ? -11.150 16.269 2.858 1.00 81.94 190 LEU A O 1
ATOM 1513 N N . ARG A 1 191 ? -9.446 16.115 4.308 1.00 82.38 191 ARG A N 1
ATOM 1514 C CA . ARG A 1 191 ? -9.707 17.396 4.985 1.00 82.38 191 ARG A CA 1
ATOM 1515 C C . ARG A 1 191 ? -9.438 18.618 4.118 1.00 82.38 191 ARG A C 1
ATOM 1517 O O . ARG A 1 191 ? -9.940 19.699 4.416 1.00 82.38 191 ARG A O 1
ATOM 1524 N N . GLY A 1 192 ? -8.621 18.480 3.074 1.00 77.75 192 GLY A N 1
ATOM 1525 C CA . GLY A 1 192 ? -8.371 19.541 2.102 1.00 77.75 192 GLY A CA 1
ATOM 1526 C C . GLY A 1 192 ? -9.640 19.948 1.355 1.00 77.75 192 GLY A C 1
ATOM 1527 O O . GLY A 1 192 ? -9.802 21.126 1.045 1.00 77.75 192 GLY A O 1
ATOM 1528 N N . GLU A 1 193 ? -10.564 19.007 1.139 1.00 64.75 193 GLU A N 1
ATOM 1529 C CA . GLU A 1 193 ? -11.882 19.276 0.546 1.00 64.75 193 GLU A CA 1
ATOM 1530 C C . GLU A 1 193 ? -12.740 20.184 1.453 1.00 64.75 193 GLU A C 1
ATOM 1532 O O . GLU A 1 193 ? -13.492 21.013 0.943 1.00 64.75 193 GLU A O 1
ATOM 1537 N N . ASP A 1 194 ? -12.528 20.126 2.773 1.00 63.84 194 ASP A N 1
ATOM 1538 C CA . ASP A 1 194 ? -13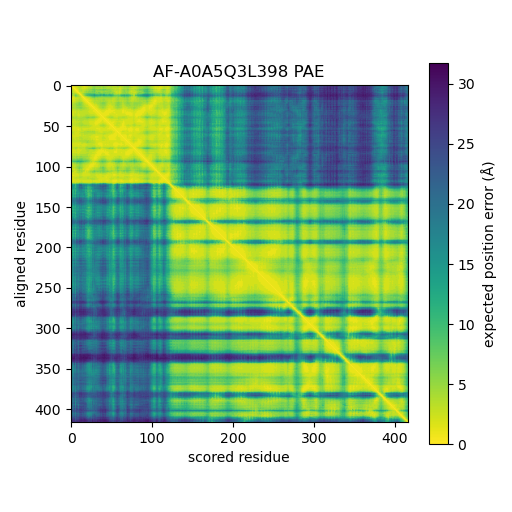.202 20.952 3.789 1.00 63.84 194 ASP A CA 1
ATOM 1539 C C . ASP A 1 194 ? -12.402 22.215 4.188 1.00 63.84 194 ASP A C 1
ATOM 1541 O O . ASP A 1 194 ? -12.760 22.924 5.132 1.00 63.84 194 ASP A O 1
ATOM 1545 N N . GLY A 1 195 ? -11.290 22.507 3.498 1.00 70.06 195 GLY A N 1
ATOM 1546 C CA . GLY A 1 195 ? -10.434 23.675 3.756 1.00 70.06 195 GLY A CA 1
ATOM 1547 C C . GLY A 1 195 ? -9.477 23.543 4.950 1.00 70.06 195 GLY A C 1
ATOM 1548 O O . GLY A 1 195 ? -8.865 24.530 5.352 1.00 70.06 195 GLY A O 1
ATOM 1549 N N . ALA A 1 196 ? -9.324 22.344 5.517 1.00 74.44 196 ALA A N 1
ATOM 1550 C CA . ALA A 1 196 ? -8.489 22.073 6.692 1.00 74.44 196 ALA A CA 1
ATOM 1551 C C . ALA A 1 196 ? -7.362 21.058 6.416 1.00 74.44 196 ALA A C 1
ATOM 1553 O O . ALA A 1 196 ? -6.891 20.389 7.332 1.00 74.44 196 ALA A O 1
ATOM 1554 N N . GLY A 1 197 ? -6.938 20.897 5.164 1.00 85.12 197 GLY A N 1
ATOM 1555 C CA . GLY A 1 197 ? -5.955 19.887 4.770 1.00 85.12 197 GLY A CA 1
ATOM 1556 C C . GLY A 1 197 ? -5.142 20.286 3.543 1.00 85.12 197 GLY A C 1
ATOM 1557 O O . GLY A 1 197 ? -4.857 21.464 3.344 1.00 85.12 197 GLY A O 1
ATOM 1558 N N . ILE A 1 198 ? -4.749 19.312 2.722 1.00 89.94 198 ILE A N 1
ATOM 1559 C CA . ILE A 1 198 ? -3.890 19.536 1.551 1.00 89.94 198 ILE A CA 1
ATOM 1560 C C . ILE A 1 198 ? -4.618 19.278 0.236 1.00 89.94 198 ILE A C 1
ATOM 1562 O O . ILE A 1 198 ? -5.478 18.409 0.135 1.00 89.94 198 ILE A O 1
ATOM 1566 N N . GLY A 1 199 ? -4.225 20.007 -0.809 1.00 89.31 199 GLY A N 1
ATOM 1567 C CA . GLY A 1 199 ? -4.699 19.754 -2.167 1.00 89.31 199 GLY A CA 1
ATOM 1568 C C . GLY A 1 199 ? -4.063 18.512 -2.804 1.00 89.31 199 GLY A C 1
ATOM 1569 O O . GLY A 1 199 ? -2.995 18.045 -2.398 1.00 89.31 199 GLY A O 1
ATOM 1570 N N . LYS A 1 200 ? -4.692 18.027 -3.881 1.00 89.44 200 LYS A N 1
ATOM 1571 C CA . LYS A 1 200 ? -4.278 16.836 -4.645 1.00 89.44 200 LYS A CA 1
ATOM 1572 C C . LYS A 1 200 ? -2.812 16.859 -5.096 1.00 89.44 200 LYS A C 1
ATOM 1574 O O . LYS A 1 200 ? -2.125 15.848 -5.000 1.00 89.44 200 LYS A O 1
ATOM 1579 N N . GLU A 1 201 ? -2.322 18.006 -5.560 1.00 90.44 201 GLU A N 1
ATOM 1580 C CA . GLU A 1 201 ? -0.936 18.138 -6.031 1.00 90.44 201 GLU A CA 1
ATOM 1581 C C . GLU A 1 201 ? 0.086 18.046 -4.890 1.00 90.44 201 GLU A C 1
ATOM 1583 O O . GLU A 1 201 ? 1.141 17.431 -5.047 1.00 90.44 201 GLU A O 1
ATOM 1588 N N . THR A 1 202 ? -0.234 18.588 -3.713 1.00 92.00 202 THR A N 1
ATOM 1589 C CA . THR A 1 202 ? 0.603 18.422 -2.517 1.00 92.00 202 THR A CA 1
ATOM 1590 C C . THR A 1 202 ? 0.584 16.971 -2.052 1.00 92.00 202 THR A C 1
ATOM 1592 O O . THR A 1 202 ? 1.642 16.413 -1.777 1.00 92.00 202 THR A O 1
ATOM 1595 N N . TYR A 1 203 ? -0.585 16.327 -2.043 1.00 92.00 203 TYR A N 1
ATOM 1596 C CA . TYR A 1 203 ? -0.716 14.912 -1.693 1.00 92.00 203 TYR A CA 1
ATOM 1597 C C . TYR A 1 203 ? 0.158 14.003 -2.570 1.00 92.00 203 TYR A C 1
ATOM 1599 O O . TYR A 1 203 ? 0.942 13.220 -2.037 1.00 92.00 203 TYR A O 1
ATOM 1607 N N . LYS A 1 204 ? 0.125 14.163 -3.901 1.00 93.00 204 LYS A N 1
ATOM 1608 C CA . LYS A 1 204 ? 0.998 13.412 -4.827 1.00 93.00 204 LYS A CA 1
ATOM 1609 C C . LYS A 1 204 ? 2.483 13.571 -4.489 1.00 93.00 204 LYS A C 1
ATOM 1611 O O . LYS A 1 204 ? 3.217 12.585 -4.422 1.00 93.00 204 LYS A O 1
ATOM 1616 N N . LYS A 1 205 ? 2.924 14.805 -4.212 1.00 93.75 205 LYS A N 1
ATOM 1617 C CA . LYS A 1 205 ? 4.310 15.087 -3.803 1.00 93.75 205 LYS A CA 1
ATOM 1618 C C . LYS A 1 205 ? 4.656 14.433 -2.466 1.00 93.75 205 LYS A C 1
ATOM 1620 O O . LYS A 1 205 ? 5.760 13.908 -2.332 1.00 93.75 205 LYS A O 1
ATOM 1625 N N . VAL A 1 206 ? 3.735 14.430 -1.501 1.00 93.69 206 VAL A N 1
ATOM 1626 C CA . VAL A 1 206 ? 3.911 13.730 -0.218 1.00 93.69 206 VAL A CA 1
ATOM 1627 C C . VAL A 1 206 ? 4.108 12.233 -0.457 1.00 93.69 206 VAL A C 1
ATOM 1629 O O . VAL A 1 206 ? 5.082 11.682 0.046 1.00 93.69 206 VAL A O 1
ATOM 1632 N N . LEU A 1 207 ? 3.272 11.590 -1.281 1.00 93.19 207 LEU A N 1
ATOM 1633 C CA . LEU A 1 207 ? 3.425 10.166 -1.606 1.00 93.19 207 LEU A CA 1
ATOM 1634 C C . LEU A 1 207 ? 4.789 9.858 -2.239 1.00 93.19 207 LEU A C 1
ATOM 1636 O O . LEU A 1 207 ? 5.459 8.919 -1.817 1.00 93.19 207 LEU A O 1
ATOM 1640 N N . ALA A 1 208 ? 5.234 10.664 -3.208 1.00 93.00 208 ALA A N 1
ATOM 1641 C CA . ALA A 1 208 ? 6.537 10.475 -3.848 1.00 93.00 208 ALA A CA 1
ATOM 1642 C C . ALA A 1 208 ? 7.705 10.588 -2.848 1.00 93.00 208 ALA A C 1
ATOM 1644 O O . ALA A 1 208 ? 8.631 9.774 -2.886 1.00 93.00 208 ALA A O 1
ATOM 1645 N N . ASN A 1 209 ? 7.639 11.555 -1.924 1.00 93.31 209 ASN A N 1
ATOM 1646 C CA . ASN A 1 209 ? 8.633 11.725 -0.858 1.00 93.31 209 ASN A CA 1
ATOM 1647 C C . ASN A 1 209 ? 8.601 10.566 0.147 1.00 93.31 209 ASN A C 1
ATOM 1649 O O . ASN A 1 209 ? 9.654 10.097 0.570 1.00 93.31 209 ASN A O 1
ATOM 1653 N N . LEU A 1 210 ? 7.415 10.068 0.505 1.00 90.69 210 LEU A N 1
ATOM 1654 C CA . LEU A 1 210 ? 7.288 8.904 1.383 1.00 90.69 210 LEU A CA 1
ATOM 1655 C C . LEU A 1 210 ? 7.898 7.653 0.748 1.00 90.69 210 LEU A C 1
ATOM 1657 O O . LEU A 1 210 ? 8.642 6.939 1.416 1.00 90.69 210 LEU A O 1
ATOM 1661 N N . MET A 1 211 ? 7.659 7.409 -0.543 1.00 89.44 211 MET A N 1
ATOM 1662 C CA . MET A 1 211 ? 8.282 6.291 -1.263 1.00 89.44 211 MET A CA 1
ATOM 1663 C C . MET A 1 211 ? 9.813 6.370 -1.233 1.00 89.44 211 MET A C 1
ATOM 1665 O O . MET A 1 211 ? 10.475 5.349 -1.041 1.00 89.44 211 MET A O 1
ATOM 1669 N N . GLU A 1 212 ? 10.372 7.571 -1.396 1.00 88.81 212 GLU A N 1
ATOM 1670 C CA . GLU A 1 212 ? 11.812 7.821 -1.294 1.00 88.81 212 GLU A CA 1
ATOM 1671 C C . GLU A 1 212 ? 12.355 7.601 0.118 1.00 88.81 212 GLU A C 1
ATOM 1673 O O . GLU A 1 212 ? 13.377 6.939 0.280 1.00 88.81 212 GLU A O 1
ATOM 1678 N N . GLU A 1 213 ? 11.677 8.118 1.141 1.00 87.19 213 GLU A N 1
ATOM 1679 C CA . GLU A 1 213 ? 12.115 7.990 2.533 1.00 87.19 213 GLU A CA 1
ATOM 1680 C C . GLU A 1 213 ? 12.057 6.530 3.011 1.00 87.19 213 GLU A C 1
ATOM 1682 O O . GLU A 1 213 ? 12.975 6.047 3.675 1.00 87.19 213 GLU A O 1
ATOM 1687 N N . ILE A 1 214 ? 11.002 5.802 2.635 1.00 82.19 214 ILE A N 1
ATOM 1688 C CA . ILE A 1 214 ? 10.783 4.399 3.016 1.00 82.19 214 ILE A CA 1
ATOM 1689 C C . ILE A 1 214 ? 11.738 3.463 2.268 1.00 82.19 214 ILE A C 1
ATOM 1691 O O . ILE A 1 214 ? 12.232 2.483 2.834 1.00 82.19 214 ILE A O 1
ATOM 1695 N N . SER A 1 215 ? 11.982 3.734 0.987 1.00 80.06 215 SER A N 1
ATOM 1696 C CA . SER A 1 215 ? 12.852 2.926 0.139 1.00 80.06 215 SER A CA 1
ATOM 1697 C C . SER A 1 215 ? 13.815 3.814 -0.646 1.00 80.06 215 SER A C 1
ATOM 1699 O O . SER A 1 215 ? 13.664 3.966 -1.866 1.00 80.06 215 SER A O 1
ATOM 1701 N N . PRO A 1 216 ? 14.846 4.352 0.024 1.00 82.50 216 PRO A N 1
ATOM 1702 C CA . PRO A 1 216 ? 15.815 5.201 -0.635 1.00 82.50 216 PRO A CA 1
ATOM 1703 C C . PRO A 1 216 ? 16.586 4.413 -1.686 1.00 82.50 216 PRO A C 1
ATOM 1705 O O . PRO A 1 216 ? 16.874 3.216 -1.542 1.00 82.50 216 PRO A O 1
ATOM 1708 N N . LEU A 1 217 ? 16.948 5.120 -2.750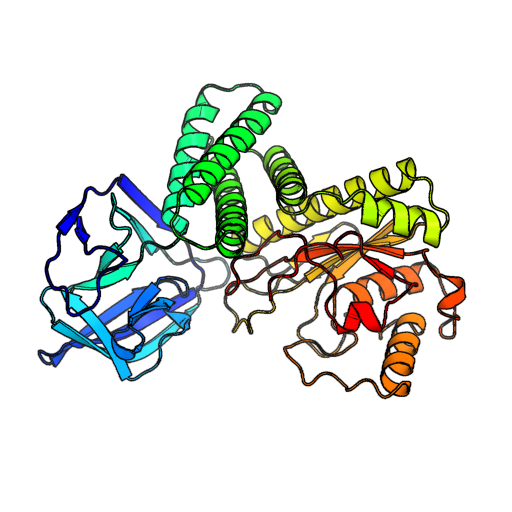 1.00 80.81 217 LEU A N 1
ATOM 1709 C CA . LEU A 1 217 ? 17.767 4.582 -3.817 1.00 80.81 217 LEU A CA 1
ATOM 1710 C C . LEU A 1 217 ? 19.130 4.153 -3.265 1.00 80.81 217 LEU A C 1
ATOM 1712 O O . LEU A 1 217 ? 19.862 4.965 -2.698 1.00 80.81 217 LEU A O 1
ATOM 1716 N N . LYS A 1 218 ? 19.493 2.879 -3.443 1.00 84.50 218 LYS A N 1
ATOM 1717 C CA . LYS A 1 218 ? 20.787 2.366 -2.976 1.00 84.50 218 LYS A CA 1
ATOM 1718 C C . LYS A 1 218 ? 21.881 2.623 -4.012 1.00 84.50 218 LYS A C 1
ATOM 1720 O O . LYS A 1 218 ? 21.763 2.103 -5.127 1.00 84.50 218 LYS A O 1
ATOM 1725 N N . PRO A 1 219 ? 22.955 3.359 -3.668 1.00 85.94 219 PRO A N 1
ATOM 1726 C CA . PRO A 1 219 ? 24.048 3.631 -4.597 1.00 85.94 219 PRO A CA 1
ATOM 1727 C C . PRO A 1 219 ? 24.684 2.362 -5.173 1.00 85.94 219 PRO A C 1
ATOM 1729 O O . PRO A 1 219 ? 25.079 2.358 -6.337 1.00 85.94 219 PRO A O 1
ATOM 1732 N N . GLU A 1 220 ? 24.748 1.278 -4.396 1.00 87.94 220 GLU A N 1
ATOM 1733 C CA . GLU A 1 220 ? 25.356 0.013 -4.817 1.00 87.94 220 GLU A CA 1
ATOM 1734 C C . GLU A 1 220 ? 24.526 -0.675 -5.901 1.00 87.94 220 GLU A C 1
ATOM 1736 O O . GLU A 1 220 ? 25.069 -1.039 -6.941 1.00 87.94 220 GLU A O 1
ATOM 1741 N N . LEU A 1 221 ? 23.203 -0.773 -5.701 1.00 84.12 221 LEU A N 1
ATOM 1742 C CA . LEU A 1 221 ? 22.287 -1.296 -6.722 1.00 84.12 221 LEU A CA 1
ATOM 1743 C C . LEU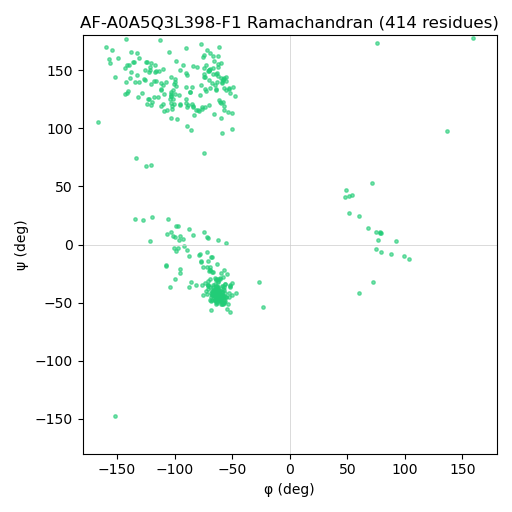 A 1 221 ? 22.421 -0.478 -8.009 1.00 84.12 221 LEU A C 1
ATOM 1745 O O . LEU A 1 221 ? 22.570 -1.038 -9.089 1.00 84.12 221 LEU A O 1
ATOM 1749 N N . MET A 1 222 ? 22.409 0.849 -7.896 1.00 86.62 222 MET A N 1
ATOM 1750 C CA . MET A 1 222 ? 22.516 1.729 -9.057 1.00 86.62 222 MET A CA 1
ATOM 1751 C C . MET A 1 222 ? 23.838 1.559 -9.795 1.00 86.62 222 MET A C 1
ATOM 1753 O O . MET A 1 222 ? 23.855 1.552 -11.021 1.00 86.62 222 MET A O 1
ATOM 1757 N N . ALA A 1 223 ? 24.943 1.385 -9.068 1.00 89.81 223 ALA A N 1
ATOM 1758 C CA . ALA A 1 223 ? 26.249 1.140 -9.665 1.00 89.81 223 ALA A CA 1
ATOM 1759 C C . ALA A 1 223 ? 26.299 -0.216 -10.380 1.00 89.81 223 ALA A C 1
ATOM 1761 O O . ALA A 1 223 ? 26.871 -0.317 -11.466 1.00 89.81 223 ALA A O 1
ATOM 1762 N N . ASP A 1 224 ? 25.680 -1.246 -9.806 1.00 88.56 224 ASP A N 1
ATOM 1763 C CA . ASP A 1 224 ? 25.577 -2.569 -10.420 1.00 88.56 224 ASP A CA 1
ATOM 1764 C C . ASP A 1 224 ? 24.735 -2.536 -11.698 1.00 88.56 224 ASP A C 1
ATOM 1766 O O . ASP A 1 224 ? 25.186 -3.028 -12.734 1.00 88.56 224 ASP A O 1
ATOM 1770 N N . LEU A 1 225 ? 23.563 -1.900 -11.663 1.00 87.50 225 LEU A N 1
ATOM 1771 C CA . LEU A 1 225 ? 22.685 -1.748 -12.825 1.00 87.50 225 LEU A CA 1
ATOM 1772 C C . LEU A 1 225 ? 23.323 -0.901 -13.929 1.00 87.50 225 LEU A C 1
ATOM 1774 O O . LEU A 1 225 ? 23.326 -1.311 -15.089 1.00 87.50 225 LEU A O 1
ATOM 1778 N N . ALA A 1 226 ? 23.903 0.246 -13.568 1.00 90.25 226 ALA A N 1
ATOM 1779 C CA . ALA A 1 226 ? 24.585 1.137 -14.501 1.00 90.25 226 ALA A CA 1
ATOM 1780 C C . ALA A 1 226 ? 25.716 0.411 -15.241 1.00 90.25 226 ALA A C 1
ATOM 1782 O O . ALA A 1 226 ? 25.822 0.513 -16.461 1.00 90.25 226 ALA A O 1
ATOM 1783 N N . ARG A 1 227 ? 26.528 -0.378 -14.521 1.00 91.81 227 ARG A N 1
ATOM 1784 C CA . ARG A 1 227 ? 27.594 -1.191 -15.125 1.00 91.81 227 ARG A CA 1
ATOM 1785 C C . ARG A 1 227 ? 27.046 -2.315 -15.992 1.00 91.81 227 ARG A C 1
ATOM 1787 O O . ARG A 1 227 ? 27.532 -2.500 -17.102 1.00 91.81 227 ARG A O 1
ATOM 1794 N N . LYS A 1 228 ? 26.066 -3.068 -15.488 1.00 88.38 228 LYS A N 1
ATOM 1795 C CA . LYS A 1 228 ? 25.522 -4.244 -16.174 1.00 88.38 228 LYS A CA 1
ATOM 1796 C C . LYS A 1 228 ? 24.871 -3.881 -17.506 1.00 88.38 228 LYS A C 1
ATOM 1798 O O . LYS A 1 228 ? 25.125 -4.546 -18.501 1.00 88.38 228 LYS A O 1
ATOM 1803 N N . PHE A 1 229 ? 24.068 -2.823 -17.518 1.00 86.31 229 PHE A N 1
ATOM 1804 C CA . PHE A 1 229 ? 23.275 -2.423 -18.682 1.00 86.31 229 PHE A CA 1
ATOM 1805 C C . PHE A 1 229 ? 23.871 -1.225 -19.433 1.00 86.31 229 PHE A C 1
ATOM 1807 O O . PHE A 1 229 ? 23.210 -0.649 -20.295 1.00 86.31 229 PHE A O 1
ATOM 1814 N N . ASN A 1 230 ? 25.112 -0.845 -19.100 1.00 89.12 230 ASN A N 1
ATOM 1815 C CA . ASN A 1 230 ? 25.841 0.278 -19.691 1.00 89.12 230 ASN A CA 1
ATOM 1816 C C . ASN A 1 230 ? 25.014 1.582 -19.733 1.00 89.12 230 ASN A C 1
ATOM 1818 O O . ASN A 1 230 ? 24.927 2.254 -20.759 1.00 89.12 230 ASN A O 1
ATOM 1822 N N . ILE A 1 231 ? 24.379 1.914 -18.607 1.00 88.75 231 ILE A N 1
ATOM 1823 C CA . ILE A 1 231 ? 23.520 3.093 -18.446 1.00 88.75 231 ILE A CA 1
ATOM 1824 C C . ILE A 1 231 ? 24.301 4.157 -17.670 1.00 88.75 231 ILE A C 1
ATOM 1826 O O . ILE A 1 231 ? 24.798 3.854 -16.580 1.00 88.75 231 ILE A O 1
ATOM 1830 N N . PRO A 1 232 ? 24.407 5.404 -18.161 1.00 92.88 232 PRO A N 1
ATOM 1831 C CA . PRO A 1 232 ? 24.952 6.500 -17.374 1.00 92.88 232 PRO A CA 1
ATOM 1832 C C . PRO A 1 232 ? 24.239 6.631 -16.021 1.00 92.88 232 PRO A C 1
ATOM 1834 O O . PRO A 1 232 ? 23.015 6.623 -15.937 1.00 92.88 232 PRO A O 1
ATOM 1837 N N . MET A 1 233 ? 25.009 6.802 -14.943 1.00 91.69 233 MET A N 1
ATOM 1838 C CA . MET A 1 233 ? 24.457 6.905 -13.585 1.00 91.69 233 MET A CA 1
ATOM 1839 C C . MET A 1 233 ? 23.444 8.056 -13.436 1.00 91.69 233 MET A C 1
ATOM 1841 O O . MET A 1 233 ? 22.484 7.922 -12.685 1.00 91.69 233 MET A O 1
ATOM 1845 N N . GLY A 1 234 ? 23.664 9.181 -14.129 1.00 91.75 234 GLY A N 1
ATOM 1846 C CA . GLY A 1 234 ? 22.725 10.309 -14.146 1.00 91.75 234 GLY A CA 1
ATOM 1847 C C . GLY A 1 234 ? 21.384 9.929 -14.775 1.00 91.75 234 GLY A C 1
ATOM 1848 O O . GLY A 1 234 ? 20.356 10.072 -14.127 1.00 91.75 234 GLY A O 1
ATOM 1849 N N . GLU A 1 235 ? 21.421 9.330 -15.970 1.00 92.00 235 GLU A N 1
ATOM 1850 C CA . GLU A 1 235 ? 20.231 8.836 -16.680 1.00 92.00 235 GLU A CA 1
ATOM 1851 C C . GLU A 1 235 ? 19.446 7.831 -15.826 1.00 92.00 235 GLU A C 1
ATOM 1853 O O . GLU A 1 235 ? 18.231 7.935 -15.689 1.00 92.00 235 GLU A O 1
ATOM 1858 N N . LEU A 1 236 ? 20.127 6.875 -15.185 1.00 90.81 236 LEU A N 1
ATOM 1859 C CA . LEU A 1 236 ? 19.442 5.870 -14.373 1.00 90.81 236 LEU A CA 1
ATOM 1860 C C . LEU A 1 236 ? 18.746 6.484 -13.143 1.00 90.81 236 LEU A C 1
ATOM 1862 O O . LEU A 1 236 ? 17.683 6.008 -12.743 1.00 90.81 236 LEU A O 1
ATOM 1866 N N . LYS A 1 237 ? 19.324 7.536 -12.544 1.00 91.62 237 LYS A N 1
ATOM 1867 C CA . LYS A 1 237 ? 18.694 8.281 -11.439 1.00 91.62 237 LYS A CA 1
ATOM 1868 C C . LYS A 1 237 ? 17.466 9.052 -11.909 1.00 91.62 237 LYS A C 1
ATOM 1870 O O . LYS A 1 237 ? 16.430 8.962 -11.260 1.00 91.62 237 LYS A O 1
ATOM 1875 N N . GLU A 1 238 ? 17.565 9.735 -13.047 1.00 93.75 238 GLU A N 1
ATOM 1876 C CA . GLU A 1 238 ? 16.435 10.451 -13.651 1.00 93.75 238 GLU A CA 1
ATOM 1877 C C . GLU A 1 238 ? 15.274 9.495 -13.951 1.00 93.75 238 GLU A C 1
ATOM 1879 O O . GLU A 1 238 ? 14.131 9.784 -13.600 1.00 93.75 238 GLU A O 1
ATOM 1884 N N . ILE A 1 239 ? 15.561 8.308 -14.500 1.00 93.56 239 ILE A N 1
ATOM 1885 C CA . ILE A 1 239 ? 14.530 7.291 -14.752 1.00 93.56 239 ILE A CA 1
ATOM 1886 C C . ILE A 1 239 ? 13.914 6.778 -13.444 1.00 93.56 239 ILE A C 1
ATOM 1888 O O . ILE A 1 239 ? 12.703 6.574 -13.371 1.00 93.56 239 ILE A O 1
ATOM 1892 N N . PHE A 1 240 ? 14.717 6.561 -12.398 1.00 92.25 240 PHE A N 1
ATOM 1893 C CA . PHE A 1 240 ? 14.188 6.157 -11.095 1.00 92.25 240 PHE A CA 1
ATOM 1894 C C . PHE A 1 240 ? 13.215 7.195 -10.528 1.00 92.25 240 PHE A C 1
ATOM 1896 O O . PHE A 1 240 ? 12.120 6.834 -10.093 1.00 92.25 240 PHE A O 1
ATOM 1903 N N . GLU A 1 241 ? 13.599 8.471 -10.549 1.00 93.38 241 GLU A N 1
ATOM 1904 C CA . GLU A 1 241 ? 12.765 9.576 -10.075 1.00 93.38 241 GLU A CA 1
ATOM 1905 C C . GLU A 1 241 ? 11.481 9.702 -10.902 1.00 93.38 241 GLU A C 1
ATOM 1907 O O . GLU A 1 241 ? 10.395 9.807 -10.330 1.00 93.38 241 GLU A O 1
ATOM 1912 N N . GLU A 1 242 ? 11.576 9.612 -12.230 1.00 95.31 242 GLU A N 1
ATOM 1913 C CA . GLU A 1 242 ? 10.428 9.621 -13.143 1.00 95.31 242 GLU A CA 1
ATOM 1914 C C . GLU A 1 242 ? 9.446 8.487 -12.824 1.00 95.31 242 GLU A C 1
ATOM 1916 O O . GLU A 1 242 ? 8.249 8.728 -12.639 1.00 95.31 242 GLU A O 1
ATOM 1921 N N . LEU A 1 243 ? 9.944 7.252 -12.711 1.00 94.75 243 LEU A N 1
ATOM 1922 C CA . LEU A 1 243 ? 9.116 6.082 -12.431 1.00 94.75 243 LEU A CA 1
ATOM 1923 C C . LEU A 1 243 ? 8.475 6.143 -11.040 1.00 94.75 243 LEU A C 1
ATOM 1925 O O . LEU A 1 243 ? 7.298 5.804 -10.900 1.00 94.75 243 LEU A O 1
ATOM 1929 N N . ARG A 1 244 ? 9.208 6.611 -10.023 1.00 93.38 244 ARG A N 1
ATOM 1930 C CA . ARG A 1 244 ? 8.683 6.815 -8.665 1.00 93.38 244 ARG A CA 1
ATOM 1931 C C . ARG A 1 244 ? 7.588 7.878 -8.642 1.00 93.38 244 ARG A C 1
ATOM 1933 O O . ARG A 1 244 ? 6.531 7.649 -8.059 1.00 93.38 244 ARG A O 1
ATOM 1940 N N . ASN A 1 245 ? 7.817 9.022 -9.283 1.00 94.00 245 ASN A N 1
ATOM 1941 C CA . ASN A 1 245 ? 6.832 10.101 -9.347 1.00 94.00 245 ASN A CA 1
ATOM 1942 C C . ASN A 1 245 ? 5.572 9.635 -10.082 1.00 94.00 245 ASN A C 1
ATOM 1944 O O . ASN A 1 245 ? 4.460 9.853 -9.606 1.00 94.00 245 ASN A O 1
ATOM 1948 N N . LYS A 1 246 ? 5.736 8.889 -11.180 1.00 94.44 246 LYS A N 1
ATOM 1949 C CA . LYS A 1 246 ? 4.606 8.296 -11.895 1.00 94.44 246 LYS A CA 1
ATOM 1950 C C . LYS A 1 246 ? 3.852 7.269 -11.047 1.00 94.44 246 LYS A C 1
ATOM 1952 O O . LYS A 1 246 ? 2.625 7.227 -11.106 1.00 94.44 246 LYS A O 1
ATOM 1957 N N . ALA A 1 247 ? 4.557 6.463 -10.252 1.00 92.56 247 ALA A N 1
ATOM 1958 C CA . ALA A 1 247 ? 3.936 5.531 -9.314 1.00 92.56 247 ALA A CA 1
ATOM 1959 C C . ALA A 1 247 ? 3.097 6.272 -8.264 1.00 92.56 247 ALA A C 1
ATOM 1961 O O . ALA A 1 247 ? 1.959 5.881 -8.015 1.00 92.56 247 ALA A O 1
ATOM 1962 N N . ALA A 1 248 ? 3.627 7.361 -7.700 1.00 92.75 248 ALA A N 1
ATOM 1963 C CA . ALA A 1 248 ? 2.917 8.210 -6.747 1.00 92.75 248 ALA A CA 1
ATOM 1964 C C . ALA A 1 248 ? 1.673 8.870 -7.362 1.00 92.75 248 ALA A C 1
ATOM 1966 O O . ALA A 1 248 ? 0.611 8.857 -6.740 1.00 92.75 248 ALA A O 1
ATOM 1967 N N . ASP A 1 249 ? 1.773 9.380 -8.592 1.00 92.56 249 ASP A N 1
ATOM 1968 C CA . ASP A 1 249 ? 0.642 9.970 -9.312 1.00 92.56 249 ASP A CA 1
ATOM 1969 C C . ASP A 1 249 ? -0.486 8.961 -9.516 1.00 92.56 249 ASP A C 1
ATOM 1971 O O . ASP A 1 249 ? -1.638 9.233 -9.182 1.00 92.56 249 ASP A O 1
ATOM 1975 N N . VAL A 1 250 ? -0.158 7.782 -10.051 1.00 91.31 250 VAL A N 1
ATOM 1976 C CA . VAL A 1 250 ? -1.156 6.744 -10.326 1.00 91.31 250 VAL A CA 1
ATOM 1977 C C . VAL A 1 250 ? -1.764 6.230 -9.026 1.00 91.31 250 VAL A C 1
ATOM 1979 O O . VAL A 1 250 ? -2.984 6.111 -8.940 1.00 91.31 250 VAL A O 1
ATOM 1982 N N . LEU A 1 251 ? -0.945 5.989 -8.000 1.00 88.44 251 LEU A N 1
ATOM 1983 C CA . LEU A 1 251 ? -1.430 5.580 -6.687 1.00 88.44 251 LEU A CA 1
ATOM 1984 C C . LEU A 1 251 ? -2.394 6.618 -6.102 1.00 88.44 251 LEU A C 1
ATOM 1986 O O . LEU A 1 251 ? -3.446 6.238 -5.600 1.00 88.44 251 LEU A O 1
ATOM 1990 N N . ALA A 1 252 ? -2.089 7.913 -6.207 1.00 89.56 252 ALA A N 1
ATOM 1991 C CA . ALA A 1 252 ? -2.988 8.960 -5.732 1.00 89.56 252 ALA A CA 1
ATOM 1992 C C . ALA A 1 252 ? -4.359 8.900 -6.423 1.00 89.56 252 ALA A C 1
ATOM 1994 O O . ALA A 1 252 ? -5.387 8.985 -5.750 1.00 89.56 252 ALA A O 1
ATOM 1995 N N . GLU A 1 253 ? -4.392 8.717 -7.748 1.00 88.56 253 GLU A N 1
ATOM 1996 C CA . GLU A 1 253 ? -5.652 8.549 -8.484 1.00 88.56 253 GLU A CA 1
ATOM 1997 C C . GLU A 1 253 ? -6.415 7.296 -8.033 1.00 88.56 253 GLU A C 1
ATOM 1999 O O . GLU A 1 253 ? -7.635 7.353 -7.873 1.00 88.56 253 GLU A O 1
ATOM 2004 N N . MET A 1 254 ? -5.715 6.184 -7.778 1.00 85.00 254 MET A N 1
ATOM 2005 C CA . MET A 1 254 ? -6.328 4.953 -7.262 1.00 85.00 254 MET A CA 1
ATOM 2006 C C . MET A 1 254 ? -6.954 5.173 -5.879 1.00 85.00 254 MET A C 1
ATOM 2008 O O . MET A 1 254 ? -8.108 4.806 -5.675 1.00 85.00 254 MET A O 1
ATOM 2012 N N . MET A 1 255 ? -6.241 5.832 -4.959 1.00 80.38 255 MET A N 1
ATOM 2013 C CA . MET A 1 255 ? -6.730 6.126 -3.604 1.00 80.38 255 MET A CA 1
ATOM 2014 C C . MET A 1 255 ? -7.977 7.018 -3.622 1.00 80.38 255 MET A C 1
ATOM 2016 O O . MET A 1 255 ? -8.960 6.740 -2.932 1.00 80.38 255 MET A O 1
ATOM 2020 N N . ILE A 1 256 ? -7.978 8.059 -4.458 1.00 79.75 256 ILE A N 1
ATOM 2021 C CA . ILE A 1 256 ? -9.133 8.953 -4.636 1.00 79.75 256 ILE A CA 1
ATOM 2022 C C . ILE A 1 256 ? -10.323 8.195 -5.239 1.00 79.75 256 ILE A C 1
ATOM 2024 O O . ILE A 1 256 ? -11.474 8.377 -4.832 1.00 79.75 256 ILE A O 1
ATOM 2028 N N . ALA A 1 257 ? -10.066 7.330 -6.215 1.00 80.31 257 ALA A N 1
ATOM 2029 C CA . ALA A 1 257 ? -11.103 6.531 -6.845 1.00 80.31 257 ALA A CA 1
ATOM 2030 C C . ALA A 1 257 ? -11.723 5.517 -5.871 1.00 80.31 257 ALA A C 1
ATOM 2032 O O . ALA A 1 257 ? -12.948 5.434 -5.799 1.00 80.31 257 ALA A O 1
ATOM 2033 N N . TRP A 1 258 ? -10.915 4.840 -5.050 1.00 74.31 258 TRP A N 1
ATOM 2034 C CA . TRP A 1 258 ? -11.416 3.976 -3.979 1.00 74.31 258 TRP A CA 1
ATOM 2035 C C . TRP A 1 258 ? -12.293 4.729 -2.977 1.00 74.31 258 TRP A C 1
ATOM 2037 O O . TRP A 1 258 ? -13.371 4.240 -2.643 1.00 74.31 258 TRP A O 1
ATOM 2047 N N . LYS A 1 259 ? -11.889 5.937 -2.553 1.00 69.88 259 LYS A N 1
ATOM 2048 C CA . LYS A 1 259 ? -12.702 6.793 -1.665 1.00 69.88 259 LYS A CA 1
ATOM 2049 C C . LYS A 1 259 ? -14.075 7.102 -2.268 1.00 69.88 259 LYS A C 1
ATOM 2051 O O . LYS A 1 259 ? -15.071 7.152 -1.561 1.00 69.88 259 LYS A O 1
ATOM 2056 N N . THR A 1 260 ? -14.127 7.316 -3.580 1.00 69.00 260 THR A N 1
ATOM 2057 C CA . THR A 1 260 ? -15.361 7.675 -4.298 1.00 69.00 260 THR A CA 1
ATOM 2058 C C . THR A 1 260 ? -16.176 6.461 -4.751 1.00 69.00 260 THR A C 1
ATOM 2060 O O . THR A 1 260 ? -17.072 6.602 -5.580 1.00 69.00 260 THR A O 1
ATOM 2063 N N . GLY A 1 261 ? -15.865 5.264 -4.240 1.00 69.75 261 GLY A N 1
ATOM 2064 C CA . GLY A 1 261 ? -16.581 4.030 -4.570 1.00 69.75 261 GLY A CA 1
ATOM 2065 C C . GLY A 1 261 ? -16.389 3.568 -6.017 1.00 69.75 261 GLY A C 1
ATOM 2066 O O . GLY A 1 261 ? -17.133 2.713 -6.496 1.00 69.75 261 GLY A O 1
ATOM 2067 N N . LYS A 1 262 ? -15.406 4.120 -6.740 1.00 74.44 262 LYS A N 1
ATOM 2068 C CA . LYS A 1 262 ? -15.124 3.712 -8.117 1.00 74.44 262 LYS A CA 1
ATOM 2069 C C . LYS A 1 262 ? -14.434 2.354 -8.136 1.00 74.44 262 LYS A C 1
ATOM 2071 O O . LYS A 1 262 ? -13.576 2.048 -7.312 1.00 74.44 262 LYS A O 1
ATOM 2076 N N . THR A 1 263 ? -14.767 1.567 -9.150 1.00 74.00 263 THR A N 1
ATOM 2077 C CA . THR A 1 263 ? -14.191 0.237 -9.395 1.00 74.00 263 THR A CA 1
ATOM 2078 C C . THR A 1 263 ? -13.117 0.245 -10.481 1.00 74.00 263 THR A C 1
ATOM 2080 O O . THR A 1 263 ? -12.509 -0.785 -10.762 1.00 74.00 263 THR A O 1
ATOM 2083 N N . GLU A 1 264 ? -12.870 1.394 -11.107 1.00 80.50 264 GLU A N 1
ATOM 2084 C CA . GLU A 1 264 ? -11.843 1.580 -12.127 1.00 80.50 264 GLU A CA 1
ATOM 2085 C C . GLU A 1 264 ? -11.402 3.046 -12.224 1.00 80.50 264 GLU A C 1
ATOM 2087 O O . GLU A 1 264 ? -12.150 3.964 -11.873 1.00 80.50 264 GLU A O 1
ATOM 2092 N N . ILE A 1 265 ? -10.182 3.259 -12.720 1.00 82.88 265 ILE A N 1
ATOM 2093 C CA . ILE A 1 265 ? -9.700 4.565 -13.173 1.00 82.88 265 ILE A CA 1
ATOM 2094 C C . ILE A 1 265 ? -9.299 4.492 -14.635 1.00 82.88 265 ILE A C 1
ATOM 2096 O O . ILE A 1 265 ? -8.637 3.551 -15.068 1.00 82.88 265 ILE A O 1
ATOM 2100 N N . VAL A 1 266 ? -9.669 5.523 -15.386 1.00 83.06 266 VAL A N 1
ATOM 2101 C CA . VAL A 1 266 ? -9.224 5.708 -16.764 1.00 83.06 266 VAL A CA 1
ATOM 2102 C C . VAL A 1 266 ? -8.062 6.688 -16.742 1.00 83.06 266 VAL A C 1
ATOM 2104 O O . VAL A 1 266 ? -8.235 7.878 -16.484 1.00 83.06 266 VAL A O 1
ATOM 2107 N N . LEU A 1 267 ? -6.867 6.169 -16.987 1.00 79.31 267 LEU A N 1
ATOM 2108 C CA . LEU A 1 267 ? -5.677 6.952 -17.289 1.00 79.31 267 LEU A CA 1
ATOM 2109 C C . LEU A 1 267 ? -5.556 7.025 -18.814 1.00 79.31 267 LEU A C 1
ATOM 2111 O O . LEU A 1 267 ? -6.031 6.117 -19.487 1.00 79.31 267 LEU A O 1
ATOM 2115 N N . HIS A 1 268 ? -4.973 8.105 -19.348 1.00 67.69 268 HIS A N 1
ATOM 2116 C CA . HIS A 1 268 ? -4.958 8.477 -20.778 1.00 67.69 268 HIS A CA 1
ATOM 2117 C C . HIS A 1 268 ? -5.166 7.336 -21.797 1.00 67.69 268 HIS A C 1
ATOM 2119 O O . HIS A 1 268 ? -6.046 7.442 -22.647 1.00 67.69 268 HIS A O 1
ATOM 2125 N N . ASP A 1 269 ? -4.366 6.275 -21.718 1.00 68.75 269 ASP A N 1
ATOM 2126 C CA . ASP A 1 269 ? -4.356 5.124 -22.624 1.00 68.75 269 ASP A CA 1
ATOM 2127 C C . ASP A 1 269 ? -4.621 3.772 -21.936 1.00 68.75 269 ASP A C 1
ATOM 2129 O O . ASP A 1 269 ? -4.603 2.730 -22.594 1.00 68.75 269 ASP A O 1
ATOM 2133 N N . LYS A 1 270 ? -4.898 3.761 -20.626 1.00 73.19 270 LYS A N 1
ATOM 2134 C CA . LYS A 1 270 ? -5.136 2.535 -19.864 1.00 73.19 270 LYS A CA 1
ATOM 2135 C C . LYS A 1 270 ? -6.238 2.696 -18.826 1.00 73.19 270 LYS A C 1
ATOM 2137 O O . LYS A 1 270 ? -6.194 3.570 -17.965 1.00 73.19 270 LYS A O 1
ATOM 2142 N N . THR A 1 271 ? -7.180 1.759 -18.837 1.00 79.56 271 THR A N 1
ATOM 2143 C CA . THR A 1 271 ? -8.117 1.582 -17.723 1.00 79.56 271 THR A CA 1
ATOM 2144 C C . THR A 1 271 ? -7.511 0.621 -16.706 1.00 79.56 271 THR A C 1
ATOM 2146 O O . THR A 1 271 ? -7.193 -0.522 -17.041 1.00 79.56 271 THR A O 1
ATOM 2149 N N . LEU A 1 272 ? -7.326 1.083 -15.471 1.00 78.06 272 LEU A N 1
ATOM 2150 C CA . LEU A 1 272 ? -6.930 0.242 -14.347 1.00 78.06 272 LEU A CA 1
ATOM 2151 C C . LEU A 1 272 ? -8.176 -0.172 -13.573 1.00 78.06 272 LEU A C 1
ATOM 2153 O O . LEU A 1 272 ? -8.985 0.670 -13.185 1.00 78.06 272 LEU A O 1
ATOM 2157 N N . LYS A 1 273 ? -8.310 -1.475 -13.334 1.00 75.06 273 LYS A N 1
ATOM 2158 C CA . LYS A 1 273 ? -9.394 -2.020 -12.512 1.00 75.06 273 LYS A CA 1
ATOM 2159 C C . LYS A 1 273 ? -8.962 -1.984 -11.059 1.00 75.06 273 LYS A C 1
ATOM 2161 O O . LYS A 1 273 ? -7.877 -2.444 -10.712 1.00 75.06 273 LYS A O 1
ATOM 2166 N N . LEU A 1 274 ? -9.831 -1.471 -10.211 1.00 71.12 274 LEU A N 1
ATOM 2167 C CA . LEU A 1 274 ? -9.590 -1.350 -8.789 1.00 71.12 274 LEU A CA 1
ATOM 2168 C C . LEU A 1 274 ? -10.190 -2.561 -8.075 1.00 71.12 274 LEU A C 1
ATOM 2170 O O . LEU A 1 274 ? -11.396 -2.797 -8.147 1.00 71.12 274 LEU A O 1
ATOM 2174 N N . LYS A 1 275 ? -9.355 -3.335 -7.368 1.00 63.03 275 LYS A N 1
ATOM 2175 C CA . LYS A 1 275 ? -9.865 -4.350 -6.434 1.00 63.03 275 LYS A CA 1
ATOM 2176 C C . LYS A 1 275 ? -10.626 -3.607 -5.320 1.00 63.03 275 LYS A C 1
ATOM 2178 O O . LYS A 1 275 ? -10.090 -2.617 -4.813 1.00 63.03 275 LYS A O 1
ATOM 2183 N N . PRO A 1 276 ? -11.846 -4.030 -4.947 1.00 52.62 276 PRO A N 1
ATOM 2184 C CA . PRO A 1 276 ? -12.528 -3.474 -3.785 1.00 52.62 276 PRO A CA 1
ATOM 2185 C C . PRO A 1 276 ? -11.688 -3.701 -2.528 1.00 52.62 276 PRO A C 1
ATOM 2187 O O . PRO A 1 276 ? -11.097 -4.770 -2.373 1.00 52.62 276 PRO A O 1
ATOM 2190 N N . ILE A 1 277 ? -11.697 -2.736 -1.608 1.00 48.38 277 ILE A N 1
ATOM 2191 C CA . ILE A 1 277 ? -11.011 -2.846 -0.308 1.00 48.38 277 ILE A CA 1
ATOM 2192 C C . ILE A 1 277 ? -11.604 -3.990 0.553 1.00 48.38 277 ILE A C 1
ATOM 2194 O O . ILE A 1 277 ? -10.966 -4.472 1.476 1.00 48.38 277 ILE A O 1
ATOM 2198 N N . SER A 1 278 ? -12.805 -4.473 0.214 1.00 40.31 278 SER A N 1
ATOM 2199 C CA . SER A 1 278 ? -13.653 -5.376 1.008 1.00 40.31 278 SER A CA 1
ATOM 2200 C C . SER A 1 278 ? -13.721 -6.839 0.519 1.00 40.31 278 SER A C 1
ATOM 2202 O O . SER A 1 278 ? -14.714 -7.536 0.765 1.00 40.31 278 SER A O 1
ATOM 2204 N N . GLY A 1 279 ? -12.739 -7.306 -0.256 1.00 38.09 279 GLY A N 1
ATOM 2205 C CA . GLY A 1 279 ? -12.645 -8.716 -0.674 1.00 38.09 279 GLY A CA 1
ATOM 2206 C C . GLY A 1 279 ? -11.778 -9.537 0.281 1.00 38.09 279 GLY A C 1
ATOM 2207 O O . GLY A 1 279 ? -10.888 -8.965 0.895 1.00 38.09 279 GLY A O 1
ATOM 2208 N N . GLU A 1 280 ? -11.997 -10.858 0.365 1.00 38.62 280 GLU A N 1
ATOM 2209 C CA . GLU A 1 280 ? -11.064 -11.796 1.013 1.00 38.62 280 GLU A CA 1
ATOM 2210 C C . GLU A 1 280 ? -9.650 -11.553 0.457 1.00 38.62 280 GLU A C 1
ATOM 2212 O O . GLU A 1 280 ? -9.324 -11.925 -0.675 1.00 38.62 280 GLU A O 1
ATOM 2217 N N . ASP A 1 281 ? -8.835 -10.820 1.214 1.00 41.66 281 ASP A N 1
ATOM 2218 C CA . ASP A 1 281 ? -7.459 -10.516 0.858 1.00 41.66 281 ASP A CA 1
ATOM 2219 C C . ASP A 1 281 ? -6.603 -11.648 1.421 1.00 41.66 281 ASP A C 1
ATOM 2221 O O . ASP A 1 281 ? -6.568 -11.914 2.619 1.00 41.66 281 ASP A O 1
ATOM 2225 N N . ASP A 1 282 ? -5.920 -12.374 0.555 1.00 46.22 282 ASP A N 1
ATOM 2226 C CA . ASP A 1 282 ? -4.979 -13.442 0.916 1.00 46.22 282 ASP A CA 1
ATOM 2227 C C . ASP A 1 282 ? -3.646 -12.898 1.479 1.00 46.22 282 ASP A C 1
ATOM 2229 O O . ASP A 1 282 ? -2.685 -13.652 1.640 1.00 46.22 282 ASP A O 1
ATOM 2233 N N . GLY A 1 283 ? -3.575 -11.594 1.776 1.00 43.03 283 GLY A N 1
ATOM 2234 C CA . GLY A 1 283 ? -2.361 -10.896 2.205 1.00 43.03 283 GLY A CA 1
ATOM 2235 C C . GLY A 1 283 ? -1.413 -10.532 1.056 1.00 43.03 283 GLY A C 1
ATOM 2236 O O . GLY A 1 283 ? -0.275 -10.127 1.299 1.00 43.03 283 GLY A O 1
ATOM 2237 N N . SER A 1 284 ? -1.848 -10.677 -0.199 1.00 52.72 284 SER A N 1
ATOM 2238 C CA . SER A 1 284 ? -1.124 -10.235 -1.391 1.00 52.72 284 SER A CA 1
ATOM 2239 C C . SER A 1 284 ? -1.951 -9.230 -2.187 1.00 52.72 284 SER A C 1
ATOM 2241 O O . SER A 1 284 ? -2.426 -9.488 -3.291 1.00 52.72 284 SER A O 1
ATOM 2243 N N . GLY A 1 285 ? -2.134 -8.040 -1.617 1.00 53.78 285 GLY A N 1
ATOM 2244 C CA . GLY A 1 285 ? -2.820 -6.983 -2.342 1.00 53.78 285 GLY A CA 1
ATOM 2245 C C . GLY A 1 285 ? -2.098 -6.599 -3.657 1.00 53.78 285 GLY A C 1
ATOM 2246 O O . GLY A 1 285 ? -0.903 -6.871 -3.835 1.00 53.78 285 GLY A O 1
ATOM 2247 N N . PRO A 1 286 ? -2.837 -6.030 -4.628 1.00 65.94 286 PRO A N 1
ATOM 2248 C CA . PRO A 1 286 ? -2.401 -5.841 -6.002 1.00 65.94 286 PRO A CA 1
ATOM 2249 C C . PRO A 1 286 ? -1.136 -4.989 -6.081 1.00 65.94 286 PRO A C 1
ATOM 2251 O O . PRO A 1 286 ? -0.984 -3.979 -5.388 1.00 65.94 286 PRO A O 1
ATOM 2254 N N . VAL A 1 287 ? -0.240 -5.391 -6.977 1.00 79.44 287 VAL A N 1
ATOM 2255 C CA . VAL A 1 287 ? 0.950 -4.622 -7.328 1.00 79.44 287 VAL A CA 1
ATOM 2256 C C . VAL A 1 287 ? 0.592 -3.710 -8.488 1.00 79.44 287 VAL A C 1
ATOM 2258 O O . VAL A 1 287 ? -0.055 -4.130 -9.448 1.00 79.44 287 VAL A O 1
ATOM 2261 N N . LEU A 1 288 ? 1.018 -2.458 -8.397 1.00 86.88 288 LEU A N 1
ATOM 2262 C CA . LEU A 1 288 ? 1.087 -1.553 -9.528 1.00 86.88 288 LEU A CA 1
ATOM 2263 C C . LEU A 1 288 ? 2.541 -1.517 -9.999 1.00 86.88 288 LEU A C 1
ATOM 2265 O O . LEU A 1 288 ? 3.447 -1.154 -9.245 1.00 86.88 288 LEU A O 1
ATOM 2269 N N . THR A 1 289 ? 2.756 -1.884 -11.255 1.00 90.50 289 THR A N 1
ATOM 2270 C CA . THR A 1 289 ? 4.059 -1.771 -11.911 1.00 90.50 289 THR A CA 1
ATOM 2271 C C . THR A 1 289 ? 4.048 -0.567 -12.833 1.00 90.50 289 THR A C 1
ATOM 2273 O O . THR A 1 289 ? 3.181 -0.459 -13.696 1.00 90.50 289 THR A O 1
ATOM 2276 N N . ILE A 1 290 ? 5.033 0.313 -12.694 1.00 93.94 290 ILE A N 1
ATOM 2277 C CA . ILE A 1 290 ? 5.348 1.325 -13.701 1.00 93.94 290 ILE A CA 1
ATOM 2278 C C . ILE A 1 290 ? 6.566 0.830 -14.467 1.00 93.94 290 ILE A C 1
ATOM 2280 O O . ILE A 1 290 ? 7.612 0.606 -13.861 1.00 93.94 290 ILE A O 1
ATOM 2284 N N . LEU A 1 291 ? 6.431 0.633 -15.773 1.00 94.38 291 LEU A N 1
ATOM 2285 C CA . LEU A 1 291 ? 7.495 0.158 -16.651 1.00 94.38 291 LEU A CA 1
ATOM 2286 C C . LEU A 1 291 ? 7.869 1.254 -17.641 1.00 94.38 291 LEU A C 1
ATOM 2288 O O . LEU A 1 291 ? 6.998 1.744 -18.349 1.00 94.38 291 LEU A O 1
ATOM 2292 N N . LYS A 1 292 ? 9.153 1.601 -17.730 1.00 95.88 292 LYS A N 1
ATOM 2293 C CA . LYS A 1 292 ? 9.693 2.443 -18.800 1.00 95.88 292 LYS A CA 1
ATOM 2294 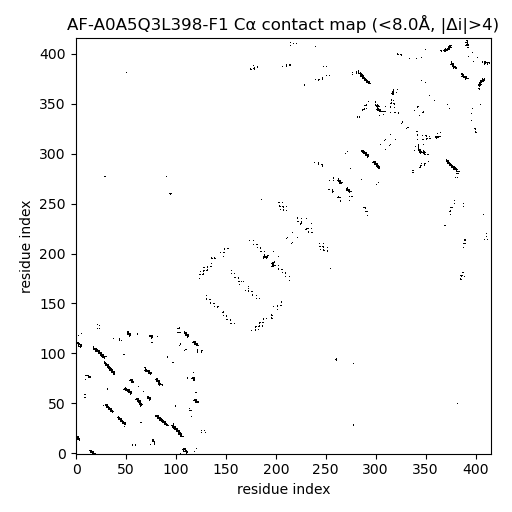C C . LYS A 1 292 ? 10.397 1.570 -19.823 1.00 95.88 292 LYS A C 1
ATOM 2296 O O . LYS A 1 292 ? 11.303 0.811 -19.474 1.00 95.88 292 LYS A O 1
ATOM 2301 N N . ASP A 1 293 ? 9.991 1.707 -21.077 1.00 95.19 293 ASP A N 1
ATOM 2302 C CA . ASP A 1 293 ? 10.774 1.243 -22.213 1.00 95.19 293 ASP A CA 1
ATOM 2303 C C . ASP A 1 293 ? 11.812 2.315 -22.544 1.00 95.19 293 ASP A C 1
ATOM 2305 O O . ASP A 1 293 ? 11.483 3.415 -22.985 1.00 95.19 293 ASP A O 1
ATOM 2309 N N . ARG A 1 294 ? 13.086 2.009 -22.314 1.00 93.19 294 ARG A N 1
ATOM 2310 C CA . ARG A 1 294 ? 14.191 2.944 -22.547 1.00 93.19 294 ARG A CA 1
ATOM 2311 C C . ARG A 1 294 ? 14.427 3.227 -24.025 1.00 93.19 294 ARG A C 1
ATOM 2313 O O . ARG A 1 294 ? 15.008 4.258 -24.344 1.00 93.19 294 ARG A O 1
ATOM 2320 N N . THR A 1 295 ? 13.988 2.339 -24.917 1.00 92.12 295 THR A N 1
ATOM 2321 C CA . THR A 1 295 ? 14.164 2.536 -26.360 1.00 92.12 295 THR A CA 1
ATOM 2322 C C . THR A 1 295 ? 13.191 3.573 -26.903 1.00 92.12 295 THR A C 1
ATOM 2324 O O . THR A 1 295 ? 13.573 4.410 -27.718 1.00 92.12 295 THR A O 1
ATOM 2327 N N . THR A 1 296 ? 11.928 3.517 -26.480 1.00 93.19 296 THR A N 1
ATOM 2328 C CA . THR A 1 296 ? 10.882 4.435 -26.959 1.00 93.19 296 THR A CA 1
ATOM 2329 C C . THR A 1 296 ? 10.675 5.634 -26.033 1.00 93.19 296 THR A C 1
ATOM 2331 O O . THR A 1 296 ? 10.154 6.659 -26.463 1.00 93.19 296 THR A O 1
ATOM 2334 N N . GLY A 1 297 ? 11.082 5.520 -24.766 1.00 93.06 297 GLY A N 1
ATOM 2335 C CA . GLY A 1 297 ? 10.797 6.480 -23.703 1.00 93.06 297 GLY A CA 1
ATOM 2336 C C . GLY A 1 297 ? 9.389 6.348 -23.112 1.00 93.06 297 GLY A C 1
ATOM 2337 O O . GLY A 1 297 ? 9.102 7.025 -22.121 1.00 93.06 297 GLY A O 1
ATOM 2338 N N . GLU A 1 298 ? 8.533 5.493 -23.685 1.00 93.94 298 GLU A N 1
ATOM 2339 C CA . GLU A 1 298 ? 7.146 5.310 -23.255 1.00 93.94 298 GLU A CA 1
ATOM 2340 C C . GLU A 1 298 ? 7.057 4.602 -21.894 1.00 93.94 298 GLU A C 1
ATOM 2342 O O . GLU A 1 298 ? 7.905 3.786 -21.515 1.00 93.94 298 GLU A O 1
ATOM 2347 N N . ILE A 1 299 ? 5.993 4.931 -21.157 1.00 94.12 299 ILE A N 1
ATOM 2348 C CA . ILE A 1 299 ? 5.676 4.338 -19.861 1.00 94.12 299 ILE A CA 1
ATOM 2349 C C . ILE A 1 299 ? 4.417 3.491 -19.986 1.00 94.12 299 ILE A C 1
ATOM 2351 O O . ILE A 1 299 ? 3.393 3.954 -20.479 1.00 94.12 299 ILE A O 1
ATOM 2355 N N . PHE A 1 300 ? 4.481 2.286 -19.437 1.00 92.00 300 PHE A N 1
ATOM 2356 C CA . PHE A 1 300 ? 3.386 1.335 -19.374 1.00 92.00 300 PHE A CA 1
ATOM 2357 C C . PHE A 1 300 ? 3.047 1.046 -17.920 1.00 92.00 300 PHE A C 1
ATOM 2359 O O . PHE A 1 300 ? 3.921 0.920 -17.061 1.00 92.00 300 PHE A O 1
ATOM 2366 N N . LEU A 1 301 ? 1.757 0.924 -17.641 1.00 89.94 301 LEU A N 1
ATOM 2367 C CA . LEU A 1 301 ? 1.263 0.576 -16.316 1.00 89.94 301 LEU A CA 1
ATOM 2368 C C . LEU A 1 301 ? 0.939 -0.911 -16.308 1.00 89.94 301 LEU A C 1
ATOM 2370 O O . LEU A 1 301 ? 0.415 -1.425 -17.288 1.00 89.94 301 LEU A O 1
ATOM 2374 N N . GLY A 1 302 ? 1.201 -1.611 -15.219 1.00 86.12 302 GLY A N 1
ATOM 2375 C CA . GLY A 1 302 ? 0.878 -3.020 -15.022 1.00 86.12 302 GLY A CA 1
ATOM 2376 C C . GLY A 1 302 ? 0.066 -3.200 -13.755 1.00 86.12 302 GLY A C 1
ATOM 2377 O O . GLY A 1 302 ? 0.339 -2.528 -12.765 1.00 86.12 302 GLY A O 1
ATOM 2378 N N . GLN A 1 303 ? -0.919 -4.093 -13.773 1.00 79.75 303 GLN A N 1
ATOM 2379 C CA . GLN A 1 303 ? -1.673 -4.459 -12.572 1.00 79.75 303 GLN A CA 1
ATOM 2380 C C . GLN A 1 303 ? -1.860 -5.972 -12.486 1.00 79.75 303 GLN A C 1
ATOM 2382 O O . GLN A 1 303 ? -1.834 -6.667 -13.504 1.00 79.75 303 GLN A O 1
ATOM 2387 N N . ASN A 1 304 ? -2.087 -6.481 -11.278 1.00 75.50 304 ASN A N 1
ATOM 2388 C CA . ASN A 1 304 ? -2.512 -7.864 -11.098 1.00 75.50 304 ASN A CA 1
ATOM 2389 C C . ASN A 1 304 ? -3.954 -8.047 -11.598 1.00 75.50 304 ASN A C 1
ATOM 2391 O O . ASN A 1 304 ? -4.805 -7.187 -11.361 1.00 75.50 304 ASN A O 1
ATOM 2395 N N . TYR A 1 305 ? -4.247 -9.185 -12.233 1.00 64.38 305 TYR A N 1
ATOM 2396 C CA . TYR A 1 305 ? -5.615 -9.537 -12.631 1.00 64.38 305 TYR A CA 1
ATOM 2397 C C . TYR A 1 305 ? -6.150 -10.692 -11.776 1.00 64.38 305 TYR A C 1
ATOM 2399 O O . TYR A 1 305 ? -5.471 -11.714 -11.659 1.00 64.38 305 TYR A O 1
ATOM 2407 N N . PRO A 1 306 ? -7.359 -10.556 -11.193 1.00 51.09 306 PRO A N 1
ATOM 2408 C CA . PRO A 1 306 ? -7.973 -11.605 -10.376 1.00 51.09 306 PRO A CA 1
ATOM 2409 C C . PRO A 1 306 ? -8.427 -12.819 -11.205 1.00 51.09 306 PRO A C 1
ATOM 2411 O O . PRO A 1 306 ? -8.531 -13.923 -10.678 1.00 51.09 306 PRO A O 1
ATOM 2414 N N . GLU A 1 307 ? -8.658 -12.645 -12.508 1.00 52.19 307 GLU A N 1
ATOM 2415 C CA . GLU A 1 307 ? -9.048 -13.716 -13.429 1.00 52.19 307 GLU A CA 1
ATOM 2416 C C . GLU A 1 307 ? -7.841 -14.247 -14.221 1.00 52.19 307 GLU A C 1
ATOM 2418 O O . GLU A 1 307 ? -6.828 -13.567 -14.385 1.00 52.19 307 GLU A O 1
ATOM 2423 N N . ALA A 1 308 ? -7.930 -15.475 -14.743 1.00 48.06 308 ALA A N 1
ATOM 2424 C CA . ALA A 1 308 ? -6.854 -16.167 -15.472 1.00 48.06 308 ALA A CA 1
ATOM 2425 C C . ALA A 1 308 ? -6.392 -15.487 -16.782 1.00 48.06 308 ALA A C 1
ATOM 2427 O O . ALA A 1 308 ? -5.576 -16.066 -17.503 1.00 48.06 308 ALA A O 1
ATOM 2428 N N . ARG A 1 309 ? -6.910 -14.302 -17.134 1.00 49.03 309 ARG A N 1
ATOM 2429 C CA . ARG A 1 309 ? -6.584 -13.597 -18.378 1.00 49.03 309 ARG A CA 1
ATOM 2430 C C . ARG A 1 309 ? -6.443 -12.089 -18.167 1.00 49.03 309 ARG A C 1
ATOM 2432 O O . ARG A 1 309 ? -7.287 -11.448 -17.549 1.00 49.03 309 ARG A O 1
ATOM 2439 N N . SER A 1 310 ? -5.355 -11.556 -18.719 1.00 51.59 310 SER A N 1
ATOM 2440 C CA . SER A 1 310 ? -5.145 -10.128 -18.976 1.00 51.59 310 SER A CA 1
ATOM 2441 C C . SER A 1 310 ? -6.209 -9.608 -19.973 1.00 51.59 310 SER A C 1
ATOM 2443 O O . SER A 1 310 ? -6.752 -10.413 -20.729 1.00 51.59 310 SER A O 1
ATOM 2445 N N . PRO A 1 311 ? -6.545 -8.301 -19.991 1.00 52.06 311 PRO A N 1
ATOM 2446 C CA . PRO A 1 311 ? -7.508 -7.706 -20.926 1.00 52.06 311 PRO A CA 1
ATOM 2447 C C . PRO A 1 311 ? -7.038 -7.698 -22.389 1.00 52.06 311 PRO A C 1
ATOM 2449 O O . PRO A 1 311 ? -7.836 -7.406 -23.276 1.00 52.06 311 PRO A O 1
ATOM 2452 N N . TRP A 1 312 ? -5.767 -8.003 -22.647 1.00 57.72 312 TRP A N 1
ATOM 2453 C CA . TRP A 1 312 ? -5.234 -8.229 -23.990 1.00 57.72 312 TRP A CA 1
ATOM 2454 C C . TRP A 1 312 ? -5.491 -9.688 -24.410 1.00 57.72 312 TRP A C 1
ATOM 2456 O O . TRP A 1 312 ? -5.556 -10.560 -23.546 1.00 57.72 312 TRP A O 1
ATOM 2466 N N . ASP A 1 313 ? -5.580 -9.982 -25.717 1.00 56.44 313 ASP A N 1
ATOM 2467 C CA . ASP A 1 313 ? -5.855 -11.325 -26.296 1.00 56.44 313 ASP A CA 1
ATOM 2468 C C . ASP A 1 313 ? -4.884 -12.456 -25.855 1.00 56.44 313 ASP A C 1
ATOM 2470 O O . ASP A 1 313 ? -4.988 -13.602 -26.296 1.00 56.44 313 ASP A O 1
ATOM 2474 N N . GLY A 1 314 ? -3.924 -12.153 -24.988 1.00 68.00 314 GLY A N 1
ATOM 2475 C CA . GLY A 1 314 ? -2.950 -13.046 -24.385 1.00 68.00 314 GLY A CA 1
ATOM 2476 C C . GLY A 1 314 ? -1.753 -12.247 -23.872 1.00 68.00 314 GLY A C 1
ATOM 2477 O O . GLY A 1 314 ? -1.668 -11.031 -24.055 1.00 68.00 314 GLY A O 1
ATOM 2478 N N . LEU A 1 315 ? -0.800 -12.935 -23.244 1.00 78.12 315 LEU A N 1
ATOM 2479 C CA . LEU A 1 315 ? 0.523 -12.356 -23.015 1.00 78.12 315 LEU A CA 1
ATOM 2480 C C . LEU A 1 315 ? 1.256 -12.228 -24.352 1.00 78.12 315 LEU A C 1
ATOM 2482 O O . LEU A 1 315 ? 1.049 -13.023 -25.269 1.00 78.12 315 LEU A O 1
ATOM 2486 N N . HIS A 1 316 ? 2.144 -11.244 -24.463 1.00 88.50 316 HIS A N 1
ATOM 2487 C CA . HIS A 1 316 ? 3.031 -11.185 -25.620 1.00 88.50 316 HIS A CA 1
ATOM 2488 C C . HIS A 1 316 ? 3.951 -12.420 -25.640 1.00 88.50 316 HIS A C 1
ATOM 2490 O O . HIS A 1 316 ? 4.381 -12.885 -24.583 1.00 88.50 316 HIS A O 1
ATOM 2496 N N . GLY A 1 317 ? 4.328 -12.913 -26.825 1.00 86.12 317 GLY A N 1
ATOM 2497 C CA . GLY A 1 317 ? 5.148 -14.128 -26.957 1.00 86.12 317 GLY A CA 1
ATOM 2498 C C . GLY A 1 317 ? 6.508 -14.057 -26.239 1.00 86.12 317 GLY A C 1
ATOM 2499 O O . GLY A 1 317 ? 6.987 -15.065 -25.728 1.00 86.12 317 GLY A O 1
ATOM 2500 N N . LEU A 1 318 ? 7.069 -12.849 -26.077 1.00 89.12 318 LEU A N 1
ATOM 2501 C CA . LEU A 1 318 ? 8.214 -12.578 -25.189 1.00 89.12 318 LEU A CA 1
ATOM 2502 C C . LEU A 1 318 ? 7.943 -13.050 -23.750 1.00 89.12 318 LEU A C 1
ATOM 2504 O O . LEU A 1 318 ? 8.696 -13.851 -23.204 1.00 89.12 318 LEU A O 1
ATOM 2508 N N . ALA A 1 319 ? 6.850 -12.577 -23.145 1.00 85.31 319 ALA A N 1
ATOM 2509 C CA . ALA A 1 319 ? 6.462 -12.953 -21.791 1.00 85.31 319 ALA A CA 1
ATOM 2510 C C . ALA A 1 319 ? 6.156 -14.456 -21.703 1.00 85.31 319 ALA A C 1
ATOM 2512 O O . ALA A 1 319 ? 6.625 -15.117 -20.780 1.00 85.31 319 ALA A O 1
ATOM 2513 N N . GLU A 1 320 ? 5.439 -15.020 -22.680 1.00 82.31 320 GLU A N 1
ATOM 2514 C CA . GLU A 1 320 ? 5.140 -16.459 -22.722 1.00 82.31 320 GLU A CA 1
ATOM 2515 C C . GLU A 1 320 ? 6.408 -17.319 -22.771 1.00 82.31 320 GLU A C 1
ATOM 2517 O O . GLU A 1 320 ? 6.528 -18.290 -22.018 1.00 82.31 320 GLU A O 1
ATOM 2522 N N . ARG A 1 321 ? 7.381 -16.943 -23.608 1.00 84.62 321 ARG A N 1
ATOM 2523 C CA . ARG A 1 321 ? 8.673 -17.629 -23.714 1.00 84.62 321 ARG A CA 1
ATOM 2524 C C . ARG A 1 321 ? 9.423 -17.597 -22.389 1.00 84.62 321 ARG A C 1
ATOM 2526 O O . ARG A 1 321 ? 9.861 -18.642 -21.928 1.00 84.62 321 ARG A O 1
ATOM 2533 N N . MET A 1 322 ? 9.493 -16.447 -21.726 1.00 83.62 322 MET A N 1
ATOM 2534 C CA . MET A 1 322 ? 10.172 -16.320 -20.429 1.00 83.62 322 MET A CA 1
ATOM 2535 C C . MET A 1 322 ? 9.535 -17.204 -19.347 1.00 83.62 322 MET A C 1
ATOM 2537 O O . MET A 1 322 ? 10.226 -17.832 -18.543 1.00 83.62 322 MET A O 1
ATOM 2541 N N . ILE A 1 323 ? 8.205 -17.301 -19.347 1.00 78.62 323 ILE A N 1
ATOM 2542 C CA . ILE A 1 323 ? 7.457 -18.201 -18.459 1.00 78.62 323 ILE A CA 1
ATOM 2543 C C . ILE A 1 323 ? 7.763 -19.666 -18.786 1.00 78.62 323 ILE A C 1
ATOM 2545 O O . ILE A 1 323 ? 7.950 -20.481 -17.877 1.00 78.62 323 ILE A O 1
ATOM 2549 N N . SER A 1 324 ? 7.808 -20.001 -20.076 1.00 79.56 324 SER A N 1
ATOM 2550 C CA . SER A 1 324 ? 8.136 -21.338 -20.564 1.00 79.56 324 SER A CA 1
ATOM 2551 C C . SER A 1 324 ? 9.557 -21.747 -20.177 1.00 79.56 324 SER A C 1
ATOM 2553 O O . SER A 1 324 ? 9.736 -22.820 -19.607 1.00 79.56 324 SER A O 1
ATOM 2555 N N . ASP A 1 325 ? 10.548 -20.886 -20.403 1.00 82.31 325 ASP A N 1
ATOM 2556 C CA . ASP A 1 325 ? 11.958 -21.139 -20.091 1.00 82.31 325 ASP A CA 1
ATOM 2557 C C . ASP A 1 325 ? 12.164 -21.334 -18.586 1.00 82.31 325 ASP A C 1
ATOM 2559 O O . ASP A 1 325 ? 12.819 -22.286 -18.154 1.00 82.31 325 ASP A O 1
ATOM 2563 N N . TYR A 1 326 ? 11.521 -20.493 -17.769 1.00 80.94 326 TYR A N 1
ATOM 2564 C CA . TYR A 1 326 ? 11.545 -20.631 -16.315 1.00 80.94 326 TYR A CA 1
ATOM 2565 C C . TYR A 1 326 ? 11.022 -22.000 -15.858 1.00 80.94 326 TYR A C 1
ATOM 2567 O O . TYR A 1 326 ? 11.655 -22.649 -15.022 1.00 80.94 326 TYR A O 1
ATOM 2575 N N . ARG A 1 327 ? 9.898 -22.467 -16.421 1.00 77.00 327 ARG A N 1
ATOM 2576 C CA . ARG A 1 327 ? 9.331 -23.798 -16.131 1.00 77.00 327 ARG A CA 1
ATOM 2577 C C . ARG A 1 327 ? 10.212 -24.928 -16.673 1.00 77.00 327 ARG A C 1
ATOM 2579 O O . ARG A 1 327 ? 10.413 -25.925 -15.985 1.00 77.00 327 ARG A O 1
ATOM 2586 N N . GLY A 1 328 ? 10.748 -24.766 -17.882 1.00 79.06 328 GLY A N 1
ATOM 2587 C CA . GLY A 1 328 ? 11.615 -25.738 -18.554 1.00 79.06 328 GLY A CA 1
ATOM 2588 C C . GLY A 1 328 ? 12.921 -26.001 -17.804 1.00 79.06 328 GLY A C 1
ATOM 2589 O O . GLY A 1 328 ? 13.418 -27.124 -17.819 1.00 79.06 328 GLY A O 1
ATOM 2590 N N . ALA A 1 329 ? 13.426 -25.012 -17.061 1.00 82.50 329 ALA A N 1
ATOM 2591 C CA . ALA A 1 329 ? 14.580 -25.155 -16.173 1.00 82.50 329 ALA A CA 1
ATOM 2592 C C . ALA A 1 329 ? 14.302 -25.985 -14.896 1.00 82.50 329 ALA A C 1
ATOM 2594 O O . ALA A 1 329 ? 15.153 -26.058 -14.011 1.00 82.50 329 ALA A O 1
ATOM 2595 N N . GLY A 1 330 ? 13.122 -26.602 -14.767 1.00 72.31 330 GLY A N 1
ATOM 2596 C CA . GLY A 1 330 ? 12.759 -27.430 -13.615 1.00 72.31 330 GLY A CA 1
ATOM 2597 C C . GLY A 1 330 ? 12.426 -26.626 -12.358 1.00 72.31 330 GLY A C 1
ATOM 2598 O O . GLY A 1 330 ? 12.278 -27.208 -11.282 1.00 72.31 330 GLY A O 1
ATOM 2599 N N . ASN A 1 331 ? 12.286 -25.300 -12.473 1.00 71.88 331 ASN A N 1
ATOM 2600 C CA . ASN A 1 331 ? 11.785 -24.492 -11.370 1.00 71.88 331 ASN A CA 1
ATOM 2601 C C . ASN A 1 331 ? 10.342 -24.917 -11.068 1.00 71.88 331 ASN A C 1
ATOM 2603 O O . ASN A 1 331 ? 9.540 -25.063 -11.998 1.00 71.88 331 ASN A O 1
ATOM 2607 N N . PRO A 1 332 ? 9.983 -25.126 -9.789 1.00 59.16 332 PRO A N 1
ATOM 2608 C CA . PRO A 1 332 ? 8.637 -25.552 -9.451 1.00 59.16 332 PRO A CA 1
ATOM 2609 C C . PRO A 1 332 ? 7.627 -24.515 -9.966 1.00 59.16 332 PRO A C 1
ATOM 2611 O O . PRO A 1 332 ? 7.864 -23.313 -9.796 1.00 59.16 332 PRO A O 1
ATOM 2614 N N . PRO A 1 333 ? 6.477 -24.929 -10.538 1.00 55.72 333 PRO A N 1
ATOM 2615 C CA . PRO A 1 333 ? 5.332 -24.036 -10.580 1.00 55.72 333 PRO A CA 1
ATOM 2616 C C . PRO A 1 333 ? 5.030 -23.723 -9.118 1.00 55.72 333 PRO A C 1
ATOM 2618 O O . PRO A 1 333 ? 4.673 -24.622 -8.354 1.00 55.72 333 PRO A O 1
ATOM 2621 N N . PHE A 1 334 ? 5.309 -22.498 -8.677 1.00 46.62 334 PHE A N 1
ATOM 2622 C CA . PHE A 1 334 ? 5.144 -22.162 -7.271 1.00 46.62 334 PHE A CA 1
ATOM 2623 C C . PHE A 1 334 ? 3.683 -22.456 -6.902 1.00 46.62 334 PHE A C 1
ATOM 2625 O O . PHE A 1 334 ? 2.775 -21.922 -7.538 1.00 46.62 334 PHE A O 1
ATOM 2632 N N . LYS A 1 335 ? 3.451 -23.370 -5.943 1.00 40.00 335 LYS A N 1
ATOM 2633 C CA . LYS A 1 335 ? 2.118 -23.585 -5.364 1.00 40.00 335 LYS A CA 1
ATOM 2634 C C . LYS A 1 335 ? 1.656 -22.212 -4.891 1.00 40.00 335 LYS A C 1
ATOM 2636 O O . LYS A 1 335 ? 2.314 -21.621 -4.039 1.00 40.00 335 LYS A O 1
ATOM 2641 N N . ALA A 1 336 ? 0.605 -21.703 -5.523 1.00 35.62 336 ALA A N 1
ATOM 2642 C CA . ALA A 1 336 ? 0.125 -20.346 -5.350 1.00 35.62 336 ALA A CA 1
ATOM 2643 C C . ALA A 1 336 ? -0.038 -20.011 -3.858 1.00 35.62 336 ALA A C 1
ATOM 2645 O O . ALA A 1 336 ? -0.902 -20.558 -3.181 1.00 35.62 336 ALA A O 1
ATOM 2646 N N . MET A 1 337 ? 0.784 -19.094 -3.355 1.00 35.53 337 MET A N 1
ATOM 2647 C CA . MET A 1 337 ? 0.148 -17.894 -2.827 1.00 35.53 337 MET A CA 1
ATOM 2648 C C . MET A 1 337 ? -0.218 -17.060 -4.056 1.00 35.53 337 MET A C 1
ATOM 2650 O O . MET A 1 337 ? 0.505 -17.089 -5.053 1.00 35.53 337 MET A O 1
ATOM 2654 N N . VAL A 1 338 ? -1.413 -16.495 -4.026 1.00 38.38 338 VAL A N 1
ATOM 2655 C CA . VAL A 1 338 ? -2.228 -16.098 -5.175 1.00 38.38 338 VAL A CA 1
ATOM 2656 C C . VAL A 1 338 ? -1.452 -15.307 -6.238 1.00 38.38 338 VAL A C 1
ATOM 2658 O O . VAL A 1 338 ? -0.751 -14.344 -5.951 1.00 38.38 338 VAL A O 1
ATOM 2661 N N . GLY A 1 339 ? -1.553 -15.775 -7.487 1.00 49.56 339 GLY A N 1
ATOM 2662 C CA . GLY A 1 339 ? -0.852 -15.233 -8.653 1.00 49.56 339 GLY A CA 1
ATOM 2663 C C . GLY A 1 339 ? -0.284 -16.344 -9.538 1.00 49.56 339 GLY A C 1
ATOM 2664 O O . GLY A 1 339 ? 0.781 -16.901 -9.273 1.00 49.56 339 GLY A O 1
ATOM 2665 N N . ALA A 1 340 ? -0.996 -16.712 -10.602 1.00 51.34 340 ALA A N 1
ATOM 2666 C CA . ALA A 1 340 ? -0.434 -17.550 -11.652 1.00 51.34 340 ALA A CA 1
ATOM 2667 C C . ALA A 1 340 ? 0.605 -16.752 -12.454 1.00 51.34 340 ALA A C 1
ATOM 2669 O O . ALA A 1 340 ? 0.492 -15.540 -12.638 1.00 51.34 340 ALA A O 1
ATOM 2670 N N . VAL A 1 341 ? 1.615 -17.444 -12.984 1.00 49.09 341 VAL A N 1
ATOM 2671 C CA . VAL A 1 341 ? 2.598 -16.821 -13.875 1.00 49.09 341 VAL A CA 1
ATOM 2672 C C . VAL A 1 341 ? 1.870 -16.214 -15.081 1.00 49.09 341 VAL A C 1
ATOM 2674 O O . VAL A 1 341 ? 1.146 -16.933 -15.768 1.00 49.09 341 VAL A O 1
ATOM 2677 N N . GLY A 1 342 ? 2.034 -14.905 -15.304 1.00 54.50 342 GLY A N 1
ATOM 2678 C CA . GLY A 1 342 ? 1.265 -14.143 -16.296 1.00 54.50 342 GLY A CA 1
ATOM 2679 C C . GLY A 1 342 ? 0.152 -13.250 -15.735 1.00 54.50 342 GLY A C 1
ATOM 2680 O O . GLY A 1 342 ? -0.339 -12.384 -16.449 1.00 54.50 342 GLY A O 1
ATOM 2681 N N . GLN A 1 343 ? -0.217 -13.413 -14.460 1.00 66.88 343 GLN A N 1
ATOM 2682 C CA . GLN A 1 343 ? -1.189 -12.556 -13.760 1.00 66.88 343 GLN A CA 1
ATOM 2683 C C . GLN A 1 343 ? -0.529 -11.441 -12.937 1.00 66.88 343 GLN A C 1
ATOM 2685 O O . GLN A 1 343 ? -1.216 -10.728 -12.209 1.00 66.88 343 GLN A O 1
ATOM 2690 N N . HIS A 1 344 ? 0.798 -11.314 -13.000 1.00 78.12 344 HIS A N 1
ATOM 2691 C CA . HIS A 1 344 ? 1.521 -10.295 -12.246 1.00 78.12 344 HIS A CA 1
ATOM 2692 C C . HIS A 1 344 ? 1.629 -9.004 -13.052 1.00 78.12 344 HIS A C 1
ATOM 2694 O O . HIS A 1 344 ? 1.807 -9.035 -14.275 1.00 78.12 344 HIS A O 1
ATOM 2700 N N . ALA A 1 345 ? 1.589 -7.881 -12.341 1.00 83.31 345 ALA A N 1
ATOM 2701 C CA . ALA A 1 345 ? 1.685 -6.547 -12.91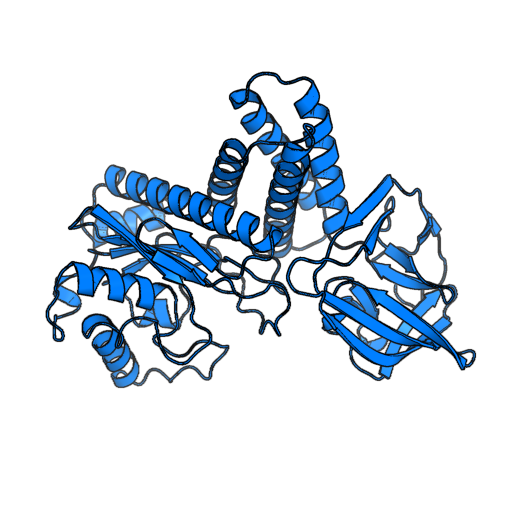0 1.00 83.31 345 ALA A CA 1
ATOM 2702 C C . ALA A 1 345 ? 2.904 -6.360 -13.829 1.00 83.31 345 ALA A C 1
ATOM 2704 O O . ALA A 1 345 ? 2.783 -5.726 -14.877 1.00 83.31 345 ALA A O 1
ATOM 2705 N N . GLU A 1 346 ? 4.052 -6.973 -13.519 1.00 87.75 346 GLU A N 1
ATOM 2706 C CA . GLU A 1 346 ? 5.251 -6.850 -14.353 1.00 87.75 346 GLU A CA 1
ATOM 2707 C C . GLU A 1 346 ? 5.080 -7.484 -15.739 1.00 87.75 346 GLU A C 1
ATOM 2709 O O . GLU A 1 346 ? 5.530 -6.923 -16.736 1.00 87.75 346 GLU A O 1
ATOM 2714 N N . TYR A 1 347 ? 4.404 -8.633 -15.819 1.00 86.12 347 TYR A N 1
ATOM 2715 C CA . TYR A 1 347 ? 4.132 -9.312 -17.090 1.00 86.12 347 TYR A CA 1
ATOM 2716 C C . TYR A 1 347 ? 3.102 -8.572 -17.937 1.00 86.12 347 TYR A C 1
ATOM 2718 O O . TYR A 1 347 ? 3.210 -8.561 -19.166 1.00 86.12 347 TYR A O 1
ATOM 2726 N N . ASP A 1 348 ? 2.120 -7.951 -17.287 1.00 84.69 348 ASP A N 1
ATOM 2727 C CA . ASP A 1 348 ? 1.137 -7.098 -17.948 1.00 84.69 348 ASP A CA 1
ATOM 2728 C C . ASP A 1 348 ? 1.808 -5.872 -18.573 1.00 84.69 348 ASP A C 1
ATOM 2730 O O . ASP A 1 348 ? 1.613 -5.591 -19.757 1.00 84.69 348 ASP A O 1
ATOM 2734 N N . ALA A 1 349 ? 2.637 -5.163 -17.802 1.00 89.38 349 ALA A N 1
ATOM 2735 C CA . ALA A 1 349 ? 3.368 -3.999 -18.294 1.00 89.38 349 ALA A CA 1
ATOM 2736 C C . ALA A 1 349 ? 4.339 -4.376 -19.427 1.00 89.38 349 ALA A C 1
ATOM 2738 O O . ALA A 1 349 ? 4.381 -3.698 -20.454 1.00 89.38 349 ALA A O 1
ATOM 2739 N N . LEU A 1 350 ? 5.073 -5.487 -19.279 1.00 91.19 350 LEU A N 1
ATOM 2740 C CA . LEU A 1 350 ? 5.998 -5.970 -20.307 1.00 91.19 350 LEU A CA 1
ATOM 2741 C C . LEU A 1 350 ? 5.266 -6.357 -21.595 1.00 91.19 350 LEU A C 1
ATOM 2743 O O . LEU A 1 350 ? 5.736 -6.046 -22.687 1.00 91.19 350 LEU A O 1
ATOM 2747 N N . SER A 1 351 ? 4.114 -7.025 -21.486 1.00 88.81 351 SER A N 1
ATOM 2748 C CA . SER A 1 351 ? 3.333 -7.419 -22.662 1.00 88.81 351 SER A CA 1
ATOM 2749 C C . SER A 1 351 ? 2.822 -6.199 -23.421 1.00 88.81 351 SER A C 1
ATOM 2751 O O . SER A 1 351 ? 2.953 -6.162 -24.641 1.00 88.81 351 SER A O 1
ATOM 2753 N N . GLN A 1 352 ? 2.320 -5.180 -22.717 1.00 88.75 352 GLN A N 1
ATOM 2754 C CA . GLN A 1 352 ? 1.916 -3.909 -23.329 1.00 88.75 352 GLN A CA 1
ATOM 2755 C C . GLN A 1 352 ? 3.071 -3.253 -24.089 1.00 88.75 352 GLN A C 1
ATOM 2757 O O . GLN A 1 352 ? 2.914 -2.922 -25.264 1.00 88.75 352 GLN A O 1
ATOM 2762 N N . ALA A 1 353 ? 4.241 -3.135 -23.454 1.00 92.19 353 ALA A N 1
ATOM 2763 C CA . ALA A 1 353 ? 5.426 -2.564 -24.085 1.00 92.19 353 ALA A CA 1
ATOM 2764 C C . ALA A 1 353 ? 5.850 -3.360 -25.328 1.00 92.19 353 ALA A C 1
ATOM 2766 O O . ALA A 1 353 ? 6.121 -2.790 -26.384 1.00 92.19 353 ALA A O 1
ATOM 2767 N N . ALA A 1 354 ? 5.851 -4.691 -25.239 1.00 92.38 354 ALA A N 1
ATOM 2768 C CA . ALA A 1 354 ? 6.236 -5.561 -26.342 1.00 92.38 354 ALA A CA 1
ATOM 2769 C C . ALA A 1 354 ? 5.262 -5.486 -27.533 1.00 92.38 354 ALA A C 1
ATOM 2771 O O . ALA A 1 354 ? 5.713 -5.388 -28.676 1.00 92.38 354 ALA A O 1
ATOM 2772 N N . PHE A 1 355 ? 3.946 -5.466 -27.277 1.00 90.31 355 PHE A N 1
ATOM 2773 C CA . PHE A 1 355 ? 2.936 -5.244 -28.317 1.00 90.31 355 PHE A CA 1
ATOM 2774 C C . PHE A 1 355 ? 3.108 -3.874 -28.971 1.00 90.31 355 PHE A C 1
ATOM 2776 O O . PHE A 1 355 ? 3.114 -3.774 -30.195 1.00 90.31 355 PHE A O 1
ATOM 2783 N N . LYS A 1 356 ? 3.304 -2.824 -28.170 1.00 91.50 356 LYS A N 1
ATOM 2784 C CA . LYS A 1 356 ? 3.481 -1.455 -28.663 1.00 91.50 356 LYS A CA 1
ATOM 2785 C C . LYS A 1 356 ? 4.744 -1.296 -29.514 1.00 91.50 356 LYS A C 1
ATOM 2787 O O . LYS A 1 356 ? 4.700 -0.633 -30.549 1.00 91.50 356 LYS A O 1
ATOM 2792 N N . ARG A 1 357 ? 5.839 -1.965 -29.138 1.00 92.12 357 ARG A N 1
ATOM 2793 C CA . ARG A 1 357 ? 7.078 -2.056 -29.931 1.00 92.12 357 ARG A CA 1
ATOM 2794 C C . ARG A 1 357 ? 6.956 -2.942 -31.176 1.00 92.12 357 ARG A C 1
ATOM 2796 O O . ARG A 1 357 ? 7.900 -2.980 -31.960 1.00 92.12 357 ARG A O 1
ATOM 2803 N N . ASN A 1 358 ? 5.838 -3.647 -31.370 1.00 92.75 358 ASN A N 1
ATOM 2804 C CA . ASN A 1 358 ? 5.668 -4.666 -32.410 1.00 92.75 358 ASN A CA 1
ATOM 2805 C C . ASN A 1 358 ? 6.804 -5.705 -32.406 1.00 92.75 358 ASN A C 1
ATOM 2807 O O . ASN A 1 358 ? 7.321 -6.076 -33.464 1.00 92.75 358 ASN A O 1
ATOM 2811 N N . LEU A 1 359 ? 7.227 -6.154 -31.219 1.00 93.31 359 LEU A N 1
ATOM 2812 C CA . LEU A 1 359 ? 8.252 -7.192 -31.129 1.00 93.31 359 LEU A CA 1
ATOM 2813 C C . LEU A 1 359 ? 7.747 -8.497 -31.774 1.00 93.31 359 LEU A C 1
ATOM 2815 O O . LEU A 1 359 ? 6.565 -8.828 -31.662 1.00 93.31 359 LEU A O 1
ATOM 2819 N N . PRO A 1 360 ? 8.621 -9.281 -32.432 1.00 93.50 360 PRO A N 1
ATOM 2820 C CA . PRO A 1 360 ? 8.254 -10.616 -32.889 1.00 93.50 360 PRO A CA 1
ATOM 2821 C C . PRO A 1 360 ? 7.774 -11.483 -31.721 1.00 93.50 360 PRO A C 1
ATOM 2823 O O . PRO A 1 360 ? 8.321 -11.417 -30.619 1.00 93.50 360 PRO A O 1
ATOM 2826 N N . LYS A 1 361 ? 6.775 -12.342 -31.947 1.00 87.81 361 LYS A N 1
ATOM 2827 C CA . LYS A 1 361 ? 6.278 -13.253 -30.897 1.00 87.81 361 LYS A CA 1
ATOM 2828 C C . LYS A 1 361 ? 7.368 -14.202 -30.386 1.00 87.81 361 LYS A C 1
ATOM 2830 O O . LYS A 1 361 ? 7.338 -14.606 -29.232 1.00 87.81 361 LYS A O 1
ATOM 2835 N N . ASP A 1 362 ? 8.321 -14.551 -31.236 1.00 88.62 362 ASP A N 1
ATOM 2836 C CA . ASP A 1 362 ? 9.452 -15.431 -30.961 1.00 88.62 362 ASP A CA 1
ATOM 2837 C C . ASP A 1 362 ? 10.754 -14.675 -30.655 1.00 88.62 362 ASP A C 1
ATOM 2839 O O . ASP A 1 362 ? 11.820 -15.291 -30.681 1.00 88.62 362 ASP A O 1
ATOM 2843 N N . VAL A 1 363 ? 10.667 -13.371 -30.350 1.00 91.06 363 VAL A N 1
ATOM 2844 C CA . VAL A 1 363 ? 11.820 -12.531 -29.999 1.00 91.06 363 VAL A CA 1
ATOM 2845 C C . VAL A 1 363 ? 12.687 -13.201 -28.931 1.00 91.06 363 VAL A C 1
ATOM 2847 O O . VAL A 1 363 ? 12.186 -13.754 -27.948 1.00 91.06 363 VAL A O 1
ATOM 2850 N N . ASP A 1 364 ? 14.003 -13.159 -29.138 1.00 89.31 364 ASP A N 1
ATOM 2851 C CA . ASP A 1 364 ? 14.973 -13.623 -28.152 1.00 89.31 364 ASP A CA 1
ATOM 2852 C C . ASP A 1 364 ? 14.980 -12.642 -26.966 1.00 89.31 364 ASP A C 1
ATOM 2854 O O . ASP A 1 364 ? 15.302 -11.471 -27.164 1.00 89.31 364 ASP A O 1
ATOM 2858 N N . PRO A 1 365 ? 14.668 -13.078 -25.731 1.00 88.75 365 PRO A N 1
ATOM 2859 C CA . PRO A 1 365 ? 14.741 -12.220 -24.549 1.00 88.75 365 PRO A CA 1
ATOM 2860 C C . PRO A 1 365 ? 16.076 -11.471 -24.414 1.00 88.75 365 PRO A C 1
ATOM 2862 O O . PRO A 1 365 ? 16.099 -10.327 -23.967 1.00 88.75 365 PRO A O 1
ATOM 2865 N N . ARG A 1 366 ? 17.188 -12.073 -24.858 1.00 86.38 366 ARG A N 1
ATOM 2866 C CA . ARG A 1 366 ? 18.522 -11.453 -24.802 1.00 86.38 366 ARG A CA 1
ATOM 2867 C C . ARG A 1 366 ? 18.665 -10.236 -25.711 1.00 86.38 366 ARG A C 1
ATOM 2869 O O . ARG A 1 366 ? 19.525 -9.400 -25.464 1.00 86.38 366 ARG A O 1
ATOM 2876 N N . SER A 1 367 ? 17.851 -10.116 -26.762 1.00 89.88 367 SER A N 1
ATOM 2877 C CA . SER A 1 367 ? 17.931 -8.975 -27.680 1.00 89.88 367 SER A CA 1
ATOM 2878 C C . SER A 1 367 ? 17.287 -7.703 -27.126 1.00 89.88 367 SER A C 1
ATOM 2880 O O . SER A 1 367 ? 17.384 -6.663 -27.765 1.00 89.88 367 SER A O 1
ATOM 2882 N N . VAL A 1 368 ? 16.593 -7.798 -25.990 1.00 91.19 368 VAL A N 1
ATOM 2883 C CA . VAL A 1 368 ? 15.911 -6.688 -25.302 1.00 91.19 368 VAL A CA 1
ATOM 2884 C C . VAL A 1 368 ? 16.321 -6.610 -23.824 1.00 91.19 368 VAL A C 1
ATOM 2886 O O . VAL A 1 368 ? 15.600 -6.075 -22.982 1.00 91.19 368 VAL A O 1
ATOM 2889 N N . GLU A 1 369 ? 17.474 -7.193 -23.487 1.00 88.75 369 GLU A N 1
ATOM 2890 C CA . GLU A 1 369 ? 18.046 -7.167 -22.142 1.00 88.75 369 GLU A CA 1
ATOM 2891 C C . GLU A 1 369 ? 18.351 -5.721 -21.715 1.00 88.75 369 GLU A C 1
ATOM 2893 O O . GLU A 1 369 ? 19.069 -4.990 -22.394 1.00 88.75 369 GLU A O 1
ATOM 2898 N N . GLY A 1 370 ? 17.805 -5.302 -20.572 1.00 85.56 370 GLY A N 1
ATOM 2899 C CA . GLY A 1 370 ? 17.991 -3.955 -20.033 1.00 85.56 370 GLY A CA 1
ATOM 2900 C C . GLY A 1 370 ? 17.179 -2.850 -20.715 1.00 85.56 370 GLY A C 1
ATOM 2901 O O . GLY A 1 370 ? 17.328 -1.687 -20.324 1.00 85.56 370 GLY A O 1
ATOM 2902 N N . ASP A 1 371 ? 16.319 -3.179 -21.686 1.00 92.81 371 ASP A N 1
ATOM 2903 C CA . ASP A 1 371 ? 15.440 -2.203 -22.346 1.00 92.81 371 ASP A CA 1
ATOM 2904 C C . ASP A 1 371 ? 14.322 -1.726 -21.415 1.00 92.81 371 ASP A C 1
ATOM 2906 O O . ASP A 1 371 ? 13.882 -0.581 -21.511 1.00 92.81 371 ASP A O 1
ATOM 2910 N N . PHE A 1 372 ? 13.869 -2.586 -20.501 1.00 94.00 372 PHE A N 1
ATOM 2911 C CA . PHE A 1 372 ? 12.711 -2.314 -19.658 1.00 94.00 372 PHE A CA 1
ATOM 2912 C C . PHE A 1 372 ? 13.116 -2.141 -18.193 1.00 94.00 372 PHE A C 1
ATOM 2914 O O . PHE A 1 372 ? 13.625 -3.064 -17.550 1.00 94.00 372 PHE A O 1
ATOM 2921 N N . LEU A 1 373 ? 12.849 -0.961 -17.636 1.00 93.62 373 LEU A N 1
ATOM 2922 C CA . LEU A 1 373 ? 13.044 -0.670 -16.213 1.00 93.62 373 LEU A CA 1
ATOM 2923 C C . LEU A 1 373 ? 11.690 -0.589 -15.526 1.00 93.62 373 LEU A C 1
ATOM 2925 O O . LEU A 1 373 ? 10.758 -0.014 -16.084 1.00 93.62 373 LEU A O 1
ATOM 2929 N N . ILE A 1 374 ? 11.582 -1.128 -14.314 1.00 93.25 374 ILE A N 1
ATOM 2930 C CA . ILE A 1 374 ? 10.336 -1.081 -13.551 1.00 93.25 374 ILE A CA 1
ATOM 2931 C C . ILE A 1 374 ? 10.505 -0.485 -12.161 1.00 93.25 374 ILE A C 1
ATOM 2933 O O . ILE A 1 374 ? 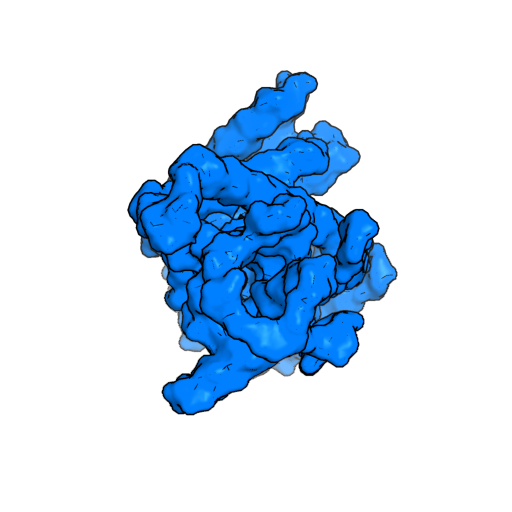11.529 -0.660 -11.492 1.00 93.25 374 ILE A O 1
ATOM 2937 N N . PHE A 1 375 ? 9.425 0.131 -11.700 1.00 92.56 375 PHE A N 1
ATOM 2938 C CA . PHE A 1 375 ? 9.198 0.503 -10.317 1.00 92.56 375 PHE A CA 1
ATOM 2939 C C . PHE A 1 375 ? 7.880 -0.118 -9.858 1.00 92.56 375 PHE A C 1
ATOM 2941 O O . PHE A 1 375 ? 6.824 0.139 -10.437 1.00 92.56 375 PHE A O 1
ATOM 2948 N N . ASN A 1 376 ? 7.949 -0.952 -8.824 1.00 89.50 376 ASN A N 1
ATOM 2949 C CA . ASN A 1 376 ? 6.781 -1.621 -8.269 1.00 89.50 376 ASN A CA 1
ATOM 2950 C C . ASN A 1 376 ? 6.350 -0.938 -6.976 1.00 89.50 376 ASN A C 1
ATOM 2952 O O . ASN A 1 376 ? 7.162 -0.757 -6.062 1.00 89.50 376 ASN A O 1
ATOM 2956 N N . VAL A 1 377 ? 5.059 -0.649 -6.872 1.00 87.44 377 VAL A N 1
ATOM 2957 C CA . VAL A 1 377 ? 4.427 -0.146 -5.657 1.00 87.44 377 VAL A CA 1
ATOM 2958 C C . VAL A 1 377 ? 3.243 -1.026 -5.289 1.00 87.44 377 VAL A C 1
ATOM 2960 O O . VAL A 1 377 ? 2.507 -1.515 -6.147 1.00 87.44 377 VAL A O 1
ATOM 2963 N N . ARG A 1 378 ? 3.060 -1.244 -3.993 1.00 81.94 378 ARG A N 1
ATOM 2964 C CA . ARG A 1 378 ? 1.901 -1.956 -3.473 1.00 81.94 378 ARG A CA 1
ATOM 2965 C C . ARG A 1 378 ? 0.684 -1.040 -3.496 1.00 81.94 378 ARG A C 1
ATOM 2967 O O . ARG A 1 378 ? 0.695 0.003 -2.848 1.00 81.94 378 ARG A O 1
ATOM 2974 N N . ALA A 1 379 ? -0.347 -1.407 -4.248 1.00 74.88 379 ALA A N 1
ATOM 2975 C CA . ALA A 1 379 ? -1.505 -0.544 -4.450 1.00 74.88 379 ALA A CA 1
ATOM 2976 C C . ALA A 1 379 ? -2.569 -0.725 -3.358 1.00 74.88 379 ALA A C 1
ATOM 2978 O O . ALA A 1 379 ? -3.150 0.256 -2.921 1.00 74.88 379 ALA A O 1
ATOM 2979 N N . LEU A 1 380 ? -2.786 -1.946 -2.870 1.00 66.44 380 LEU A N 1
ATOM 2980 C CA . LEU A 1 380 ? -3.629 -2.225 -1.703 1.00 66.44 380 LEU A CA 1
ATOM 2981 C C . LEU A 1 380 ? -2.953 -3.314 -0.860 1.00 66.44 380 LEU A C 1
ATOM 2983 O O . LEU A 1 380 ? -2.174 -4.086 -1.416 1.00 66.44 380 LEU A O 1
ATOM 2987 N N . ASP A 1 381 ? -3.231 -3.370 0.442 1.00 58.06 381 ASP A N 1
ATOM 2988 C CA . ASP A 1 381 ? -3.000 -4.536 1.308 1.00 58.06 381 ASP A CA 1
ATOM 2989 C C . ASP A 1 381 ? -3.746 -4.329 2.631 1.00 58.06 381 ASP A C 1
ATOM 2991 O O . ASP A 1 381 ? -3.320 -3.500 3.442 1.00 58.06 381 ASP A O 1
ATOM 2995 N N . SER A 1 382 ? -4.867 -5.028 2.834 1.00 46.59 382 SER A N 1
ATOM 2996 C CA . SER A 1 382 ? -5.652 -4.870 4.068 1.00 46.59 382 SER A CA 1
ATOM 2997 C C . SER A 1 382 ? -5.006 -5.563 5.271 1.00 46.59 382 SER A C 1
ATOM 2999 O O . SER A 1 382 ? -5.292 -5.177 6.399 1.00 46.59 382 SER A O 1
ATOM 3001 N N . LYS A 1 383 ? -4.093 -6.523 5.048 1.00 42.44 383 LYS A N 1
ATOM 3002 C CA . LYS A 1 383 ? -3.508 -7.375 6.102 1.00 42.44 383 LYS A CA 1
ATOM 3003 C C . LYS A 1 383 ? -2.083 -7.000 6.490 1.00 42.44 383 LYS A C 1
ATOM 3005 O O . LYS A 1 383 ? -1.700 -7.099 7.652 1.00 42.44 383 LYS A O 1
ATOM 3010 N N . ALA A 1 384 ? -1.261 -6.586 5.527 1.00 45.50 384 ALA A N 1
ATOM 3011 C CA . ALA A 1 384 ? 0.160 -6.311 5.745 1.00 45.50 384 ALA A CA 1
ATOM 3012 C C . ALA A 1 384 ? 0.489 -4.819 5.872 1.00 45.50 384 ALA A C 1
ATOM 3014 O O . ALA A 1 384 ? 1.673 -4.473 5.927 1.00 45.50 384 ALA A O 1
ATOM 3015 N N . ASN A 1 385 ? -0.521 -3.940 5.923 1.00 55.97 385 ASN A N 1
ATOM 3016 C CA . ASN A 1 385 ? -0.349 -2.535 6.303 1.00 55.97 385 ASN A CA 1
ATOM 3017 C C . ASN A 1 385 ? 0.714 -1.796 5.463 1.00 55.97 385 ASN A C 1
ATOM 3019 O O . ASN A 1 385 ? 1.569 -1.090 5.994 1.00 55.97 385 ASN A O 1
ATOM 3023 N N . SER A 1 386 ? 0.715 -2.014 4.145 1.00 59.00 386 SER A N 1
ATOM 3024 C CA . SER A 1 386 ? 1.827 -1.607 3.269 1.00 59.00 386 SER A CA 1
ATOM 3025 C C . SER A 1 386 ? 1.402 -0.913 1.971 1.00 59.00 386 SER A C 1
ATOM 3027 O O . SER A 1 386 ? 2.168 -0.864 1.007 1.00 59.00 386 SER A O 1
ATOM 3029 N N . VAL A 1 387 ? 0.197 -0.336 1.941 1.00 70.00 387 VAL A N 1
ATOM 3030 C CA . VAL A 1 387 ? -0.282 0.500 0.827 1.00 70.00 387 VAL A CA 1
ATOM 3031 C C . VAL A 1 387 ? 0.724 1.610 0.523 1.00 70.00 387 VAL A C 1
ATOM 3033 O O . VAL A 1 387 ? 1.252 2.248 1.427 1.00 70.00 387 VAL A O 1
ATOM 3036 N N . GLY A 1 388 ? 1.030 1.806 -0.756 1.00 73.56 388 GLY A N 1
ATOM 3037 C CA . GLY A 1 388 ? 1.983 2.800 -1.238 1.00 73.56 388 GLY A CA 1
ATOM 3038 C C . GLY A 1 388 ? 3.453 2.458 -1.024 1.00 73.56 388 GLY A C 1
ATOM 3039 O O . GLY A 1 388 ? 4.324 3.179 -1.508 1.00 73.56 388 GLY A O 1
ATOM 3040 N N . MET A 1 389 ? 3.778 1.348 -0.361 1.00 78.69 389 MET A N 1
ATOM 3041 C CA . MET A 1 389 ? 5.172 0.965 -0.171 1.00 78.69 389 MET A CA 1
ATOM 3042 C C . MET A 1 389 ? 5.788 0.459 -1.482 1.00 78.69 389 MET A C 1
ATOM 3044 O O . MET A 1 389 ? 5.215 -0.422 -2.138 1.00 78.69 389 MET A O 1
ATOM 3048 N N . PRO A 1 390 ? 6.988 0.946 -1.850 1.00 83.88 390 PRO A N 1
ATOM 3049 C CA . PRO A 1 390 ? 7.784 0.320 -2.892 1.00 83.88 390 PRO A CA 1
ATOM 3050 C C . PRO A 1 390 ? 8.063 -1.134 -2.525 1.00 83.88 390 PRO A C 1
ATOM 3052 O O . PRO A 1 390 ? 8.314 -1.460 -1.362 1.00 83.88 390 PRO A O 1
ATOM 3055 N N . MET A 1 391 ? 8.030 -2.021 -3.512 1.00 80.06 391 MET A N 1
ATOM 3056 C CA . MET A 1 391 ? 8.192 -3.451 -3.274 1.00 80.06 391 MET A CA 1
ATOM 3057 C C . MET A 1 391 ? 9.152 -4.075 -4.269 1.00 80.06 391 MET A C 1
ATOM 3059 O O . MET A 1 391 ? 9.129 -3.761 -5.455 1.00 80.06 391 MET A O 1
ATOM 3063 N N . ALA A 1 392 ? 10.004 -4.981 -3.795 1.00 78.44 392 ALA A N 1
ATOM 3064 C CA . ALA A 1 392 ? 10.813 -5.784 -4.700 1.00 78.44 392 ALA A CA 1
ATOM 3065 C C . ALA A 1 392 ? 9.914 -6.703 -5.534 1.00 78.44 392 ALA A C 1
ATOM 3067 O O . ALA A 1 392 ? 8.809 -7.067 -5.111 1.00 78.44 392 ALA A O 1
ATOM 3068 N N . ARG A 1 393 ? 10.419 -7.142 -6.688 1.00 79.44 393 ARG A N 1
ATOM 3069 C CA . ARG A 1 393 ? 9.759 -8.195 -7.462 1.00 79.44 393 ARG A CA 1
ATOM 3070 C C . ARG A 1 393 ? 9.554 -9.443 -6.611 1.00 79.44 393 ARG A C 1
ATOM 3072 O O . ARG A 1 393 ? 10.416 -9.831 -5.812 1.00 79.44 393 ARG A O 1
ATOM 3079 N N . CYS A 1 394 ? 8.435 -10.128 -6.828 1.00 73.81 394 CYS A N 1
ATOM 3080 C CA . CYS A 1 394 ? 8.228 -11.432 -6.210 1.00 73.81 394 CYS A CA 1
ATOM 3081 C C . CYS A 1 394 ? 9.294 -12.432 -6.702 1.00 73.81 394 CYS A C 1
ATOM 3083 O O . CYS A 1 394 ? 9.933 -12.238 -7.740 1.00 73.81 394 CYS A O 1
ATOM 3085 N N . LYS A 1 395 ? 9.483 -13.541 -5.976 1.00 74.31 395 LYS A N 1
ATOM 3086 C CA . LYS A 1 395 ? 10.515 -14.542 -6.314 1.00 74.31 395 LYS A CA 1
ATOM 3087 C C . LYS A 1 395 ? 10.372 -15.089 -7.740 1.00 74.31 395 LYS A C 1
ATOM 3089 O O . LYS A 1 395 ? 11.383 -15.368 -8.376 1.00 74.31 395 LYS A O 1
ATOM 3094 N N . VAL A 1 396 ? 9.135 -15.217 -8.231 1.00 73.31 396 VAL A N 1
ATOM 3095 C CA . VAL A 1 396 ? 8.846 -15.680 -9.594 1.00 73.31 396 VAL A CA 1
ATOM 3096 C C . VAL A 1 396 ? 9.305 -14.641 -10.607 1.00 73.31 396 VAL A C 1
ATOM 3098 O O . VAL A 1 396 ? 10.161 -14.962 -11.426 1.00 73.31 396 VAL A O 1
ATOM 3101 N N . CYS A 1 397 ? 8.825 -13.394 -10.518 1.00 77.56 397 CYS A N 1
ATOM 3102 C CA . CYS A 1 397 ? 9.232 -12.313 -11.423 1.00 77.56 397 CYS A CA 1
ATOM 3103 C C . CYS A 1 397 ? 10.749 -12.095 -11.394 1.00 77.56 397 CYS A C 1
ATOM 3105 O O . CYS A 1 397 ? 11.363 -11.924 -12.440 1.00 77.56 397 CYS A O 1
ATOM 3107 N N . LYS A 1 398 ? 11.384 -12.180 -10.219 1.00 77.75 398 LYS A N 1
ATOM 3108 C CA . LYS A 1 398 ? 12.842 -12.055 -10.089 1.00 77.75 398 LYS A CA 1
ATOM 3109 C C . LYS A 1 398 ? 13.612 -13.163 -10.819 1.00 77.75 398 LYS A C 1
ATOM 3111 O O . LYS A 1 398 ? 14.695 -12.900 -11.326 1.00 77.75 398 LYS A O 1
ATOM 3116 N N . GLY A 1 399 ? 13.085 -14.388 -10.849 1.00 77.44 399 GLY A N 1
ATOM 3117 C CA . GLY A 1 399 ? 13.740 -15.519 -11.515 1.00 77.44 399 GLY A CA 1
ATOM 3118 C C . GLY A 1 399 ? 13.433 -15.637 -13.009 1.00 77.44 399 GLY A C 1
ATOM 3119 O O . GLY A 1 399 ? 14.272 -16.103 -13.766 1.00 77.44 399 GLY A O 1
ATOM 3120 N N . SER A 1 400 ? 12.238 -15.233 -13.429 1.00 78.06 400 SER A N 1
ATOM 3121 C CA . SER A 1 400 ? 11.728 -15.440 -14.792 1.00 78.06 400 SER A CA 1
ATOM 3122 C C . SER A 1 400 ? 11.854 -14.214 -15.688 1.00 78.06 400 SER A C 1
ATOM 3124 O O . SER A 1 400 ? 12.017 -14.380 -16.888 1.00 78.06 400 SER A O 1
ATOM 3126 N N . LEU A 1 401 ? 11.811 -13.001 -15.121 1.00 81.19 401 LEU A N 1
ATOM 3127 C CA . LEU A 1 401 ? 12.011 -11.734 -15.832 1.00 81.19 401 LEU A CA 1
ATOM 3128 C C . LEU A 1 401 ? 13.437 -11.196 -15.717 1.00 81.19 401 LEU A C 1
ATOM 3130 O O . LEU A 1 401 ? 13.674 -10.009 -15.951 1.00 81.19 401 LEU A O 1
ATOM 3134 N N . LEU A 1 402 ? 14.369 -12.053 -15.297 1.00 73.88 402 LEU A N 1
ATOM 3135 C CA . LEU A 1 402 ? 15.753 -11.667 -15.091 1.00 73.88 402 LEU A CA 1
ATOM 3136 C C . LEU A 1 402 ? 16.308 -11.084 -16.398 1.00 73.88 402 LEU A C 1
ATOM 3138 O O . LEU A 1 402 ? 16.071 -11.624 -17.476 1.00 73.88 402 LEU A O 1
ATOM 3142 N N . ASP A 1 403 ? 17.009 -9.961 -16.269 1.00 72.94 403 ASP A N 1
ATOM 3143 C CA . ASP A 1 403 ? 17.773 -9.285 -17.321 1.00 72.94 403 ASP A CA 1
ATOM 3144 C C . ASP A 1 403 ? 16.953 -8.573 -18.407 1.00 72.94 403 ASP A C 1
ATOM 3146 O O . ASP A 1 403 ? 17.315 -7.476 -18.816 1.00 72.94 403 ASP A O 1
ATOM 3150 N N . VAL A 1 404 ? 15.774 -9.070 -18.769 1.00 80.81 404 VAL A N 1
ATOM 3151 C CA . VAL A 1 404 ? 14.838 -8.338 -19.645 1.00 80.81 404 VAL A CA 1
ATOM 3152 C C . VAL A 1 404 ? 14.191 -7.165 -18.920 1.00 80.81 404 VAL A C 1
ATOM 3154 O O . VAL A 1 404 ? 14.054 -6.079 -19.478 1.00 80.81 404 VAL A O 1
ATOM 3157 N N . VAL A 1 405 ? 13.782 -7.392 -17.670 1.00 84.94 405 VAL A N 1
ATOM 3158 C CA . VAL A 1 405 ? 13.142 -6.378 -16.836 1.00 84.94 405 VAL A CA 1
ATOM 3159 C C . VAL A 1 405 ? 14.013 -6.119 -15.620 1.00 84.94 405 VAL A C 1
ATOM 3161 O O . VAL A 1 405 ? 14.357 -7.035 -14.866 1.00 84.94 405 VAL A O 1
ATOM 3164 N N . VAL A 1 406 ? 14.347 -4.857 -15.393 1.00 85.38 406 VAL A N 1
ATOM 3165 C CA . VAL A 1 406 ? 15.225 -4.441 -14.300 1.00 85.38 406 VAL A CA 1
ATOM 3166 C C . VAL A 1 406 ? 14.400 -3.762 -13.216 1.00 85.38 406 VAL A C 1
ATOM 3168 O O . VAL A 1 406 ? 13.810 -2.706 -13.432 1.00 85.38 406 VAL A O 1
ATOM 3171 N N . GLY A 1 407 ? 14.353 -4.375 -12.033 1.00 86.38 407 GLY A N 1
ATOM 3172 C CA . GLY A 1 407 ? 13.642 -3.822 -10.886 1.00 86.38 407 GLY A CA 1
ATOM 3173 C C . GLY A 1 407 ? 14.470 -2.775 -10.155 1.00 86.38 407 GLY A C 1
ATOM 3174 O O . GLY A 1 407 ? 15.484 -3.109 -9.543 1.00 86.38 407 GLY A O 1
ATOM 3175 N N . LEU A 1 408 ? 14.007 -1.526 -10.138 1.00 85.81 408 LEU A N 1
ATOM 3176 C CA . LEU A 1 408 ? 14.658 -0.463 -9.363 1.00 85.81 408 LEU A CA 1
ATOM 3177 C C . LEU A 1 408 ? 14.340 -0.547 -7.860 1.00 85.81 408 LEU A C 1
ATOM 3179 O O . LEU A 1 408 ? 15.027 0.043 -7.031 1.00 85.81 408 LEU A O 1
ATOM 3183 N N . THR A 1 409 ? 13.332 -1.338 -7.496 1.00 82.44 409 THR A N 1
ATOM 3184 C CA . THR A 1 409 ? 12.907 -1.603 -6.116 1.00 82.44 409 THR A CA 1
ATOM 3185 C C . THR A 1 409 ? 13.436 -2.938 -5.569 1.00 82.44 409 THR A C 1
ATOM 3187 O O . THR A 1 409 ? 13.094 -3.339 -4.458 1.00 82.44 409 THR A O 1
ATOM 3190 N N . ASP A 1 410 ? 14.308 -3.653 -6.291 1.00 74.00 410 ASP A N 1
ATOM 3191 C CA . ASP A 1 410 ? 14.740 -5.017 -5.922 1.00 74.00 410 ASP A CA 1
ATOM 3192 C C . ASP A 1 410 ? 15.600 -5.111 -4.650 1.00 74.00 410 ASP A C 1
ATOM 3194 O O . ASP A 1 410 ? 15.833 -6.209 -4.136 1.00 74.00 410 ASP A O 1
ATOM 3198 N N . HIS A 1 411 ? 16.059 -3.972 -4.126 1.00 64.44 411 HIS A N 1
ATOM 3199 C CA . HIS A 1 411 ? 16.797 -3.890 -2.864 1.00 64.44 411 HIS A CA 1
ATOM 3200 C C . HIS A 1 411 ? 15.981 -3.303 -1.712 1.00 64.44 411 HIS A C 1
ATOM 3202 O O . HIS A 1 411 ? 16.548 -3.068 -0.632 1.00 64.44 411 HIS A O 1
ATOM 3208 N N . VAL A 1 412 ? 14.673 -3.104 -1.904 1.00 57.94 412 VAL A N 1
ATOM 3209 C CA . VAL A 1 412 ? 13.745 -2.927 -0.785 1.00 57.94 412 VAL A CA 1
ATOM 3210 C C . VAL A 1 412 ? 13.971 -4.108 0.158 1.00 57.94 412 VAL A C 1
ATOM 3212 O O . VAL A 1 412 ? 14.034 -5.256 -0.291 1.00 57.94 412 VAL A O 1
ATOM 3215 N N . LYS A 1 413 ? 14.143 -3.852 1.462 1.00 53.19 413 LYS A N 1
ATOM 3216 C CA . LYS A 1 413 ? 14.138 -4.925 2.466 1.00 53.19 413 LYS A CA 1
ATOM 3217 C C . LYS A 1 413 ? 12.777 -5.614 2.348 1.00 53.19 413 LYS A C 1
ATOM 3219 O O . LYS A 1 413 ? 11.792 -5.099 2.858 1.00 53.19 413 LYS A O 1
ATOM 3224 N N . THR A 1 414 ? 12.698 -6.718 1.603 1.00 42.12 414 THR A N 1
ATOM 3225 C CA . THR A 1 414 ? 11.428 -7.416 1.401 1.00 42.12 414 THR A CA 1
ATOM 3226 C C . THR A 1 414 ? 10.915 -7.841 2.751 1.00 42.12 414 THR A C 1
ATOM 3228 O O . THR A 1 414 ? 11.612 -8.566 3.468 1.00 42.12 414 THR A O 1
ATOM 3231 N N . PHE A 1 415 ? 9.714 -7.378 3.069 1.00 39.72 415 PHE A N 1
ATOM 3232 C CA . PHE A 1 415 ? 9.030 -7.790 4.261 1.00 39.72 415 PHE A CA 1
ATOM 3233 C C . PHE A 1 415 ? 8.692 -9.289 4.116 1.00 39.72 415 PHE A C 1
ATOM 3235 O O . PHE A 1 415 ? 7.991 -9.654 3.177 1.00 39.72 415 PHE A O 1
ATOM 3242 N N . LYS A 1 416 ? 9.313 -10.156 4.926 1.00 31.16 416 LYS A N 1
ATOM 3243 C CA . LYS A 1 416 ? 9.147 -11.615 4.872 1.00 31.16 416 LYS A CA 1
ATOM 3244 C C . LYS A 1 416 ? 8.583 -12.136 6.172 1.00 31.16 416 LYS A C 1
ATOM 3246 O O . LYS A 1 416 ? 9.102 -11.704 7.224 1.00 31.16 416 LYS A O 1
#

Secondary structure (DSSP, 8-state):
-EE--TT--TT----EE--EEEEEEE--SEEEEEEEEETTS-EEEEEE-TT-EEEETTTTEEEEGGG--TTPEEE-GGG-EEEEEEEEEEEPPTT----EEEEEETTT-EEEETTTTEEEE--THHHHHHHHHHHHHHHTT---HHHHHHHHHHHHHHHHHHHHTSSS-HHHHHHHHHHHHHHHHHHHHHHHTTTSS--HHHHHHHHHHHHHHHSPPPHHHHHHHHHHTT--HHHHHHHHHHHHHHHHHHHHHHHHHHHTT-SEEEETTEEEEPPPTTS---S-PPEEEEEEETTT--EEEEE--SSSS-SSSS--HHHHHHHHHHHHTT------SS--TT-SHHHHHHHHHHHHTT--TT--GGGGTTSEEEEEEE---SSS--TT-B-PPPHHHHHHSTTTEEETTTTS----

Nearest PDB structures (foldseek):
  5cwb-assembly1_A  TM=4.832E-01  e=5.236E-01  synthetic construct
  7mwr-assembly1_B  TM=5.075E-01  e=5.832E-01  synthetic construct
  8cws-assembly1_A  TM=5.479E-01  e=2.126E+00  synthetic construct
  8wf6-assembly1_A  TM=2.265E-01  e=6.246E+00  Homo sapiens

Radius of gyration: 23.53 Å; Cα contacts (8 Å, |Δi|>4): 762; chains: 1; bounding box: 54×58×70 Å

Solvent-accessible surface area (backbone atoms only — not comparable to full-atom values): 22832 Å² total; per-residue (Å²): 81,58,23,42,56,75,87,55,53,67,87,59,39,73,68,44,81,29,55,70,77,46,75,46,77,47,64,47,50,46,38,34,37,39,30,31,34,36,79,90,65,52,74,49,76,48,78,44,48,43,81,44,24,36,33,31,58,92,75,73,41,70,42,31,51,70,75,62,54,83,64,43,41,34,31,27,63,73,62,41,43,28,30,30,76,43,79,49,74,49,70,46,58,95,79,52,57,47,81,46,77,52,60,29,44,50,97,31,38,27,34,52,45,75,95,80,25,43,35,31,44,52,55,68,62,52,60,17,56,49,51,26,46,58,39,23,62,59,43,74,82,55,88,50,72,73,57,45,46,54,51,47,55,52,45,47,48,53,52,38,55,62,47,66,74,45,96,67,56,71,74,62,38,52,44,49,40,50,32,36,44,49,52,18,48,50,51,23,37,60,32,25,80,75,76,50,42,36,54,73,71,49,42,30,52,50,47,33,50,48,34,40,72,78,49,58,85,53,69,65,60,50,52,50,50,22,63,74,61,73,41,58,66,66,61,54,48,53,50,51,52,51,36,45,44,52,45,21,48,54,48,46,52,50,55,55,30,52,75,67,60,42,57,53,48,80,47,101,92,46,75,46,76,46,80,68,92,80,54,97,72,90,63,72,44,44,39,37,22,33,29,36,34,67,84,81,68,50,74,32,72,12,49,49,46,98,52,104,60,63,99,51,106,58,73,31,38,49,54,50,48,33,55,48,52,41,46,71,71,69,48,73,81,73,79,69,71,90,66,59,94,72,30,41,12,63,48,43,15,50,22,52,50,38,56,74,68,64,56,57,54,82,45,61,62,78,82,45,50,55,37,28,39,33,34,36,30,24,65,42,32,94,75,68,45,39,44,62,36,62,35,36,68,52,76,61,55,54,68,39,38,55,59,34,46,41,61,77,25,57,79,38,83,69,88,125

Mean predicted aligned error: 12.15 Å

Foldseek 3Di:
DWADAQLDALVPQDTDDWDFPWKDKDWAQKKKWWWKAWPVRDTDIDIGDQQWWFQFRVVRHTDGNVPDDFQTWFRAHRSIIIGGHDMDMDGHDQQGTDIDMDTATPPRQWWFDDPRGTITGNPLLNLLVVLLQVLLVVCVVPDDLVVSLVSLVVSLVVSLVVLVPDPDDPVVSLLSSLLSSLSNLLVLCVCVVVVRHHHLVSSLVSLLVSQCVSFPQDPVLLVVLCVVLVNPSVRVVVVVSVQSSVLSNVLSVLSVCLVRSHQWDDDPPDIDGHDHLPDPFLQQAKKWKWKAQQVVRDIFIFIADPDPDDPPPHQQLLQVVLLVVCVVVVNDQPPDPDDGRCRHRVSRRVRVVCVVVVPPSPDDLVVQFSRMEMWMARSDGPPSSGHSHTAADDPCCCRRVPRNYHYSSNPNPHDD

pLDDT: mean 80.45, std 14.17, range [31.16, 98.31]